Protein 3ZID (pdb70)

Sequence (702 aa):
MLNVLMLGVGQCGNRILDAVNRQAFGGSRLAKSRVETIAINTAINDLKELKFTAAKDRLHVPNGVGANRSKGKQGFWENQEMILEEIEKRGDFDLIFVMTSVSGGTGSSFSPLMIHELKKRYKNATIVPIAVLPFREEGTIYLQNAAFCLREMIEVEADGMILVDNQYLKRFSGDIASAYDRINTMVAQRLLFLIEALDSEMLSVTDLGDFKTVMNGGLRMGTLGYYQADKKSPSIRAAIKNSLREVGLLYPANVDAGEAGRAMIVIQGSREYLNVDEITKEIESLTETIGHVFKGIVIKKGEPRVLSVLSLERAPGLVELYEKAKWAIQEERERKDRARSELYEAFEQINDLEEIYHHHMLNVLMLGVGQCGNRILDAVNRQAFSRVETIAINTAINDLKELKFTAAKDRLHVPNGVGANRSKGKQGFWENQEMILEEIEKRGDFDLIFVMTSVSGGTGSSFSPLMIHELKKRYKNATIVPIAVLPFREEGTIYLQNAAFCLREMIEVEADGMILVDNQYLKRIASAYDRINTMVAQRLLFLIEALDSETDLGDFKTVMNGGLRMGTLGYYQADKKSPSIRAAIKNSLREVGLLYPANVDAGEAGRAMIVIQGSREYLNVDEITKEIESLTETIGHVFKGIVIKKGEPRVLSVLSLERAPGLVELYEKAKWAIQEERERKDRARSELYEAFEQINDLEEIY

Solvent-accessible surface area: 33622 Å² total; per-residue (Å²): 118,0,42,0,0,0,0,0,1,5,74,30,0,0,79,0,0,14,4,1,16,86,45,38,106,25,44,75,192,132,94,238,69,91,59,34,10,0,0,0,3,20,42,93,92,25,6,134,97,9,164,79,7,55,87,140,14,68,26,62,0,69,124,93,9,63,35,71,20,76,110,0,52,97,4,1,140,137,22,35,131,67,0,3,93,28,1,87,143,25,36,109,8,29,0,0,0,0,0,0,24,0,8,22,2,12,4,0,0,0,0,5,34,0,0,87,16,0,72,107,91,20,178,148,10,1,1,0,1,0,0,2,7,8,23,122,168,41,45,52,87,84,14,30,12,0,7,92,0,0,128,35,3,77,127,18,111,5,22,3,4,0,0,0,19,13,29,61,3,93,94,109,113,68,73,86,62,35,2,50,91,80,2,12,48,25,0,0,64,10,0,41,1,0,9,59,2,5,30,53,19,4,9,8,67,51,5,4,17,28,0,58,26,0,4,47,2,46,68,74,12,1,0,0,0,22,56,86,3,76,146,187,65,44,48,3,158,42,0,4,142,20,0,11,104,58,106,6,0,0,8,45,1,55,10,127,54,25,16,2,10,36,0,9,0,4,0,6,2,10,26,113,52,0,70,19,28,60,0,30,118,32,13,102,64,24,75,154,38,0,51,93,26,38,66,3,12,12,27,78,192,28,48,0,36,0,0,0,0,0,1,0,71,111,11,74,31,10,87,69,19,68,110,65,3,146,174,11,78,71,82,112,147,69,177,160,70,157,51,183,67,119,104,150,105,41,122,86,115,92,92,90,106,94,102,98,152,116,137,183,198,18,44,0,0,0,0,0,1,4,84,31,0,0,91,0,0,14,3,4,22,81,57,72,174,96,80,62,38,10,1,0,0,2,35,39,84,100,28,6,128,125,11,164,77,4,48,86,151,12,70,26,60,4,60,186,106,22,66,32,65,17,74,106,0,46,93,13,0,36,135,22,30,128,67,0,6,86,43,0,83,134,29,36,105,9,54,0,0,0,0,0,0,26,0,6,18,3,13,4,0,0,0,0,1,9,0,0,3,12,0,34,38,104,19,149,148,2,2,0,0,1,0,0,4,6,9,27,167,159,44,47,81,107,84,34,28,13,0,4,91,0,0,32,25,5,35,26,12,74,6,16,2,8,0,0,0,19,14,33,46,1,115,156,145,70,90,21,57,89,95,2,13,46,21,0,0,60,6,0,40,0,0,11,68,8,22,49,51,224,158,131,27,21,61,2,62,52,0,1,61,1,45,32,77,3,0,0,0,0,18,49,65,1,82,187,198,35,85,48,8,141,28,0,0,48,22,0,18,115,110,83,0,2,0,5,50,9,72,11,126,52,27,16,1,8,63,0,17,0,6,0,6,2,20,152,162,97,25,82,84,81,60,0,29,120,19,9,101,60,10,65,159,35,12,49,102,25,55,88,26,60,27,84,90,197,29,99,6,37,0,0,0,0,0,1,0,81,110,2,70,39,1,33,92,30,3,56,121,2,29,169,24,25,65,92,102,68,82,196,161,66,182,42,149,63,119,99,138,120,47,105,64,102,85,70,89,97,118,138,141,231

Foldseek 3Di:
DFAEEEEQKELLRQLLLLLLLVVVVVVVVVPCHHYHAAYEYQDVVSLVPRDRDDPLRYHHQHAPQWQPQVRQLVSCVVCVVVVVVSVPVVPAGQEYEQEDEQQGRHSLNNRLVNLLVVCVVHVNHQYEYEYEQDAPPDDLSSLLSNLVSVVSNVVSPHLFYAYAYLNLQADDVPPVVVSSVSSSNLVSVQVVVVVVQQPPVDPDSCSCVLVSVQCNPASSYWHKFKDFDDPVDLDVLVQQVRSPAQVRISHRDHQQVLFFAEKEKEKEEAPVSDDPVVNVVSQVVSCVRYVYYHYYYYYDHDRMMMMMITHGNDDVVVVVSNVSSVVSVVVVVVVVVVVVVVVVVVVVVVVVVVVVVVVD/DFCEEEEQKELLRQLLLLLLLVVVCVHYHYAYEYCDPVSLVPRDRDDPLRYHHQDDDQWQPQVVQLVSCVVCVVVVVVSVVVVDAGQEYEQEAEQQGRHSLNNPLVVQLVVCVVRVNHQYEYAYEYDAPPDDLSRLLSSLVSVVSNVVSDGLAYAYAYLNLQPVVVVSSSSSSNLVSVQVVVVVVQCPDDCSCVLVSVQCPDASSYWHKWKDFADDVGLDVLVQQVRSLDSNTIRAVDDQQQLFFQEKEKEKEEAPVSDDPVSVVVSQVVSCVRHVYYHYYYYYDHDRMMMMMITHGNDDVVSVVSNVVSVVVVVVVVVVVVVVVVVVVVVVVVVVVVVVVD

B-factor: mean 39.26, std 18.6, range [11.71, 130.08]

Secondary structure (DSSP, 8-state):
--EEEEEEEHHHHHHHHHHHHHHHHHHHHHT--EEEEEEEES-HHHHHT-SSS-GGGEEE-----TT-HHHHHHHHHHHHHHHHHHHHTT---SEEEEEEESSSSSHHHHHHHHHHHHHHH-TT-EEEEEEEEPPTTS-HHHHHHHHHHHHHHHHTT-S--EEEEHHHH--STT-HHHHHHHHHHHHHHHHHHHHHHHHHT-SSGGGGHHHHHHHTSTTS-EEEEEEE--SS---HHHHHHHTTSGGGBSS---GGGT-EEEEEEEEEE-GGG--HHHHHHHHHHHTTT-SEEEEEEEE-SSS-EEEEEEEES--HHHHHHHHHHHHHHHHHHHHHHHHHHHHHHHHHHHHHHHHHHHH-/---EEEEEEHHHHHHHHHHHHHHH---EEEEEEES-HHHHHT-SSS-GGGEEE-----TT-HHHHHHHHHHTHHHHHHHHHTT---SEEEEEEESSSSSHHHHHHHHHHHHHHHSTTSEEEEEEEEPPTTS-HHHHHHHHHHHHHHHHTT-S--EEEEHHHH---HHHHHHHHHHHHHHHHHHHHHHT---TTHHHHHHHTSTTS-EEEEEEE--SS---HHHHHHHHTSTTTBSS---GGGT-EEEEEEEEEE-GGG--HHHHHHHHHHHTTTSSEEEEEEEE-SSS-EEEEEEEES--HHHHHHHHHHHHHHHHHHHHHHHHHHHHHHHHHHHHHHHHH-

CATH classification: 3.40.50.1440

Organism: Methanothrix thermoacetophila (strain DSM 6194 / JCM 14653 / NBRC 101360 / PT) (NCBI:txid349307)

Radius of gyration: 31.59 Å; Cα contacts (8 Å, |Δi|>4): 1360; chains: 2; bounding box: 57×61×133 Å

InterPro domains:
  IPR003008 Tubulin/FtsZ, GTPase domain [PF00091] (3-182)
  IPR003008 Tubulin/FtsZ, GTPase domain [SM00864] (3-212)
  IPR032907 Tubulin-like protein CetZ [MF_01946] (2-366)
  IPR036525 Tubulin/FtsZ, GTPase domain superfamily [G3DSA:3.40.50.1440] (1-367)
  IPR036525 Tubulin/FtsZ, GTPase domain superfamily [SSF52490] (1-202)
  IPR045061 Tubulin-like protein FtsZ/CetZ [PTHR30314] (3-320)

Structure (mmCIF, N/CA/C/O backbone):
data_3ZID
#
_entry.id   3ZID
#
_cell.length_a   44.547
_cell.length_b   107.011
_cell.length_c   76.966
_cell.angle_alpha   90.00
_cell.angle_beta   91.42
_cell.angle_gamma   90.00
#
_symmetry.space_group_name_H-M   'P 1 21 1'
#
loop_
_entity.id
_entity.type
_entity.pdbx_description
1 polymer 'TUBULIN/FTSZ, GTPASE'
2 non-polymer "GUANOSINE-5'-DIPHOSPHATE"
3 water water
#
loop_
_atom_site.group_PDB
_atom_site.id
_atom_site.type_symbol
_atom_site.label_atom_id
_atom_site.label_alt_id
_atom_site.label_comp_id
_atom_site.label_asym_id
_atom_site.label_entity_id
_atom_site.label_seq_id
_atom_site.pdbx_PDB_ins_code
_atom_site.Cartn_x
_atom_site.Cartn_y
_atom_site.Cartn_z
_atom_site.occupancy
_atom_site.B_iso_or_equiv
_atom_site.auth_seq_id
_atom_site.auth_comp_id
_atom_site.auth_asym_id
_atom_site.auth_atom_id
_atom_site.pdbx_PDB_model_num
ATOM 1 N N . MET A 1 1 ? 6.627 -2.387 11.961 1.00 63.66 1 MET A N 1
ATOM 2 C CA . MET A 1 1 ? 5.699 -1.332 11.568 1.00 65.32 1 MET A CA 1
ATOM 3 C C . MET A 1 1 ? 5.620 -1.259 10.051 1.00 52.91 1 MET A C 1
ATOM 4 O O . MET A 1 1 ? 4.694 -0.693 9.470 1.00 55.08 1 MET A O 1
ATOM 9 N N . LEU A 1 2 ? 6.584 -1.899 9.415 1.00 47.02 2 LEU A N 1
ATOM 10 C CA . LEU A 1 2 ? 6.781 -1.760 7.987 1.00 42.71 2 LEU A CA 1
ATOM 11 C C . LEU A 1 2 ? 6.276 -3.021 7.306 1.00 31.02 2 LEU A C 1
ATOM 12 O O . LEU A 1 2 ? 6.697 -4.113 7.660 1.00 30.75 2 LEU A O 1
ATOM 17 N N . ASN A 1 3 ? 5.340 -2.887 6.374 1.00 29.41 3 ASN A N 1
ATOM 18 C CA . ASN A 1 3 ? 4.921 -4.028 5.566 1.00 26.64 3 ASN A CA 1
ATOM 19 C C . ASN A 1 3 ? 5.749 -4.106 4.295 1.00 28.87 3 ASN A C 1
ATOM 20 O O . ASN A 1 3 ? 5.637 -3.249 3.418 1.00 23.72 3 ASN A O 1
ATOM 25 N N . VAL A 1 4 ? 6.564 -5.148 4.192 1.00 25.32 4 VAL A N 1
ATOM 26 C CA . VAL A 1 4 ? 7.484 -5.272 3.080 1.00 22.40 4 VAL A CA 1
ATOM 27 C C . VAL A 1 4 ? 7.132 -6.484 2.246 1.00 20.52 4 VAL A C 1
ATOM 28 O O . VAL A 1 4 ? 6.915 -7.576 2.772 1.00 21.85 4 VAL A O 1
ATOM 32 N N . LEU A 1 5 ? 7.086 -6.294 0.939 1.00 20.84 5 LEU A N 1
ATOM 33 C CA . LEU A 1 5 ? 6.896 -7.411 0.031 1.00 16.94 5 LEU A CA 1
ATOM 34 C C . LEU A 1 5 ? 8.160 -7.568 -0.789 1.00 21.14 5 LEU A C 1
ATOM 35 O O . LEU A 1 5 ? 8.669 -6.592 -1.351 1.00 24.90 5 LEU A O 1
ATOM 40 N N . MET A 1 6 ? 8.692 -8.783 -0.852 1.00 23.12 6 MET A N 1
ATOM 41 C CA . MET A 1 6 ? 9.823 -9.053 -1.745 1.00 19.54 6 MET A CA 1
ATOM 42 C C . MET A 1 6 ? 9.448 -10.105 -2.773 1.00 23.59 6 MET A C 1
ATOM 43 O O . MET A 1 6 ? 8.971 -11.181 -2.407 1.00 19.97 6 MET A O 1
ATOM 48 N N . LEU A 1 7 ? 9.620 -9.757 -4.047 1.00 15.91 7 LEU A N 1
ATOM 49 C CA . LEU A 1 7 ? 9.241 -10.607 -5.183 1.00 17.94 7 LEU A CA 1
ATOM 50 C C . LEU A 1 7 ? 10.482 -10.972 -5.973 1.00 22.78 7 LEU A C 1
ATOM 51 O O . LEU A 1 7 ? 11.119 -10.093 -6.559 1.00 28.91 7 LEU A O 1
ATOM 56 N N . GLY A 1 8 ? 10.834 -12.253 -5.996 1.00 21.15 8 GLY A N 1
ATOM 57 C CA . GLY A 1 8 ? 11.999 -12.693 -6.739 1.00 15.54 8 GLY A CA 1
ATOM 58 C C . GLY A 1 8 ? 11.522 -13.334 -8.037 1.00 26.13 8 GLY A C 1
ATOM 59 O O . GLY A 1 8 ? 10.933 -14.400 -8.012 1.00 28.36 8 GLY A O 1
ATOM 60 N N . VAL A 1 9 ? 11.782 -12.681 -9.166 1.00 18.97 9 VAL A N 1
ATOM 61 C CA . VAL A 1 9 ? 11.172 -13.068 -10.448 1.00 19.62 9 VAL A CA 1
ATOM 62 C C . VAL A 1 9 ? 12.210 -13.638 -11.403 1.00 19.35 9 VAL A C 1
ATOM 63 O O . VAL A 1 9 ? 13.246 -13.019 -11.661 1.00 19.71 9 VAL A O 1
ATOM 67 N N . GLY A 1 10 ? 11.950 -14.835 -11.914 1.00 21.82 10 GLY A N 1
ATOM 68 C CA . GLY A 1 10 ? 12.924 -15.494 -12.773 1.00 21.21 10 GLY A CA 1
ATOM 69 C C . GLY A 1 10 ? 13.964 -16.204 -11.928 1.00 18.97 10 GLY A C 1
ATOM 70 O O . GLY A 1 10 ? 13.960 -16.082 -10.701 1.00 19.22 10 GLY A O 1
ATOM 71 N N . GLN A 1 11 ? 14.860 -16.946 -12.563 1.00 16.32 11 GLN A N 1
ATOM 72 C CA . GLN A 1 11 ? 15.846 -17.720 -11.805 1.00 24.48 11 GLN A CA 1
ATOM 73 C C . GLN A 1 11 ? 16.741 -16.876 -10.877 1.00 21.32 11 GLN A C 1
ATOM 74 O O . GLN A 1 11 ? 16.922 -17.197 -9.690 1.00 16.81 11 GLN A O 1
ATOM 80 N N . CYS A 1 12 ? 17.313 -15.810 -11.432 1.00 20.26 12 CYS A N 1
ATOM 81 C CA . CYS A 1 12 ? 18.188 -14.939 -10.662 1.00 21.00 12 CYS A CA 1
ATOM 82 C C . CYS A 1 12 ? 17.413 -14.320 -9.489 1.00 21.39 12 CYS A C 1
ATOM 83 O O . CYS A 1 12 ? 17.844 -14.411 -8.340 1.00 16.71 12 CYS A O 1
ATOM 86 N N . GLY A 1 13 ? 16.261 -13.725 -9.788 1.00 18.30 13 GLY A N 1
ATOM 87 C CA . GLY A 1 13 ? 15.390 -13.178 -8.768 1.00 14.55 13 GLY A CA 1
ATOM 88 C C . GLY A 1 13 ? 15.018 -14.224 -7.722 1.00 14.82 13 GLY A C 1
ATOM 89 O O . GLY A 1 13 ? 15.050 -13.928 -6.538 1.00 18.41 13 GLY A O 1
ATOM 90 N N . ASN A 1 14 ? 14.674 -15.438 -8.147 1.00 18.92 14 ASN A N 1
ATOM 91 C CA . ASN A 1 14 ? 14.381 -16.525 -7.201 1.00 19.06 14 ASN A CA 1
ATOM 92 C C . ASN A 1 14 ? 15.548 -16.804 -6.238 1.00 23.94 14 ASN A C 1
ATOM 93 O O . ASN A 1 14 ? 15.360 -16.956 -5.022 1.00 18.69 14 ASN A O 1
ATOM 98 N N . ARG A 1 15 ? 16.748 -16.916 -6.798 1.00 22.29 15 ARG A N 1
ATOM 99 C CA . ARG A 1 15 ? 17.911 -17.274 -6.010 1.00 15.17 15 ARG A CA 1
ATOM 100 C C . ARG A 1 15 ? 18.298 -16.159 -5.043 1.00 18.85 15 ARG A C 1
ATOM 101 O O . ARG A 1 15 ? 18.757 -16.422 -3.944 1.00 20.38 15 ARG A O 1
ATOM 109 N N . ILE A 1 16 ? 18.104 -14.912 -5.442 1.00 21.36 16 ILE A N 1
ATOM 110 C CA . ILE A 1 16 ? 18.366 -13.815 -4.523 1.00 18.25 16 ILE A CA 1
ATOM 111 C C . ILE A 1 16 ? 17.359 -13.831 -3.379 1.00 19.27 16 ILE A C 1
ATOM 112 O O . ILE A 1 16 ? 17.722 -13.661 -2.232 1.00 21.57 16 ILE A O 1
ATOM 117 N N . LEU A 1 17 ? 16.099 -14.075 -3.698 1.00 21.67 17 LEU A N 1
ATOM 118 C CA . LEU A 1 17 ? 15.081 -14.154 -2.677 1.00 18.41 17 LEU A CA 1
ATOM 119 C C . LEU A 1 17 ? 15.378 -15.270 -1.669 1.00 21.06 17 LEU A C 1
ATOM 120 O O . LEU A 1 17 ? 15.188 -15.099 -0.460 1.00 21.63 17 LEU A O 1
ATOM 125 N N . ASP A 1 18 ? 15.839 -16.405 -2.179 1.00 15.98 18 ASP A N 1
ATOM 126 C CA . ASP A 1 18 ? 16.229 -17.541 -1.349 1.00 15.76 18 ASP A CA 1
ATOM 127 C C . ASP A 1 18 ? 17.378 -17.167 -0.403 1.00 21.07 18 ASP A C 1
ATOM 128 O O . ASP A 1 18 ? 17.343 -17.521 0.780 1.00 28.04 18 ASP A O 1
ATOM 133 N N . ALA A 1 19 ? 18.367 -16.425 -0.902 1.00 18.84 19 ALA A N 1
ATOM 134 C CA . ALA A 1 19 ? 19.451 -15.935 -0.035 1.00 21.74 19 ALA A CA 1
ATOM 135 C C . ALA A 1 19 ? 18.928 -14.994 1.035 1.00 22.36 19 ALA A C 1
ATOM 136 O O . ALA A 1 19 ? 19.457 -14.969 2.143 1.00 21.36 19 ALA A O 1
ATOM 138 N N . VAL A 1 20 ? 17.912 -14.205 0.689 1.00 15.36 20 VAL A N 1
ATOM 139 C CA . VAL A 1 20 ? 17.269 -13.314 1.654 1.00 17.82 20 VAL A CA 1
ATOM 140 C C . VAL A 1 20 ? 16.614 -14.133 2.768 1.00 24.25 20 VAL A C 1
ATOM 141 O O . VAL A 1 20 ? 16.800 -13.848 3.947 1.00 23.04 20 VAL A O 1
ATOM 145 N N . ASN A 1 21 ? 15.865 -15.160 2.386 1.00 18.98 21 ASN A N 1
ATOM 146 C CA . ASN A 1 21 ? 15.219 -16.041 3.347 1.00 26.97 21 ASN A CA 1
ATOM 147 C C . ASN A 1 21 ? 16.234 -16.798 4.195 1.00 27.82 21 ASN A C 1
ATOM 148 O O . ASN A 1 21 ? 16.043 -16.973 5.410 1.00 26.28 21 ASN A O 1
ATOM 153 N N . ARG A 1 22 ? 17.315 -17.230 3.552 1.00 23.53 22 ARG A N 1
ATOM 154 C CA . ARG A 1 22 ? 18.396 -17.923 4.239 1.00 27.18 22 ARG A CA 1
ATOM 155 C C . ARG A 1 22 ? 18.913 -17.071 5.403 1.00 29.28 22 ARG A C 1
ATOM 156 O O . ARG A 1 22 ? 18.878 -17.483 6.568 1.00 24.91 22 ARG A O 1
ATOM 164 N N . GLN A 1 23 ? 19.334 -15.857 5.077 1.00 22.19 23 GLN A N 1
ATOM 165 C CA . GLN A 1 23 ? 19.956 -14.975 6.041 1.00 28.58 23 GLN A CA 1
ATOM 166 C C . GLN A 1 23 ? 18.961 -14.480 7.080 1.00 32.08 23 GLN A C 1
ATOM 167 O O . GLN A 1 23 ? 19.337 -14.197 8.226 1.00 28.94 23 GLN A O 1
ATOM 173 N N . ALA A 1 24 ? 17.696 -14.383 6.671 1.00 30.03 24 ALA A N 1
ATOM 174 C CA . ALA A 1 24 ? 16.615 -13.918 7.542 1.00 31.15 24 ALA A CA 1
ATOM 175 C C . ALA A 1 24 ? 16.379 -14.860 8.718 1.00 34.66 24 ALA A C 1
ATOM 176 O O . ALA A 1 24 ? 15.993 -14.420 9.809 1.00 34.13 24 ALA A O 1
ATOM 178 N N . PHE A 1 25 ? 16.594 -16.154 8.490 1.00 37.70 25 PHE A N 1
ATOM 179 C CA . PHE A 1 25 ? 16.510 -17.155 9.559 1.00 44.43 25 PHE A CA 1
ATOM 180 C C . PHE A 1 25 ? 17.501 -16.875 10.690 1.00 43.52 25 PHE A C 1
ATOM 181 O O . PHE A 1 25 ? 17.195 -17.092 11.861 1.00 50.85 25 PHE A O 1
ATOM 189 N N . GLY A 1 26 ? 18.688 -16.401 10.332 1.00 38.83 26 GLY A N 1
ATOM 190 C CA . GLY A 1 26 ? 19.703 -16.082 11.317 1.00 44.20 26 GLY A CA 1
ATOM 191 C C . GLY A 1 26 ? 19.353 -14.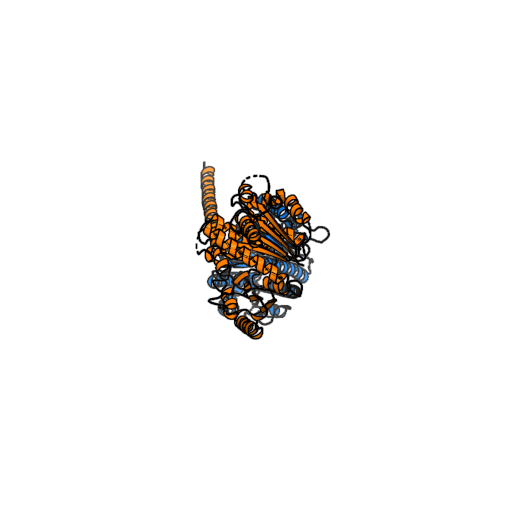818 12.078 1.00 44.27 26 GLY A C 1
ATOM 192 O O . GLY A 1 26 ? 19.573 -14.726 13.286 1.00 41.91 26 GLY A O 1
ATOM 193 N N . GLY A 1 27 ? 18.810 -13.839 11.362 1.00 45.17 27 GLY A N 1
ATOM 194 C CA . GLY A 1 27 ? 18.356 -12.605 11.979 1.00 48.15 27 GLY A CA 1
ATOM 195 C C . GLY A 1 27 ? 17.277 -12.871 13.013 1.00 53.40 27 GLY A C 1
ATOM 196 O O . GLY A 1 27 ? 17.254 -12.239 14.070 1.00 54.94 27 GLY A O 1
ATOM 197 N N . SER A 1 28 ? 16.397 -13.824 12.709 1.00 52.27 28 SER A N 1
ATOM 198 C CA . SER A 1 28 ? 15.262 -14.145 13.564 1.00 55.14 28 SER A CA 1
ATOM 199 C C . SER A 1 28 ? 15.745 -14.691 14.899 1.00 56.82 28 SER A C 1
ATOM 200 O O . SER A 1 28 ? 15.181 -14.378 15.946 1.00 57.71 28 SER A O 1
ATOM 203 N N . ARG A 1 29 ? 16.800 -15.498 14.851 1.00 54.69 29 ARG A N 1
ATOM 204 C CA . ARG A 1 29 ? 17.366 -16.102 16.050 1.00 53.59 29 ARG A CA 1
ATOM 205 C C . ARG A 1 29 ? 17.904 -15.056 17.022 1.00 52.85 29 ARG A C 1
ATOM 206 O O . ARG A 1 29 ? 17.683 -15.155 18.225 1.00 51.12 29 ARG A O 1
ATOM 214 N N . LEU A 1 30 ? 18.608 -14.060 16.490 1.00 52.35 30 LEU A N 1
ATOM 215 C CA . LEU A 1 30 ? 19.235 -13.028 17.310 1.00 50.69 30 LEU A CA 1
ATOM 216 C C . LEU A 1 30 ? 18.213 -12.169 18.037 1.00 53.10 30 LEU A C 1
ATOM 217 O O . LEU A 1 30 ? 18.521 -11.582 19.074 1.00 50.42 30 LEU A O 1
ATOM 222 N N . ALA A 1 31 ? 17.002 -12.102 17.484 1.00 53.87 31 ALA A N 1
ATOM 223 C CA . ALA A 1 31 ? 15.978 -11.165 17.940 1.00 56.41 31 ALA A CA 1
ATOM 224 C C . ALA A 1 31 ? 15.650 -11.280 19.429 1.00 64.33 31 ALA A C 1
ATOM 225 O O . ALA A 1 31 ? 15.138 -10.332 20.029 1.00 67.52 31 ALA A O 1
ATOM 227 N N . LYS A 1 32 ? 15.948 -12.430 20.026 1.00 68.01 32 LYS A N 1
ATOM 228 C CA . LYS A 1 32 ? 15.885 -12.553 21.480 1.00 73.11 32 LYS A CA 1
ATOM 229 C C . LYS A 1 32 ? 17.275 -12.740 22.089 1.00 71.89 32 LYS A C 1
ATOM 230 O O . LYS A 1 32 ? 17.807 -11.847 22.754 1.00 68.82 32 LYS A O 1
ATOM 236 N N . SER A 1 41 ? 8.214 -5.608 11.861 1.00 51.02 41 SER A N 1
ATOM 237 C CA . SER A 1 41 ? 7.812 -5.418 10.472 1.00 53.03 41 SER A CA 1
ATOM 238 C C . SER A 1 41 ? 7.526 -6.753 9.788 1.00 55.10 41 SER A C 1
ATOM 239 O O . SER A 1 41 ? 8.206 -7.748 10.019 1.00 60.55 41 SER A O 1
ATOM 242 N N . ARG A 1 42 ? 6.518 -6.763 8.932 1.00 49.52 42 ARG A N 1
ATOM 243 C CA . ARG A 1 42 ? 6.094 -7.981 8.271 1.00 43.04 42 ARG A CA 1
ATOM 244 C C . ARG A 1 42 ? 6.785 -8.049 6.908 1.00 39.63 42 ARG A C 1
ATOM 245 O O . ARG A 1 42 ? 6.600 -7.157 6.084 1.00 36.06 42 ARG A O 1
ATOM 253 N N . VAL A 1 43 ? 7.597 -9.085 6.683 1.00 33.86 43 VAL A N 1
ATOM 254 C CA . VAL A 1 43 ? 8.263 -9.281 5.388 1.00 29.91 43 VAL A CA 1
ATOM 255 C C . VAL A 1 43 ? 7.758 -10.512 4.644 1.00 36.34 43 VAL A C 1
ATOM 256 O O . VAL A 1 43 ? 8.041 -11.639 5.043 1.00 39.74 43 VAL A O 1
ATOM 260 N N . GLU A 1 44 ? 7.045 -10.295 3.543 1.00 35.73 44 GLU A N 1
ATOM 261 C CA . GLU A 1 44 ? 6.555 -11.393 2.718 1.00 35.14 44 GLU A CA 1
ATOM 262 C C . GLU A 1 44 ? 7.445 -11.597 1.501 1.00 32.35 44 GLU A C 1
ATOM 263 O O . GLU A 1 44 ? 7.953 -10.646 0.912 1.00 27.54 44 GLU A O 1
ATOM 269 N N . THR A 1 45 ? 7.649 -12.853 1.141 1.00 27.38 45 THR A N 1
ATOM 270 C CA . THR A 1 45 ? 8.496 -13.176 0.025 1.00 31.01 45 THR A CA 1
ATOM 271 C C . THR A 1 45 ? 7.757 -14.110 -0.902 1.00 28.03 45 THR A C 1
ATOM 272 O O . THR A 1 45 ? 7.161 -15.087 -0.454 1.00 26.57 45 THR A O 1
ATOM 276 N N . ILE A 1 46 ? 7.783 -13.800 -2.194 1.00 27.87 46 ILE A N 1
ATOM 277 C CA . ILE A 1 46 ? 7.251 -14.711 -3.197 1.00 24.86 46 ILE A CA 1
ATOM 278 C C . ILE A 1 46 ? 8.266 -14.878 -4.299 1.00 21.98 46 ILE A C 1
ATOM 279 O O . ILE A 1 46 ? 8.719 -13.899 -4.872 1.00 23.23 46 ILE A O 1
ATOM 284 N N . ALA A 1 47 ? 8.656 -16.123 -4.549 1.00 22.36 47 ALA A N 1
ATOM 285 C CA . ALA A 1 47 ? 9.501 -16.449 -5.676 1.00 19.92 47 ALA A CA 1
ATOM 286 C C . ALA A 1 47 ? 8.598 -16.796 -6.858 1.00 24.04 47 ALA A C 1
ATOM 287 O O . ALA A 1 47 ? 7.810 -17.731 -6.792 1.00 24.63 47 ALA A O 1
ATOM 289 N N . ILE A 1 48 ? 8.721 -16.048 -7.944 1.00 27.13 48 ILE A N 1
ATOM 290 C CA . ILE A 1 48 ? 7.870 -16.268 -9.107 1.00 22.78 48 ILE A CA 1
ATOM 291 C C . ILE A 1 48 ? 8.733 -16.756 -10.276 1.00 20.08 48 ILE A C 1
ATOM 292 O O . ILE A 1 48 ? 9.804 -16.200 -10.548 1.00 22.33 48 ILE A O 1
ATOM 297 N N . ASN A 1 49 ? 8.268 -17.807 -10.954 1.00 23.44 49 ASN A N 1
ATOM 298 C CA . ASN A 1 49 ? 8.982 -18.374 -12.096 1.00 23.46 49 ASN A CA 1
ATOM 299 C C . ASN A 1 49 ? 8.078 -19.178 -13.030 1.00 28.39 49 ASN A C 1
ATOM 300 O O . ASN A 1 49 ? 7.071 -19.739 -12.609 1.00 33.63 49 ASN A O 1
ATOM 305 N N . THR A 1 50 ? 8.455 -19.225 -14.301 1.00 31.28 50 THR A N 1
ATOM 306 C CA . THR A 1 50 ? 7.756 -20.038 -15.283 1.00 32.63 50 THR A CA 1
ATOM 307 C C . THR A 1 50 ? 8.425 -21.396 -15.399 1.00 32.67 50 THR A C 1
ATOM 308 O O . THR A 1 50 ? 7.899 -22.290 -16.044 1.00 40.38 50 THR A O 1
ATOM 312 N N . ALA A 1 51 ? 9.589 -21.548 -14.782 1.00 30.81 51 ALA A N 1
ATOM 313 C CA . ALA A 1 51 ? 10.300 -22.822 -14.820 1.00 29.74 51 ALA A CA 1
ATOM 314 C C . ALA A 1 51 ? 10.232 -23.494 -13.459 1.00 36.31 51 ALA A C 1
ATOM 315 O O . ALA A 1 51 ? 10.836 -23.024 -12.496 1.00 37.71 51 ALA A O 1
ATOM 317 N N . ILE A 1 52 ? 9.468 -24.579 -13.366 1.00 35.86 52 ILE A N 1
ATOM 318 C CA . ILE A 1 52 ? 9.243 -25.215 -12.069 1.00 38.88 52 ILE A CA 1
ATOM 319 C C . ILE A 1 52 ? 10.514 -25.838 -11.480 1.00 32.97 52 ILE A C 1
ATOM 320 O O . ILE A 1 52 ? 10.652 -25.915 -10.258 1.00 42.16 52 ILE A O 1
ATOM 325 N N . ASN A 1 53 ? 11.445 -26.268 -12.331 1.00 30.69 53 ASN A N 1
ATOM 326 C CA . ASN A 1 53 ? 12.747 -26.753 -11.839 1.00 41.48 53 ASN A CA 1
ATOM 327 C C . ASN A 1 53 ? 13.469 -25.726 -10.973 1.00 40.69 53 ASN A C 1
ATOM 328 O O . ASN A 1 53 ? 14.072 -26.081 -9.969 1.00 45.60 53 ASN A O 1
ATOM 333 N N . ASP A 1 54 ? 13.429 -24.462 -11.390 1.00 38.10 54 ASP A N 1
ATOM 334 C CA . ASP A 1 54 ? 14.042 -23.382 -10.626 1.00 35.21 54 ASP A CA 1
ATOM 335 C C . ASP A 1 54 ? 13.426 -23.258 -9.239 1.00 31.28 54 ASP A C 1
ATOM 336 O O . ASP A 1 54 ? 14.144 -23.101 -8.260 1.00 32.11 54 ASP A O 1
ATOM 341 N N . LEU A 1 55 ? 12.097 -23.307 -9.164 1.00 35.57 55 LEU A N 1
ATOM 342 C CA . LEU A 1 55 ? 11.407 -23.183 -7.883 1.00 33.32 55 LEU A CA 1
ATOM 343 C C . LEU A 1 55 ? 11.697 -24.385 -6.999 1.00 33.90 55 LEU A C 1
ATOM 344 O O . LEU A 1 55 ? 11.804 -24.259 -5.781 1.00 29.50 55 LEU A O 1
ATOM 349 N N . LYS A 1 56 ? 11.868 -25.543 -7.630 1.00 37.40 56 LYS A N 1
ATOM 350 C CA . LYS A 1 56 ? 12.177 -26.771 -6.903 1.00 39.37 56 LYS A CA 1
ATOM 351 C C . LYS A 1 56 ? 13.536 -26.696 -6.222 1.00 40.61 56 LYS A C 1
ATOM 352 O O . LYS A 1 56 ? 13.706 -27.193 -5.113 1.00 44.29 56 LYS A O 1
ATOM 358 N N . GLU A 1 57 ? 14.502 -26.084 -6.899 1.00 36.48 57 GLU A N 1
ATOM 359 C CA . GLU A 1 57 ? 15.858 -25.969 -6.376 1.00 30.93 57 GLU A CA 1
ATOM 360 C C . GLU A 1 57 ? 15.998 -24.968 -5.228 1.00 34.71 57 GLU A C 1
ATOM 361 O O . GLU A 1 57 ? 17.056 -24.880 -4.624 1.00 42.80 57 GLU A O 1
ATOM 367 N N . LEU A 1 58 ? 14.953 -24.203 -4.935 1.00 37.61 58 LEU A N 1
ATOM 368 C CA . LEU A 1 58 ? 15.023 -23.266 -3.821 1.00 33.49 58 LEU A CA 1
ATOM 369 C C . LEU A 1 58 ? 15.048 -24.066 -2.528 1.00 38.56 58 LEU A C 1
ATOM 370 O O . LEU A 1 58 ? 14.438 -25.128 -2.444 1.00 41.52 58 LEU A O 1
ATOM 375 N N . LYS A 1 59 ? 15.742 -23.553 -1.518 1.00 36.07 59 LYS A N 1
ATOM 376 C CA . LYS A 1 59 ? 16.025 -24.356 -0.327 1.00 35.83 59 LYS A CA 1
ATOM 377 C C . LYS A 1 59 ? 15.609 -23.727 0.988 1.00 31.57 59 LYS A C 1
ATOM 378 O O . LYS A 1 59 ? 15.480 -24.425 1.972 1.00 32.16 59 LYS A O 1
ATOM 384 N N . PHE A 1 60 ? 15.370 -22.423 1.001 1.00 30.80 60 PHE A N 1
ATOM 385 C CA . PHE A 1 60 ? 15.043 -21.732 2.245 1.00 35.52 60 PHE A CA 1
ATOM 386 C C . PHE A 1 60 ? 13.719 -20.978 2.104 1.00 34.10 60 PHE A C 1
ATOM 387 O O . PHE A 1 60 ? 13.340 -20.167 2.951 1.00 28.12 60 PHE A O 1
ATOM 395 N N . THR A 1 61 ? 12.999 -21.274 1.031 1.00 34.23 61 THR A N 1
ATOM 396 C CA . THR A 1 61 ? 11.747 -20.585 0.749 1.00 31.45 61 THR A CA 1
ATOM 397 C C . THR A 1 61 ? 10.604 -21.564 0.897 1.00 27.86 61 THR A C 1
ATOM 398 O O . THR A 1 61 ? 10.599 -22.603 0.253 1.00 26.03 61 THR A O 1
ATOM 402 N N . ALA A 1 62 ? 9.634 -21.213 1.731 1.00 30.68 62 ALA A N 1
ATOM 403 C CA . ALA A 1 62 ? 8.470 -22.068 1.958 1.00 36.91 62 ALA A CA 1
ATOM 404 C C . ALA A 1 62 ? 7.681 -22.349 0.674 1.00 35.80 62 ALA A C 1
ATOM 405 O O . ALA A 1 62 ? 7.605 -21.502 -0.213 1.00 28.64 62 ALA A O 1
ATOM 407 N N . ALA A 1 63 ? 7.063 -23.527 0.607 1.00 36.57 63 ALA A N 1
ATOM 408 C CA . ALA A 1 63 ? 6.326 -23.969 -0.578 1.00 38.12 63 ALA A CA 1
ATOM 409 C C . ALA A 1 63 ? 5.218 -22.995 -0.956 1.00 36.29 63 ALA A C 1
ATOM 410 O O . ALA A 1 63 ? 4.953 -22.772 -2.136 1.00 38.00 63 ALA A O 1
ATOM 412 N N . LYS A 1 64 ? 4.596 -22.389 0.048 1.00 36.98 64 LYS A N 1
ATOM 413 C CA . LYS A 1 64 ? 3.554 -21.401 -0.191 1.00 38.99 64 LYS A CA 1
ATOM 414 C C . LYS A 1 64 ? 4.080 -20.131 -0.845 1.00 37.64 64 LYS A C 1
ATOM 415 O O . LYS A 1 64 ? 3.310 -19.335 -1.379 1.00 37.20 64 LYS A O 1
ATOM 421 N N . ASP A 1 65 ? 5.393 -19.940 -0.793 1.00 31.43 65 ASP A N 1
ATOM 422 C CA . ASP A 1 65 ? 5.993 -18.734 -1.327 1.00 33.82 65 ASP A CA 1
ATOM 423 C C . ASP A 1 65 ? 6.642 -19.002 -2.681 1.00 34.08 65 ASP A C 1
ATOM 424 O O . ASP A 1 65 ? 7.378 -18.164 -3.206 1.00 32.71 65 ASP A O 1
ATOM 429 N N . ARG A 1 66 ? 6.374 -20.181 -3.234 1.00 35.37 66 ARG A N 1
ATOM 430 C CA . ARG A 1 66 ? 6.886 -20.547 -4.550 1.00 33.11 66 ARG A CA 1
ATOM 431 C C . ARG A 1 66 ? 5.758 -20.587 -5.556 1.00 35.96 66 ARG A C 1
ATOM 432 O O . ARG A 1 66 ? 4.924 -21.486 -5.534 1.00 35.19 66 ARG A O 1
ATOM 440 N N . LEU A 1 67 ? 5.727 -19.572 -6.410 1.00 38.23 67 LEU A N 1
ATOM 441 C CA . LEU A 1 67 ? 4.657 -19.398 -7.370 1.00 31.09 67 LEU A CA 1
ATOM 442 C C . LEU A 1 67 ? 5.085 -19.815 -8.774 1.00 35.81 67 LEU A C 1
ATOM 443 O O . LEU A 1 67 ? 5.934 -19.165 -9.403 1.00 27.72 67 LEU A O 1
ATOM 448 N N . HIS A 1 68 ? 4.531 -20.935 -9.234 1.00 38.51 68 HIS A N 1
ATOM 449 C CA . HIS A 1 68 ? 4.760 -21.401 -10.591 1.00 41.83 68 HIS A CA 1
ATOM 450 C C . HIS A 1 68 ? 3.759 -20.766 -11.545 1.00 37.30 68 HIS A C 1
ATOM 451 O O . HIS A 1 68 ? 2.557 -20.777 -11.308 1.00 35.74 68 HIS A O 1
ATOM 458 N N . VAL A 1 69 ? 4.274 -20.180 -12.610 1.00 31.65 69 VAL A N 1
ATOM 459 C CA . VAL A 1 69 ? 3.434 -19.624 -13.651 1.00 32.23 69 VAL A CA 1
ATOM 460 C C . VAL A 1 69 ? 3.570 -20.513 -14.874 1.00 34.77 69 VAL A C 1
ATOM 461 O O . VAL A 1 69 ? 4.587 -20.454 -15.559 1.00 41.25 69 VAL A O 1
ATOM 465 N N . PRO A 1 70 ? 2.566 -21.356 -15.154 1.00 41.51 70 PRO A N 1
ATOM 466 C CA . PRO A 1 70 ? 2.770 -22.327 -16.237 1.00 41.16 70 PRO A CA 1
ATOM 467 C C . PRO A 1 70 ? 3.023 -21.614 -17.568 1.00 41.93 70 PRO A C 1
ATOM 468 O O . PRO A 1 70 ? 2.370 -20.610 -17.827 1.00 48.21 70 PRO A O 1
ATOM 472 N N . ASN A 1 71 ? 3.980 -22.089 -18.363 1.00 51.36 71 ASN A N 1
ATOM 473 C CA . ASN A 1 71 ? 4.159 -21.623 -19.750 1.00 62.09 71 ASN A CA 1
ATOM 474 C C . ASN A 1 71 ? 4.454 -20.123 -19.893 1.00 61.26 71 ASN A C 1
ATOM 475 O O . ASN A 1 71 ? 5.216 -19.703 -20.765 1.00 58.81 71 ASN A O 1
ATOM 480 N N . GLY A 1 74 ? 7.622 -22.700 -22.688 1.00 47.53 74 GLY A N 1
ATOM 481 C CA . GLY A 1 74 ? 9.027 -22.354 -22.541 1.00 43.36 74 GLY A CA 1
ATOM 482 C C . GLY A 1 74 ? 9.360 -20.926 -22.940 1.00 41.72 74 GLY A C 1
ATOM 483 O O . GLY A 1 74 ? 9.290 -20.559 -24.114 1.00 37.73 74 GLY A O 1
ATOM 484 N N . VAL A 1 75 ? 9.711 -20.103 -21.956 1.00 44.36 75 VAL A N 1
ATOM 485 C CA . VAL A 1 75 ? 10.020 -18.708 -22.237 1.00 39.33 75 VAL A CA 1
ATOM 486 C C . VAL A 1 75 ? 11.461 -18.546 -22.730 1.00 36.22 75 VAL A C 1
ATOM 487 O O . VAL A 1 75 ? 11.717 -17.834 -23.699 1.00 30.17 75 VAL A O 1
ATOM 491 N N . GLY A 1 76 ? 12.388 -19.249 -22.088 1.00 29.99 76 GLY A N 1
ATOM 492 C CA . GLY A 1 76 ? 13.793 -19.122 -22.402 1.00 27.30 76 GLY A CA 1
ATOM 493 C C . GLY A 1 76 ? 14.285 -17.700 -22.215 1.00 26.68 76 GLY A C 1
ATOM 494 O O . GLY A 1 76 ? 13.999 -17.070 -21.210 1.00 24.67 76 GLY A O 1
ATOM 495 N N . ALA A 1 77 ? 15.008 -17.175 -23.196 1.00 34.62 77 ALA A N 1
ATOM 496 C CA . ALA A 1 77 ? 15.473 -15.792 -23.097 1.00 42.01 77 ALA A CA 1
ATOM 497 C C . ALA A 1 77 ? 14.651 -14.879 -24.003 1.00 36.92 77 ALA A C 1
ATOM 498 O O . ALA A 1 77 ? 15.055 -13.754 -24.307 1.00 37.78 77 ALA A O 1
ATOM 500 N N . ASN A 1 78 ? 13.485 -15.368 -24.414 1.00 33.69 78 ASN A N 1
ATOM 501 C CA . ASN A 1 78 ? 12.600 -14.626 -25.305 1.00 35.55 78 ASN A CA 1
ATOM 502 C C . ASN A 1 78 ? 11.656 -13.703 -24.552 1.00 30.66 78 ASN A C 1
ATOM 503 O O . ASN A 1 78 ? 10.666 -14.153 -23.986 1.00 27.36 78 ASN A O 1
ATOM 508 N N . ARG A 1 79 ? 11.963 -12.410 -24.552 1.00 35.83 79 ARG A N 1
ATOM 509 C CA . ARG A 1 79 ? 11.160 -11.441 -23.808 1.00 29.77 79 ARG A CA 1
ATOM 510 C C . ARG A 1 79 ? 9.744 -11.297 -24.359 1.00 32.65 79 ARG A C 1
ATOM 511 O O . ARG A 1 79 ? 8.813 -11.016 -23.603 1.00 31.35 79 ARG A O 1
ATOM 519 N N . SER A 1 80 ? 9.571 -11.511 -25.664 1.00 35.10 80 SER A N 1
ATOM 520 C CA . SER A 1 80 ? 8.232 -11.438 -26.243 1.00 37.13 80 SER A CA 1
ATOM 521 C C . SER A 1 80 ? 7.344 -12.513 -25.642 1.00 29.49 80 SER A C 1
ATOM 522 O O . SER A 1 80 ? 6.209 -12.247 -25.235 1.00 29.76 80 SER A O 1
ATOM 525 N N . LYS A 1 81 ? 7.875 -13.728 -25.559 1.00 28.01 81 LYS A N 1
ATOM 526 C CA . LYS A 1 81 ? 7.126 -14.825 -24.969 1.00 27.36 81 LYS A CA 1
ATOM 527 C C . LYS A 1 81 ? 6.913 -14.574 -23.485 1.00 32.99 81 LYS A C 1
ATOM 528 O O . LYS A 1 81 ? 5.860 -14.885 -22.923 1.00 29.07 81 LYS A O 1
ATOM 534 N N . GLY A 1 82 ? 7.912 -13.969 -22.861 1.00 32.19 82 GLY A N 1
ATOM 535 C CA . GLY A 1 82 ? 7.799 -13.615 -21.466 1.00 31.02 82 GLY A CA 1
ATOM 536 C C . GLY A 1 82 ? 6.629 -12.688 -21.237 1.00 33.77 82 GLY A C 1
ATOM 537 O O . GLY A 1 82 ? 5.819 -12.906 -20.338 1.00 36.40 82 GLY A O 1
ATOM 538 N N . LYS A 1 83 ? 6.551 -11.641 -22.047 1.00 36.37 83 LYS A N 1
ATOM 539 C CA . LYS A 1 83 ? 5.473 -10.670 -21.929 1.00 39.37 83 LYS A CA 1
ATOM 540 C C . LYS A 1 83 ? 4.116 -11.322 -22.142 1.00 39.08 83 LYS A C 1
ATOM 541 O O . LYS A 1 83 ? 3.174 -11.037 -21.400 1.00 32.58 83 LYS A O 1
ATOM 547 N N . GLN A 1 84 ? 4.017 -12.192 -23.151 1.00 41.74 84 GLN A N 1
ATOM 548 C CA . GLN A 1 84 ? 2.769 -12.915 -23.404 1.00 50.35 84 GLN A CA 1
ATOM 549 C C . GLN A 1 84 ? 2.407 -13.778 -22.209 1.00 43.22 84 GLN A C 1
ATOM 550 O O . GLN A 1 84 ? 1.264 -13.767 -21.740 1.00 41.55 84 GLN A O 1
ATOM 556 N N . GLY A 1 85 ? 3.402 -14.513 -21.717 1.00 37.20 85 GLY A N 1
ATOM 557 C CA . GLY A 1 85 ? 3.250 -15.342 -20.539 1.00 41.20 85 GLY A CA 1
ATOM 558 C C . GLY A 1 85 ? 2.708 -14.570 -19.347 1.00 48.04 85 GLY A C 1
ATOM 559 O O . GLY A 1 85 ? 1.850 -15.071 -18.612 1.00 52.38 85 GLY A O 1
ATOM 560 N N . PHE A 1 86 ? 3.209 -13.355 -19.145 1.00 41.08 86 PHE A N 1
ATOM 561 C CA . PHE A 1 86 ? 2.710 -12.526 -18.057 1.00 43.34 86 PHE A CA 1
ATOM 562 C C . PHE A 1 86 ? 1.227 -12.150 -18.224 1.00 47.34 86 PHE A C 1
ATOM 563 O O . PHE A 1 86 ? 0.429 -12.310 -17.299 1.00 45.17 86 PHE A O 1
ATOM 571 N N . TRP A 1 87 ? 0.861 -11.651 -19.402 1.00 49.70 87 TRP A N 1
ATOM 572 C CA . TRP A 1 87 ? -0.525 -11.255 -19.660 1.00 52.65 87 TRP A CA 1
ATOM 573 C C . TRP A 1 87 ? -1.513 -12.399 -19.452 1.00 46.01 87 TRP A C 1
ATOM 574 O O . TRP A 1 87 ? -2.555 -12.231 -18.829 1.00 38.48 87 TRP A O 1
ATOM 585 N N . GLU A 1 88 ? -1.142 -13.577 -19.934 1.00 46.69 88 GLU A N 1
ATOM 586 C CA . GLU A 1 88 ? -1.964 -14.766 -19.780 1.00 49.24 88 GLU A CA 1
ATOM 587 C C . GLU A 1 88 ? -2.150 -15.166 -18.322 1.00 49.22 88 GLU A C 1
ATOM 588 O O . GLU A 1 88 ? -3.167 -15.759 -17.968 1.00 42.26 88 GLU A O 1
ATOM 594 N N . ASN A 1 89 ? -1.184 -14.817 -17.469 1.00 51.87 89 ASN A N 1
ATOM 595 C CA . ASN A 1 89 ? -1.247 -15.224 -16.066 1.00 49.37 89 ASN A CA 1
ATOM 596 C C . ASN A 1 89 ? -1.254 -14.069 -15.075 1.00 41.79 89 ASN A C 1
ATOM 597 O O . ASN A 1 89 ? -1.127 -14.283 -13.868 1.00 43.86 89 ASN A O 1
ATOM 602 N N . GLN A 1 90 ? -1.452 -12.861 -15.594 1.00 42.26 90 GLN A N 1
ATOM 603 C CA . GLN A 1 90 ? -1.397 -11.624 -14.816 1.00 48.02 90 GLN A CA 1
ATOM 604 C C . GLN A 1 90 ? -2.291 -11.639 -13.574 1.00 47.10 90 GLN A C 1
ATOM 605 O O . GLN A 1 90 ? -1.853 -11.297 -12.472 1.00 43.31 90 GLN A O 1
ATOM 611 N N . GLU A 1 91 ? -3.543 -12.039 -13.753 1.00 47.16 91 GLU A N 1
ATOM 612 C CA . GLU A 1 91 ? -4.489 -12.031 -12.648 1.00 51.88 91 GLU A CA 1
ATOM 613 C C . GLU A 1 91 ? -4.082 -13.015 -11.562 1.00 49.76 91 GLU A C 1
ATOM 614 O O . GLU A 1 91 ? -4.199 -12.728 -10.370 1.00 54.63 91 GLU A O 1
ATOM 620 N N . MET A 1 92 ? -3.583 -14.167 -11.984 1.00 46.61 92 MET A N 1
ATOM 621 C CA . MET A 1 92 ? -3.170 -15.210 -11.057 1.00 52.51 92 MET A CA 1
ATOM 622 C C . MET A 1 92 ? -1.996 -14.726 -10.206 1.00 49.28 92 MET A C 1
ATOM 623 O O . MET A 1 92 ? -1.942 -14.946 -8.995 1.00 45.51 92 MET A O 1
ATOM 628 N N . ILE A 1 93 ? -1.049 -14.067 -10.857 1.00 47.05 93 ILE A N 1
ATOM 629 C CA . ILE A 1 93 ? 0.106 -13.517 -10.170 1.00 36.80 93 ILE A CA 1
ATOM 630 C C . ILE A 1 93 ? -0.300 -12.420 -9.179 1.00 37.38 93 ILE A C 1
ATOM 631 O O . ILE A 1 93 ? 0.013 -12.493 -7.984 1.00 37.05 93 ILE A O 1
ATOM 636 N N . LEU A 1 94 ? -1.031 -11.423 -9.663 1.00 41.67 94 LEU A N 1
ATOM 637 C CA . LEU A 1 94 ? -1.511 -10.346 -8.798 1.00 47.25 94 LEU A CA 1
ATOM 638 C C . LEU A 1 94 ? -2.398 -10.815 -7.639 1.00 50.94 94 LEU A C 1
ATOM 639 O O . LEU A 1 94 ? -2.355 -10.245 -6.539 1.00 51.61 94 LEU A O 1
ATOM 644 N N . GLU A 1 95 ? -3.190 -11.850 -7.886 1.00 51.24 95 GLU A N 1
ATOM 645 C CA . GLU A 1 95 ? -4.035 -12.432 -6.851 1.00 53.75 95 GLU A CA 1
ATOM 646 C C . GLU A 1 95 ? -3.188 -12.943 -5.690 1.00 45.18 95 GLU A C 1
ATOM 647 O O . GLU A 1 95 ? -3.490 -12.695 -4.521 1.00 40.77 95 GLU A O 1
ATOM 653 N N . GLU A 1 96 ? -2.110 -13.641 -6.026 1.00 44.79 96 GLU A N 1
ATOM 654 C CA . GLU A 1 96 ? -1.217 -14.194 -5.022 1.00 48.86 96 GLU A CA 1
ATOM 655 C C . GLU A 1 96 ? -0.624 -13.106 -4.139 1.00 46.40 96 GLU A C 1
ATOM 656 O O . GLU A 1 96 ? -0.454 -13.292 -2.930 1.00 46.45 96 GLU A O 1
ATOM 662 N N . ILE A 1 97 ? -0.318 -11.967 -4.746 1.00 45.92 97 ILE A N 1
ATOM 663 C CA . ILE A 1 97 ? 0.208 -10.828 -4.004 1.00 42.45 97 ILE A CA 1
ATOM 664 C C . ILE A 1 97 ? -0.852 -10.211 -3.099 1.00 41.12 97 ILE A C 1
ATOM 665 O O . ILE A 1 97 ? -0.613 -9.990 -1.911 1.00 36.91 97 ILE A O 1
ATOM 670 N N . GLU A 1 98 ? -2.034 -9.961 -3.658 1.00 48.40 98 GLU A N 1
ATOM 671 C CA . GLU A 1 98 ? -3.117 -9.331 -2.901 1.00 52.88 98 GLU A CA 1
ATOM 672 C C . GLU A 1 98 ? -3.593 -10.159 -1.706 1.00 49.62 98 GLU A C 1
ATOM 673 O O . GLU A 1 98 ? -4.067 -9.605 -0.718 1.00 51.11 98 GLU A O 1
ATOM 679 N N . LYS A 1 99 ? -3.433 -11.476 -1.782 1.00 53.16 99 LYS A N 1
ATOM 680 C CA . LYS A 1 99 ? -3.783 -12.355 -0.667 1.00 54.23 99 LYS A CA 1
ATOM 681 C C . LYS A 1 99 ? -2.994 -12.041 0.600 1.00 52.35 99 LYS A C 1
ATOM 682 O O . LYS A 1 99 ? -3.416 -12.402 1.696 1.00 47.45 99 LYS A O 1
ATOM 688 N N . ARG A 1 100 ? -1.856 -11.364 0.448 1.00 50.11 100 ARG A N 1
ATOM 689 C CA . ARG A 1 100 ? -0.966 -11.128 1.572 1.00 44.63 100 ARG A CA 1
ATOM 690 C C . ARG A 1 100 ? -1.104 -9.741 2.177 1.00 48.59 100 ARG A C 1
ATOM 691 O O . ARG A 1 100 ? -0.307 -9.354 3.028 1.00 50.06 100 ARG A O 1
ATOM 699 N N . GLY A 1 101 ? -2.115 -8.992 1.747 1.00 50.99 101 GLY A N 1
ATOM 700 C CA . GLY A 1 101 ? -2.433 -7.743 2.417 1.00 52.83 101 GLY A CA 1
ATOM 701 C C . GLY A 1 101 ? -1.827 -6.497 1.807 1.00 51.06 101 GLY A C 1
ATOM 702 O O . GLY A 1 101 ? -1.519 -6.453 0.613 1.00 49.22 101 GLY A O 1
ATOM 703 N N . ASP A 1 102 ? -1.686 -5.466 2.633 1.00 47.57 102 ASP A N 1
ATOM 704 C CA . ASP A 1 102 ? -1.127 -4.202 2.179 1.00 46.06 102 ASP A CA 1
ATOM 705 C C . ASP A 1 102 ? 0.360 -4.171 2.422 1.00 32.90 102 ASP A C 1
ATOM 706 O O . ASP A 1 102 ? 0.863 -4.848 3.309 1.00 36.39 102 ASP A O 1
ATOM 711 N N . PHE A 1 103 ? 1.060 -3.393 1.605 1.00 33.73 103 PHE A N 1
ATOM 712 C CA . PHE A 1 103 ? 2.499 -3.226 1.729 1.00 30.29 103 PHE A CA 1
ATOM 713 C C . PHE A 1 103 ? 2.876 -1.780 1.579 1.00 23.91 103 PHE A C 1
ATOM 714 O O . PHE A 1 103 ? 2.295 -1.064 0.769 1.00 30.62 103 PHE A O 1
ATOM 722 N N . ASP A 1 104 ? 3.874 -1.365 2.348 1.00 24.01 104 ASP A N 1
ATOM 723 C CA . ASP A 1 104 ? 4.405 -0.023 2.246 1.00 24.47 104 ASP A CA 1
ATOM 724 C C . ASP A 1 104 ? 5.627 0.007 1.319 1.00 21.23 104 ASP A C 1
ATOM 725 O O . ASP A 1 104 ? 5.963 1.033 0.745 1.00 19.34 104 ASP A O 1
ATOM 730 N N . LEU A 1 105 ? 6.296 -1.124 1.193 1.00 18.14 105 LEU A N 1
ATOM 731 C CA . LEU A 1 105 ? 7.573 -1.174 0.503 1.00 22.34 105 LEU A CA 1
ATOM 732 C C . LEU A 1 105 ? 7.665 -2.480 -0.273 1.00 21.34 105 LEU A C 1
ATOM 733 O O . LEU A 1 105 ? 7.486 -3.560 0.285 1.00 20.27 105 LEU A O 1
ATOM 738 N N . ILE A 1 106 ? 7.965 -2.386 -1.557 1.00 21.29 106 ILE A N 1
ATOM 739 C CA . ILE A 1 106 ? 8.009 -3.575 -2.399 1.00 20.54 106 ILE A CA 1
ATOM 740 C C . ILE A 1 106 ? 9.322 -3.640 -3.148 1.00 22.07 106 ILE A C 1
ATOM 741 O O . ILE A 1 106 ? 9.708 -2.689 -3.832 1.00 24.49 106 ILE A O 1
ATOM 746 N N . PHE A 1 107 ? 10.020 -4.754 -2.994 1.00 15.23 107 PHE A N 1
ATOM 747 C CA . PHE A 1 107 ? 11.210 -5.021 -3.789 1.00 14.73 107 PHE A CA 1
ATOM 748 C C . PHE A 1 107 ? 10.894 -6.011 -4.876 1.00 21.49 107 PHE A C 1
ATOM 749 O O . PHE A 1 107 ? 10.337 -7.070 -4.604 1.00 22.61 107 PHE A O 1
ATOM 757 N N . VAL A 1 108 ? 11.229 -5.643 -6.112 1.00 21.60 108 VAL A N 1
ATOM 758 C CA . VAL A 1 108 ? 11.090 -6.542 -7.263 1.00 18.77 108 VAL A CA 1
ATOM 759 C C . VAL A 1 108 ? 12.473 -6.899 -7.783 1.00 19.85 108 VAL A C 1
ATOM 760 O O . VAL A 1 108 ? 13.180 -6.069 -8.349 1.00 21.76 108 VAL A O 1
ATOM 764 N N . MET A 1 109 ? 12.851 -8.144 -7.553 1.00 17.01 109 MET A N 1
ATOM 765 C CA . MET A 1 109 ? 14.195 -8.600 -7.814 1.00 16.72 109 MET A CA 1
ATOM 766 C C . MET A 1 109 ? 14.238 -9.509 -9.015 1.00 18.53 109 MET A C 1
ATOM 767 O O . MET A 1 109 ? 13.519 -10.501 -9.080 1.00 16.77 109 MET A O 1
ATOM 772 N N . THR A 1 110 ? 15.102 -9.154 -9.958 1.00 19.24 110 THR A N 1
ATOM 773 C CA . THR A 1 110 ? 15.220 -9.870 -11.207 1.00 21.92 110 THR A CA 1
ATOM 774 C C . THR A 1 110 ? 16.554 -9.548 -11.888 1.00 17.59 110 THR A C 1
ATOM 775 O O . THR A 1 110 ? 17.158 -8.494 -11.643 1.00 15.97 110 THR A O 1
ATOM 779 N N . SER A 1 111 ? 17.001 -10.443 -12.771 1.00 18.98 111 SER A N 1
ATOM 780 C CA . SER A 1 111 ? 18.010 -10.059 -13.757 1.00 18.44 111 SER A CA 1
ATOM 781 C C . SER A 1 111 ? 17.313 -9.340 -14.911 1.00 18.49 111 SER A C 1
ATOM 782 O O . SER A 1 111 ? 16.112 -9.518 -15.142 1.00 21.32 111 SER A O 1
ATOM 785 N N . VAL A 1 112 ? 18.061 -8.533 -15.640 1.00 17.63 112 VAL A N 1
ATOM 786 C CA . VAL A 1 112 ? 17.493 -7.826 -16.756 1.00 22.89 112 VAL A CA 1
ATOM 787 C C . VAL A 1 112 ? 17.710 -8.589 -18.058 1.00 21.83 112 VAL A C 1
ATOM 788 O O . VAL A 1 112 ? 17.178 -8.188 -19.075 1.00 25.26 112 VAL A O 1
ATOM 792 N N . SER A 1 113 ? 18.465 -9.687 -18.009 1.00 23.05 113 SER A N 1
ATOM 793 C CA . SER A 1 113 ? 18.938 -10.401 -19.208 1.00 23.56 113 SER A CA 1
ATOM 794 C C . SER A 1 113 ? 18.183 -11.670 -19.599 1.00 24.94 113 SER A C 1
ATOM 795 O O . SER A 1 113 ? 18.270 -12.119 -20.739 1.00 33.23 113 SER A O 1
ATOM 798 N N . GLY A 1 114 ? 17.455 -12.262 -18.669 1.00 17.53 114 GLY A N 1
ATOM 799 C CA . GLY A 1 114 ? 16.722 -13.465 -18.996 1.00 16.35 114 GLY A CA 1
ATOM 800 C C . GLY A 1 114 ? 15.414 -13.129 -19.707 1.00 23.38 114 GLY A C 1
ATOM 801 O O . GLY A 1 114 ? 15.176 -11.993 -20.135 1.00 22.33 114 GLY A O 1
ATOM 802 N N . GLY A 1 115 ? 14.556 -14.128 -19.826 1.00 25.74 115 GLY A N 1
ATOM 803 C CA . GLY A 1 115 ? 13.290 -13.964 -20.515 1.00 23.60 115 GLY A CA 1
ATOM 804 C C . GLY A 1 115 ? 12.138 -13.746 -19.557 1.00 20.49 115 GLY A C 1
ATOM 805 O O . GLY A 1 115 ? 11.215 -12.987 -19.842 1.00 26.00 115 GLY A O 1
ATOM 806 N N . THR A 1 116 ? 12.185 -14.416 -18.413 1.00 24.61 116 THR A N 1
ATOM 807 C CA . THR A 1 116 ? 11.073 -14.340 -17.476 1.00 26.48 116 THR A CA 1
ATOM 808 C C . THR A 1 116 ? 11.154 -13.113 -16.583 1.00 25.16 116 THR A C 1
ATOM 809 O O . THR A 1 116 ? 10.257 -12.251 -16.596 1.00 24.74 116 THR A O 1
ATOM 813 N N . GLY A 1 117 ? 12.216 -13.040 -15.789 1.00 28.05 117 GLY A N 1
ATOM 814 C CA . GLY A 1 117 ? 12.365 -11.929 -14.875 1.00 21.52 117 GLY A CA 1
ATOM 815 C C . GLY A 1 117 ? 12.290 -10.583 -15.567 1.00 16.92 117 GLY A C 1
ATOM 816 O O . GLY A 1 117 ? 11.519 -9.704 -15.182 1.00 21.99 117 GLY A O 1
ATOM 817 N N . SER A 1 118 ? 13.074 -10.442 -16.628 1.00 21.58 118 SER A N 1
ATOM 818 C CA . SER A 1 118 ? 13.239 -9.157 -17.282 1.00 20.82 118 SER A CA 1
ATOM 819 C C . SER A 1 118 ? 11.980 -8.642 -17.946 1.00 21.69 118 SER A C 1
ATOM 820 O O . SER A 1 118 ? 11.854 -7.440 -18.128 1.00 23.47 118 SER A O 1
ATOM 823 N N . SER A 1 119 ? 11.055 -9.538 -18.299 1.00 22.59 119 SER A N 1
ATOM 824 C CA . SER A 1 119 ? 9.808 -9.131 -18.958 1.00 26.33 119 SER A CA 1
ATOM 825 C C . SER A 1 119 ? 8.649 -8.980 -17.985 1.00 29.10 119 SER A C 1
ATOM 826 O O . SER A 1 119 ? 7.889 -8.016 -18.058 1.00 29.97 119 SER A O 1
ATOM 829 N N . PHE A 1 120 ? 8.515 -9.938 -17.076 1.00 28.71 120 PHE A N 1
ATOM 830 C CA . PHE A 1 120 ? 7.487 -9.883 -16.039 1.00 24.73 120 PHE A CA 1
ATOM 831 C C . PHE A 1 120 ? 7.637 -8.634 -15.181 1.00 24.02 120 PHE A C 1
ATOM 832 O O . PHE A 1 120 ? 6.659 -8.001 -14.809 1.00 30.10 120 PHE A O 1
ATOM 840 N N . SER A 1 121 ? 8.870 -8.320 -14.814 1.00 25.85 121 SER A N 1
ATOM 841 C CA . SER A 1 121 ? 9.099 -7.359 -13.740 1.00 24.05 121 SER A CA 1
ATOM 842 C C . SER A 1 121 ? 8.603 -5.946 -14.040 1.00 23.34 121 SER A C 1
ATOM 843 O O . SER A 1 121 ? 7.898 -5.360 -13.225 1.00 23.56 121 SER A O 1
ATOM 846 N N . PRO A 1 122 ? 8.954 -5.394 -15.212 1.00 30.37 122 PRO A N 1
ATOM 847 C CA . PRO A 1 122 ? 8.393 -4.074 -15.515 1.00 26.34 122 PRO A CA 1
ATOM 848 C C . PRO A 1 122 ? 6.882 -4.114 -15.624 1.00 27.53 122 PRO A C 1
ATOM 849 O O . PRO A 1 122 ? 6.240 -3.139 -15.225 1.00 33.34 122 PRO A O 1
ATOM 853 N N . LEU A 1 123 ? 6.330 -5.211 -16.148 1.00 27.47 123 LEU A N 1
ATOM 854 C CA . LEU A 1 123 ? 4.877 -5.346 -16.274 1.00 29.43 123 LEU A CA 1
ATOM 855 C C . LEU A 1 123 ? 4.220 -5.408 -14.919 1.00 31.49 123 LEU A C 1
ATOM 856 O O . LEU A 1 123 ? 3.185 -4.770 -14.681 1.00 34.40 123 LEU A O 1
ATOM 861 N N . MET A 1 124 ? 4.839 -6.178 -14.028 1.00 28.34 124 MET A N 1
ATOM 862 C CA . MET A 1 124 ? 4.328 -6.377 -12.678 1.00 26.72 124 MET A CA 1
ATOM 863 C C . MET A 1 124 ? 4.405 -5.082 -11.874 1.00 27.95 124 MET A C 1
ATOM 864 O O . MET A 1 124 ? 3.528 -4.779 -11.072 1.00 30.02 124 MET A O 1
ATOM 869 N N . ILE A 1 125 ? 5.460 -4.314 -12.081 1.00 24.52 125 ILE A N 1
ATOM 870 C CA . ILE A 1 125 ? 5.601 -3.061 -11.345 1.00 30.83 125 ILE A CA 1
ATOM 871 C C . ILE A 1 125 ? 4.495 -2.094 -11.780 1.00 31.95 125 ILE A C 1
ATOM 872 O O . ILE A 1 125 ? 3.880 -1.411 -10.948 1.00 28.44 125 ILE A O 1
ATOM 877 N N . HIS A 1 126 ? 4.222 -2.061 -13.079 1.00 26.80 126 HIS A N 1
ATOM 878 C CA . HIS A 1 126 ? 3.166 -1.203 -13.585 1.00 28.68 126 HIS A CA 1
ATOM 879 C C . HIS A 1 126 ? 1.860 -1.478 -12.858 1.00 34.60 126 HIS A C 1
ATOM 880 O O . HIS A 1 126 ? 1.172 -0.564 -12.403 1.00 34.90 126 HIS A O 1
ATOM 887 N N . GLU A 1 127 ? 1.515 -2.752 -12.765 1.00 30.42 127 GLU A N 1
ATOM 888 C CA . GLU A 1 127 ? 0.276 -3.142 -12.123 1.00 29.63 127 GLU A CA 1
ATOM 889 C C . GLU A 1 127 ? 0.291 -2.859 -10.625 1.00 26.87 127 GLU A C 1
ATOM 890 O O . GLU A 1 127 ? -0.700 -2.403 -10.060 1.00 29.38 127 GLU A O 1
ATOM 896 N N . LEU A 1 128 ? 1.437 -3.090 -9.995 1.00 28.54 128 LEU A N 1
ATOM 897 C CA . LEU A 1 128 ? 1.583 -2.871 -8.553 1.00 33.42 128 LEU A CA 1
ATOM 898 C C . LEU A 1 128 ? 1.409 -1.403 -8.159 1.00 37.15 128 LEU A C 1
ATOM 899 O O . LEU A 1 128 ? 0.806 -1.093 -7.114 1.00 33.35 128 LEU A O 1
ATOM 904 N N . LYS A 1 129 ? 1.941 -0.504 -8.988 1.00 32.00 129 LYS A N 1
ATOM 905 C CA . LYS A 1 129 ? 1.847 0.931 -8.723 1.00 34.26 129 LYS A CA 1
ATOM 906 C C . LYS A 1 129 ? 0.401 1.391 -8.714 1.00 35.79 129 LYS A C 1
ATOM 907 O O . LYS A 1 129 ? 0.051 2.289 -7.961 1.00 34.67 129 LYS A O 1
ATOM 913 N N . LYS A 1 130 ? -0.420 0.791 -9.576 1.00 41.55 130 LYS A N 1
ATOM 914 C CA . LYS A 1 130 ? -1.857 1.057 -9.587 1.00 45.08 130 LYS A CA 1
ATOM 915 C C . LYS A 1 130 ? -2.534 0.605 -8.299 1.00 46.72 130 LYS A C 1
ATOM 916 O O . LYS A 1 130 ? -3.371 1.309 -7.761 1.00 50.30 130 LYS A O 1
ATOM 922 N N . ARG A 1 131 ? -2.160 -0.574 -7.810 1.00 48.12 131 ARG A N 1
ATOM 923 C CA . ARG A 1 131 ? -2.849 -1.193 -6.683 1.00 49.48 131 ARG A CA 1
ATOM 924 C C . ARG A 1 131 ? -2.364 -0.690 -5.328 1.00 53.30 131 ARG A C 1
ATOM 925 O O . ARG A 1 131 ? -3.143 -0.602 -4.378 1.00 60.38 131 ARG A O 1
ATOM 933 N N . TYR A 1 132 ? -1.089 -0.319 -5.261 1.00 46.25 132 TYR A N 1
ATOM 934 C CA . TYR A 1 132 ? -0.479 0.158 -4.024 1.00 37.87 132 TYR A CA 1
ATOM 935 C C . TYR A 1 132 ? 0.103 1.539 -4.273 1.00 32.82 132 TYR A C 1
ATOM 936 O O . TYR A 1 132 ? 1.319 1.696 -4.330 1.00 35.23 132 TYR A O 1
ATOM 945 N N . LYS A 1 133 ? -0.776 2.532 -4.429 1.00 35.80 133 LYS A N 1
ATOM 946 C CA . LYS A 1 133 ? -0.393 3.868 -4.894 1.00 39.15 133 LYS A CA 1
ATOM 947 C C . LYS A 1 133 ? 0.539 4.559 -3.927 1.00 39.48 133 LYS A C 1
ATOM 948 O O . LYS A 1 133 ? 1.345 5.390 -4.321 1.00 49.86 133 LYS A O 1
ATOM 954 N N . ASN A 1 134 ? 0.404 4.231 -2.652 1.00 42.71 134 ASN A N 1
ATOM 955 C CA . ASN A 1 134 ? 1.208 4.852 -1.621 1.00 44.57 134 ASN A CA 1
ATOM 956 C C . ASN A 1 134 ? 2.525 4.106 -1.381 1.00 42.10 134 ASN A C 1
ATOM 957 O O . ASN A 1 134 ? 3.359 4.547 -0.594 1.00 38.70 134 ASN A O 1
ATOM 962 N N . ALA A 1 135 ? 2.710 2.978 -2.060 1.00 42.48 135 ALA A N 1
ATOM 963 C CA . ALA A 1 135 ? 3.892 2.145 -1.827 1.00 38.43 135 ALA A CA 1
ATOM 964 C C . ALA A 1 135 ? 5.178 2.649 -2.478 1.00 34.53 135 ALA A C 1
ATOM 965 O O . ALA A 1 135 ? 5.161 3.277 -3.533 1.00 37.65 135 ALA A O 1
ATOM 967 N N . THR A 1 136 ? 6.296 2.347 -1.833 1.00 25.83 136 THR A N 1
ATOM 968 C CA . THR A 1 136 ? 7.602 2.568 -2.411 1.00 24.67 136 THR A CA 1
ATOM 969 C C . THR A 1 136 ? 7.976 1.260 -3.095 1.00 24.76 136 THR A C 1
ATOM 970 O O . THR A 1 136 ? 8.050 0.209 -2.444 1.00 23.68 136 THR A O 1
ATOM 974 N N . ILE A 1 137 ? 8.155 1.307 -4.411 1.00 26.95 137 ILE A N 1
ATOM 975 C CA . ILE A 1 137 ? 8.410 0.098 -5.199 1.00 22.70 137 ILE A CA 1
ATOM 976 C C . ILE A 1 137 ? 9.786 0.191 -5.827 1.00 25.65 137 ILE A C 1
ATOM 977 O O . ILE A 1 137 ? 10.046 1.091 -6.618 1.00 26.01 137 ILE A O 1
ATOM 982 N N . VAL A 1 138 ? 10.667 -0.733 -5.458 1.00 20.73 138 VAL A N 1
ATOM 983 C CA . VAL A 1 138 ? 12.070 -0.641 -5.837 1.00 22.98 138 VAL A CA 1
ATOM 984 C C . VAL A 1 138 ? 12.543 -1.876 -6.589 1.00 22.53 138 VAL A C 1
ATOM 985 O O . VAL A 1 138 ? 12.646 -2.971 -6.023 1.00 20.36 138 VAL A O 1
ATOM 989 N N . PRO A 1 139 ? 12.819 -1.717 -7.888 1.00 19.71 139 PRO A N 1
ATOM 990 C CA . PRO A 1 139 ? 13.438 -2.862 -8.550 1.00 22.96 139 PRO A CA 1
ATOM 991 C C . PRO A 1 139 ? 14.915 -3.035 -8.176 1.00 16.35 139 PRO A C 1
ATOM 992 O O . PRO A 1 139 ? 15.675 -2.070 -7.990 1.00 19.66 139 PRO A O 1
ATOM 996 N N . ILE A 1 140 ? 15.295 -4.300 -8.036 1.00 16.95 140 ILE A N 1
ATOM 997 C CA . ILE A 1 140 ? 16.681 -4.705 -7.892 1.00 16.23 140 ILE A CA 1
ATOM 998 C C . ILE A 1 140 ? 17.047 -5.366 -9.213 1.00 22.13 140 ILE A C 1
ATOM 999 O O . ILE A 1 140 ? 16.604 -6.485 -9.494 1.00 19.73 140 ILE A O 1
ATOM 1004 N N . ALA A 1 141 ? 17.830 -4.660 -10.029 1.00 20.63 141 ALA A N 1
ATOM 1005 C CA . ALA A 1 141 ? 18.116 -5.100 -11.403 1.00 22.00 141 ALA A CA 1
ATOM 1006 C C . ALA A 1 141 ? 19.525 -5.677 -11.562 1.00 16.38 141 ALA A C 1
ATOM 1007 O O . ALA A 1 141 ? 20.516 -4.943 -11.449 1.00 14.90 141 ALA A O 1
ATOM 1009 N N . VAL A 1 142 ? 19.617 -6.980 -11.835 1.00 15.47 142 VAL A N 1
ATOM 1010 C CA . VAL A 1 142 ? 20.921 -7.629 -11.965 1.00 15.20 142 VAL A CA 1
ATOM 1011 C C . VAL A 1 142 ? 21.427 -7.641 -13.419 1.00 21.59 142 VAL A C 1
ATOM 1012 O O . VAL A 1 142 ? 20.767 -8.189 -14.301 1.00 15.62 142 VAL A O 1
ATOM 1016 N N . LEU A 1 143 ? 22.583 -7.019 -13.654 1.00 18.81 143 LEU A N 1
ATOM 1017 C CA . LEU A 1 143 ? 23.156 -6.875 -15.005 1.00 21.62 143 LEU A CA 1
ATOM 1018 C C . LEU A 1 143 ? 23.983 -8.076 -15.402 1.00 16.53 143 LEU A C 1
ATOM 1019 O O . LEU A 1 143 ? 24.567 -8.723 -14.531 1.00 19.30 143 LEU A O 1
ATOM 1024 N N . PRO A 1 144 ? 24.079 -8.360 -16.718 1.00 17.50 144 PRO A N 1
ATOM 1025 C CA . PRO A 1 144 ? 24.767 -9.563 -17.197 1.00 21.13 144 PRO A CA 1
ATOM 1026 C C . PRO A 1 144 ? 26.280 -9.512 -17.027 1.00 22.72 144 PRO A C 1
ATOM 1027 O O . PRO A 1 144 ? 26.840 -8.445 -16.808 1.00 24.93 144 PRO A O 1
ATOM 1031 N N . PHE A 1 145 ? 26.924 -10.676 -17.070 1.00 30.73 145 PHE A N 1
ATOM 1032 C CA . PHE A 1 145 ? 28.377 -10.743 -17.255 1.00 27.92 145 PHE A CA 1
ATOM 1033 C C . PHE A 1 145 ? 28.720 -10.129 -18.609 1.00 24.73 145 PHE A C 1
ATOM 1034 O O . PHE A 1 145 ? 27.956 -10.267 -19.544 1.00 29.86 145 PHE A O 1
ATOM 1042 N N . ARG A 1 146 ? 29.842 -9.422 -18.690 1.00 42.61 146 ARG A N 1
ATOM 1043 C CA . ARG A 1 146 ? 30.285 -8.743 -19.917 1.00 56.73 146 ARG A CA 1
ATOM 1044 C C . ARG A 1 146 ? 30.279 -9.630 -21.163 1.00 53.94 146 ARG A C 1
ATOM 1045 O O . ARG A 1 146 ? 29.782 -9.236 -22.225 1.00 54.24 146 ARG A O 1
ATOM 1053 N N . GLU A 1 147 ? 30.816 -10.835 -21.031 1.00 47.98 147 GLU A N 1
ATOM 1054 C CA . GLU A 1 147 ? 30.924 -11.706 -22.184 1.00 53.94 147 GLU A CA 1
ATOM 1055 C C . GLU A 1 147 ? 29.845 -12.773 -22.167 1.00 51.36 147 GLU A C 1
ATOM 1056 O O . GLU A 1 147 ? 30.022 -13.863 -22.702 1.00 47.67 147 GLU A O 1
ATOM 1062 N N . GLU A 1 148 ? 28.713 -12.455 -21.552 1.00 52.29 148 GLU A N 1
ATOM 1063 C CA . GLU A 1 148 ? 27.518 -13.232 -21.819 1.00 48.87 148 GLU A CA 1
ATOM 1064 C C . GLU A 1 148 ? 27.056 -12.884 -23.220 1.00 52.01 148 GLU A C 1
ATOM 1065 O O . GLU A 1 148 ? 27.420 -11.836 -23.767 1.00 54.33 148 GLU A O 1
ATOM 1071 N N . GLY A 1 149 ? 26.254 -13.769 -23.792 1.00 47.76 149 GLY A N 1
ATOM 1072 C CA . GLY A 1 149 ? 25.877 -13.676 -25.186 1.00 51.47 149 GLY A CA 1
ATOM 1073 C C . GLY A 1 149 ? 25.103 -12.458 -25.648 1.00 47.28 149 GLY A C 1
ATOM 1074 O O . GLY A 1 149 ? 24.688 -11.599 -24.871 1.00 40.28 149 GLY A O 1
ATOM 1075 N N . THR A 1 150 ? 24.889 -12.428 -26.956 1.00 48.76 150 THR A N 1
ATOM 1076 C CA . THR A 1 150 ? 24.194 -11.356 -27.638 1.00 49.92 150 THR A CA 1
ATOM 1077 C C . THR A 1 150 ? 22.784 -11.113 -27.127 1.00 39.40 150 THR A C 1
ATOM 1078 O O . THR A 1 150 ? 22.380 -9.969 -26.950 1.00 36.77 150 THR A O 1
ATOM 1082 N N . ILE A 1 151 ? 22.034 -12.194 -26.929 1.00 35.08 151 ILE A N 1
ATOM 1083 C CA . ILE A 1 151 ? 20.662 -12.112 -26.453 1.00 39.40 151 ILE A CA 1
ATOM 1084 C C . ILE A 1 151 ? 20.588 -11.518 -25.053 1.00 32.22 151 ILE A C 1
ATOM 1085 O O . ILE A 1 151 ? 19.722 -10.699 -24.756 1.00 33.87 151 ILE A O 1
ATOM 1090 N N . TYR A 1 152 ? 21.503 -11.943 -24.199 1.00 31.47 152 TYR A N 1
ATOM 1091 C CA . TYR A 1 152 ? 21.566 -11.425 -22.845 1.00 30.67 152 TYR A CA 1
ATOM 1092 C C . TYR A 1 152 ? 21.772 -9.904 -22.854 1.00 36.13 152 TYR A C 1
ATOM 1093 O O . TYR A 1 152 ? 21.081 -9.164 -22.133 1.00 35.52 152 TYR A O 1
ATOM 1102 N N . LEU A 1 153 ? 22.698 -9.437 -23.686 1.00 34.45 153 LEU A N 1
ATOM 1103 C CA . LEU A 1 153 ? 22.969 -8.005 -23.765 1.00 31.49 153 LEU A CA 1
ATOM 1104 C C . LEU A 1 153 ? 21.798 -7.220 -24.338 1.00 26.07 153 LEU A C 1
ATOM 1105 O O . LEU A 1 153 ? 21.488 -6.125 -23.873 1.00 26.40 153 LEU A O 1
ATOM 1110 N N . GLN A 1 154 ? 21.153 -7.780 -25.351 1.00 31.30 154 GLN A N 1
ATOM 1111 C CA . GLN A 1 154 ? 20.010 -7.127 -25.969 1.00 34.06 154 GLN A CA 1
ATOM 1112 C C . GLN A 1 154 ? 18.832 -7.019 -25.036 1.00 27.83 154 GLN A C 1
ATOM 1113 O O . GLN A 1 154 ? 18.189 -5.981 -24.963 1.00 26.05 154 GLN A O 1
ATOM 1119 N N . ASN A 1 155 ? 18.547 -8.117 -24.347 1.00 24.26 155 ASN A N 1
ATOM 1120 C CA . ASN A 1 155 ? 17.473 -8.173 -23.383 1.00 23.20 155 ASN A CA 1
ATOM 1121 C C . ASN A 1 155 ? 17.713 -7.136 -22.302 1.00 19.98 155 ASN A C 1
ATOM 1122 O O . ASN A 1 155 ? 16.785 -6.448 -21.863 1.00 22.32 155 ASN A O 1
ATOM 1127 N N . ALA A 1 156 ? 18.972 -7.052 -21.859 1.00 20.49 156 ALA A N 1
ATOM 1128 C CA . ALA A 1 156 ? 19.354 -6.116 -20.800 1.00 25.64 156 ALA A CA 1
ATOM 1129 C C . ALA A 1 156 ? 19.014 -4.685 -21.179 1.00 29.45 156 ALA A C 1
ATOM 1130 O O . ALA A 1 156 ? 18.363 -3.968 -20.426 1.00 27.89 156 ALA A O 1
ATOM 1132 N N . ALA A 1 157 ? 19.407 -4.297 -22.386 1.00 26.09 157 ALA A N 1
ATOM 1133 C CA . ALA A 1 157 ? 19.193 -2.934 -22.858 1.00 26.20 157 ALA A CA 1
ATOM 1134 C C . ALA A 1 157 ? 17.727 -2.553 -22.880 1.00 28.37 157 ALA A C 1
ATOM 1135 O O . ALA A 1 157 ? 17.358 -1.471 -22.415 1.00 33.61 157 ALA A O 1
ATOM 1137 N N . PHE A 1 158 ? 16.891 -3.427 -23.431 1.00 22.50 158 PHE A N 1
ATOM 1138 C CA . PHE A 1 158 ? 15.456 -3.142 -23.489 1.00 30.53 158 PHE A CA 1
ATOM 1139 C C . PHE A 1 158 ? 14.743 -3.242 -22.145 1.00 29.47 158 PHE A C 1
ATOM 1140 O O . PHE A 1 158 ? 13.748 -2.543 -21.902 1.00 30.29 158 PHE A O 1
ATOM 1148 N N . CYS A 1 159 ? 15.217 -4.142 -21.295 1.00 24.08 159 CYS A N 1
ATOM 1149 C CA . CYS A 1 159 ? 14.624 -4.271 -19.967 1.00 18.87 159 CYS A CA 1
ATOM 1150 C C . CYS A 1 159 ? 14.861 -3.011 -19.151 1.00 18.95 159 CYS A C 1
ATOM 1151 O O . CYS A 1 159 ? 13.939 -2.479 -18.518 1.00 26.31 159 CYS A O 1
ATOM 1154 N N . LEU A 1 160 ? 16.102 -2.535 -19.149 1.00 20.78 160 LEU A N 1
ATOM 1155 C CA . LEU A 1 160 ? 16.437 -1.319 -18.403 1.00 25.01 160 LEU A CA 1
ATOM 1156 C C . LEU A 1 160 ? 15.602 -0.122 -18.870 1.00 31.23 160 LEU A C 1
ATOM 1157 O O . LEU A 1 160 ? 15.175 0.716 -18.059 1.00 25.55 160 LEU A O 1
ATOM 1162 N N . ARG A 1 161 ? 15.370 -0.043 -20.181 1.00 29.23 161 ARG A N 1
ATOM 1163 C CA . ARG A 1 161 ? 14.502 0.999 -20.720 1.00 34.72 161 ARG A CA 1
ATOM 1164 C C . ARG A 1 161 ? 13.094 0.919 -20.160 1.00 34.28 161 ARG A C 1
ATOM 1165 O O . ARG A 1 161 ? 12.553 1.929 -19.707 1.00 39.81 161 ARG A O 1
ATOM 1173 N N . GLU A 1 162 ? 12.504 -0.271 -20.165 1.00 34.77 162 GLU A N 1
ATOM 1174 C CA . GLU A 1 162 ? 11.157 -0.422 -19.619 1.00 39.51 162 GLU A CA 1
ATOM 1175 C C . GLU A 1 162 ? 11.052 -0.103 -18.131 1.00 36.98 162 GLU A C 1
ATOM 1176 O O . GLU A 1 162 ? 10.037 0.440 -17.694 1.00 37.89 162 GLU A O 1
ATOM 1182 N N . MET A 1 163 ? 12.096 -0.438 -17.369 1.00 34.37 163 MET A N 1
ATOM 1183 C CA . MET A 1 163 ? 12.143 -0.172 -15.926 1.00 36.33 163 MET A CA 1
ATOM 1184 C C . MET A 1 163 ? 12.033 1.319 -15.639 1.00 37.50 163 MET A C 1
ATOM 1185 O O . MET A 1 163 ? 11.253 1.746 -14.797 1.00 40.25 163 MET A O 1
ATOM 1190 N N . ILE A 1 164 ? 12.826 2.103 -16.353 1.00 37.92 164 ILE A N 1
ATOM 1191 C CA . ILE A 1 164 ? 12.782 3.548 -16.248 1.00 37.48 164 ILE A CA 1
ATOM 1192 C C . ILE A 1 164 ? 11.411 4.068 -16.658 1.00 37.40 164 ILE A C 1
ATOM 1193 O O . ILE A 1 164 ? 10.814 4.907 -15.973 1.00 37.77 164 ILE A O 1
ATOM 1198 N N . GLU A 1 165 ? 10.914 3.540 -17.771 1.00 37.55 165 GLU A N 1
ATOM 1199 C CA . GLU A 1 165 ? 9.620 3.926 -18.321 1.00 42.66 165 GLU A CA 1
ATOM 1200 C C . GLU A 1 165 ? 8.461 3.700 -17.350 1.00 38.09 165 GLU A C 1
ATOM 1201 O O . GLU A 1 165 ? 7.510 4.464 -17.310 1.00 35.85 165 GLU A O 1
ATOM 1207 N N . VAL A 1 166 ? 8.537 2.644 -16.561 1.00 38.71 166 VAL A N 1
ATOM 1208 C CA . VAL A 1 166 ? 7.414 2.294 -15.703 1.00 43.08 166 VAL A CA 1
ATOM 1209 C C . VAL A 1 166 ? 7.381 3.157 -14.426 1.00 41.75 166 VAL A C 1
ATOM 1210 O O . VAL A 1 166 ? 6.427 3.103 -13.646 1.00 45.67 166 VAL A O 1
ATOM 1214 N N . GLU A 1 167 ? 8.411 3.985 -14.255 1.00 31.68 167 GLU A N 1
ATOM 1215 C CA . GLU A 1 167 ? 8.475 4.988 -13.190 1.00 35.17 167 GLU A CA 1
ATOM 1216 C C . GLU A 1 167 ? 8.338 4.404 -11.782 1.00 37.62 167 GLU A C 1
ATOM 1217 O O . GLU A 1 167 ? 7.527 4.855 -10.974 1.00 38.08 167 GLU A O 1
ATOM 1223 N N . ALA A 1 168 ? 9.176 3.426 -11.485 1.00 34.87 168 ALA A N 1
ATOM 1224 C CA . ALA A 1 168 ? 9.294 2.901 -10.138 1.00 37.63 168 ALA A CA 1
ATOM 1225 C C . ALA A 1 168 ? 10.036 3.916 -9.275 1.00 40.64 168 ALA A C 1
ATOM 1226 O O . ALA A 1 168 ? 10.429 4.963 -9.764 1.00 40.85 168 ALA A O 1
ATOM 1228 N N . ASP A 1 169 ? 10.240 3.610 -7.997 1.00 37.90 169 ASP A N 1
ATOM 1229 C CA . ASP A 1 169 ? 11.024 4.489 -7.144 1.00 34.88 169 ASP A CA 1
ATOM 1230 C C . ASP A 1 169 ? 12.501 4.137 -7.212 1.00 38.77 169 ASP A C 1
ATOM 1231 O O . ASP A 1 169 ? 13.060 3.523 -6.305 1.00 48.69 169 ASP A O 1
ATOM 1236 N N . GLY A 1 170 ? 13.138 4.487 -8.316 1.00 27.92 170 GLY A N 1
ATOM 1237 C CA . GLY A 1 170 ? 14.559 4.246 -8.400 1.00 26.87 170 GLY A CA 1
ATOM 1238 C C . GLY A 1 170 ? 14.786 2.810 -8.792 1.00 29.74 170 GLY A C 1
ATOM 1239 O O . GLY A 1 170 ? 13.856 2.070 -9.106 1.00 41.37 170 GLY A O 1
ATOM 1240 N N . MET A 1 171 ? 16.039 2.418 -8.789 1.00 24.93 171 MET A N 1
ATOM 1241 C CA . MET A 1 171 ? 16.387 1.082 -9.179 1.00 25.99 171 MET A CA 1
ATOM 1242 C C . MET A 1 171 ? 17.734 0.783 -8.574 1.00 25.45 171 MET A C 1
ATOM 1243 O O . MET A 1 171 ? 18.649 1.611 -8.632 1.00 27.35 171 MET A O 1
ATOM 1248 N N . ILE A 1 172 ? 17.853 -0.367 -7.927 1.00 17.97 172 ILE A N 1
ATOM 1249 C CA . ILE A 1 172 ? 19.174 -0.744 -7.445 1.00 17.99 172 ILE A CA 1
ATOM 1250 C C . ILE A 1 172 ? 19.901 -1.634 -8.439 1.00 19.10 172 ILE A C 1
ATOM 1251 O O . ILE A 1 172 ? 19.465 -2.742 -8.733 1.00 19.68 172 ILE A O 1
ATOM 1256 N N . LEU A 1 173 ? 21.034 -1.151 -8.921 1.00 19.80 173 LEU A N 1
ATOM 1257 C CA . LEU A 1 173 ? 21.806 -1.874 -9.926 1.00 19.73 173 LEU A CA 1
ATOM 1258 C C . LEU A 1 173 ? 22.757 -2.867 -9.282 1.00 18.54 173 LEU A C 1
ATOM 1259 O O . LEU A 1 173 ? 23.499 -2.518 -8.391 1.00 16.37 173 LEU A O 1
ATOM 1264 N N . VAL A 1 174 ? 22.739 -4.102 -9.767 1.00 16.62 174 VAL A N 1
ATOM 1265 C CA . VAL A 1 174 ? 23.670 -5.133 -9.330 1.00 17.98 174 VAL A CA 1
ATOM 1266 C C . VAL A 1 174 ? 24.452 -5.581 -10.575 1.00 18.39 174 VAL A C 1
ATOM 1267 O O . VAL A 1 174 ? 23.881 -6.130 -11.524 1.00 18.68 174 VAL A O 1
ATOM 1271 N N . ASP A 1 175 ? 25.754 -5.333 -10.579 1.00 18.83 175 ASP A N 1
ATOM 1272 C CA . ASP A 1 175 ? 26.571 -5.632 -11.755 1.00 24.02 175 ASP A CA 1
ATOM 1273 C C . ASP A 1 175 ? 27.297 -6.967 -11.610 1.00 21.86 175 ASP A C 1
ATOM 1274 O O . ASP A 1 175 ? 28.315 -7.048 -10.942 1.00 21.61 175 ASP A O 1
ATOM 1279 N N . ASN A 1 176 ? 26.775 -8.012 -12.251 1.00 19.64 176 ASN A N 1
ATOM 1280 C CA . ASN A 1 176 ? 27.398 -9.333 -12.157 1.00 18.96 176 ASN A CA 1
ATOM 1281 C C . ASN A 1 176 ? 28.870 -9.297 -12.569 1.00 18.47 176 ASN A C 1
ATOM 1282 O O . ASN A 1 176 ? 29.699 -9.994 -11.994 1.00 20.49 176 ASN A O 1
ATOM 1287 N N . GLN A 1 177 ? 29.191 -8.475 -13.561 1.00 18.64 177 GLN A N 1
ATOM 1288 C CA . GLN A 1 177 ? 30.548 -8.441 -14.089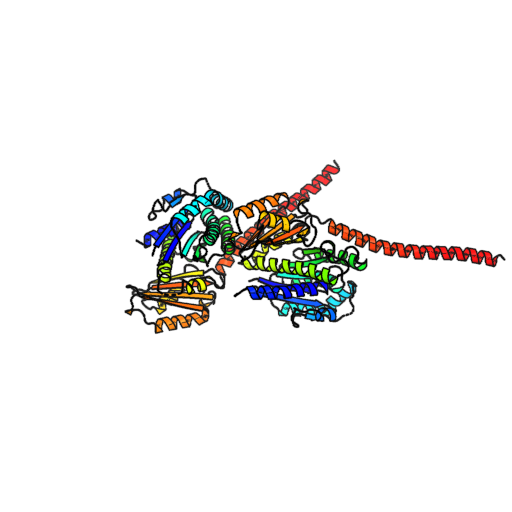 1.00 28.27 177 GLN A CA 1
ATOM 1289 C C . GLN A 1 177 ? 31.530 -7.927 -13.066 1.00 32.63 177 GLN A C 1
ATOM 1290 O O . GLN A 1 177 ? 32.540 -8.566 -12.784 1.00 37.79 177 GLN A O 1
ATOM 1296 N N . TYR A 1 178 ? 31.214 -6.780 -12.486 1.00 33.82 178 TYR A N 1
ATOM 1297 C CA . TYR A 1 178 ? 32.092 -6.187 -11.500 1.00 33.96 178 TYR A CA 1
ATOM 1298 C C . TYR A 1 178 ? 32.216 -7.104 -10.283 1.00 38.78 178 TYR A C 1
ATOM 1299 O O . TYR A 1 178 ? 33.284 -7.200 -9.675 1.00 40.17 178 TYR A O 1
ATOM 1308 N N . LEU A 1 179 ? 31.140 -7.820 -9.962 1.00 35.19 179 LEU A N 1
ATOM 1309 C CA . LEU A 1 179 ? 31.114 -8.629 -8.746 1.00 28.35 179 LEU A CA 1
ATOM 1310 C C . LEU A 1 179 ? 31.616 -10.047 -9.004 1.00 37.60 179 LEU A C 1
ATOM 1311 O O . LEU A 1 179 ? 31.886 -10.796 -8.064 1.00 38.89 179 LEU A O 1
ATOM 1316 N N . LYS A 1 180 ? 31.786 -10.376 -10.285 1.00 40.09 180 LYS A N 1
ATOM 1317 C CA . LYS A 1 180 ? 32.239 -11.687 -10.753 1.00 35.73 180 LYS A CA 1
ATOM 1318 C C . LYS A 1 180 ? 33.484 -12.182 -10.031 1.00 45.52 180 LYS A C 1
ATOM 1319 O O . LYS A 1 180 ? 34.488 -11.470 -9.942 1.00 47.68 180 LYS A O 1
ATOM 1325 N N . ARG A 1 181 ? 33.391 -13.405 -9.509 1.00 46.00 181 ARG A N 1
ATOM 1326 C CA . ARG A 1 181 ? 34.478 -14.061 -8.781 1.00 50.28 181 ARG A CA 1
ATOM 1327 C C . ARG A 1 181 ? 34.385 -15.545 -9.075 1.00 51.25 181 ARG A C 1
ATOM 1328 O O . ARG A 1 181 ? 33.384 -16.007 -9.610 1.00 43.06 181 ARG A O 1
ATOM 1336 N N . PHE A 1 182 ? 35.445 -16.274 -8.744 1.00 55.65 182 PHE A N 1
ATOM 1337 C CA . PHE A 1 182 ? 35.510 -17.726 -8.913 1.00 51.77 182 PHE A CA 1
ATOM 1338 C C . PHE A 1 182 ? 35.574 -18.183 -10.359 1.00 49.48 182 PHE A C 1
ATOM 1339 O O . PHE A 1 182 ? 35.144 -19.291 -10.669 1.00 46.59 182 PHE A O 1
ATOM 1347 N N . SER A 1 183 ? 36.110 -17.337 -11.234 1.00 50.55 183 SER A N 1
ATOM 1348 C CA . SER A 1 183 ? 36.527 -17.786 -12.563 1.00 55.91 183 SER A CA 1
ATOM 1349 C C . SER A 1 183 ? 35.393 -18.485 -13.337 1.00 61.02 183 SER A C 1
ATOM 1350 O O . SER A 1 183 ? 34.398 -17.850 -13.693 1.00 57.39 183 SER A O 1
ATOM 1353 N N . GLY A 1 184 ? 35.543 -19.789 -13.571 1.00 61.09 184 GLY A N 1
ATOM 1354 C CA . GLY A 1 184 ? 34.541 -20.569 -14.277 1.00 59.72 184 GLY A CA 1
ATOM 1355 C C . GLY A 1 184 ? 33.471 -21.203 -13.401 1.00 61.06 184 GLY A C 1
ATOM 1356 O O . GLY A 1 184 ? 32.508 -21.781 -13.915 1.00 63.61 184 GLY A O 1
ATOM 1357 N N . ASP A 1 185 ? 33.638 -21.102 -12.083 1.00 55.18 185 ASP A N 1
ATOM 1358 C CA . ASP A 1 185 ? 32.660 -21.618 -11.127 1.00 45.16 185 ASP A CA 1
ATOM 1359 C C . ASP A 1 185 ? 31.518 -20.618 -10.962 1.00 39.88 185 ASP A C 1
ATOM 1360 O O . ASP A 1 185 ? 31.487 -19.842 -10.005 1.00 35.79 185 ASP A O 1
ATOM 1365 N N . ILE A 1 186 ? 30.576 -20.663 -11.896 1.00 32.35 186 ILE A N 1
ATOM 1366 C CA . ILE A 1 186 ? 29.469 -19.718 -11.949 1.00 38.11 186 ILE A CA 1
ATOM 1367 C C . ILE A 1 186 ? 28.518 -19.856 -10.755 1.00 28.88 186 ILE A C 1
ATOM 1368 O O . ILE A 1 186 ? 27.943 -18.875 -10.290 1.00 28.63 186 ILE A O 1
ATOM 1373 N N . ALA A 1 187 ? 28.374 -21.077 -10.248 1.00 24.55 187 ALA A N 1
ATOM 1374 C CA . ALA A 1 187 ? 27.533 -21.317 -9.101 1.00 30.41 187 ALA A CA 1
ATOM 1375 C C . ALA A 1 187 ? 28.090 -20.591 -7.880 1.00 30.99 187 ALA A C 1
ATOM 1376 O O . ALA A 1 187 ? 27.331 -19.977 -7.132 1.00 35.03 187 ALA A O 1
ATOM 1378 N N . SER A 1 188 ? 29.407 -20.620 -7.696 1.00 36.65 188 SER A N 1
ATOM 1379 C CA . SER A 1 188 ? 30.012 -19.888 -6.582 1.00 40.57 188 SER A CA 1
ATOM 1380 C C . SER A 1 188 ? 29.929 -18.381 -6.780 1.00 32.22 188 SER A C 1
ATOM 1381 O O . SER A 1 188 ? 29.732 -17.636 -5.829 1.00 30.43 188 SER A O 1
ATOM 1384 N N . ALA A 1 189 ? 30.067 -17.943 -8.025 1.00 31.54 189 ALA A N 1
ATOM 1385 C CA . ALA A 1 189 ? 29.944 -16.526 -8.352 1.00 30.16 189 ALA A CA 1
ATOM 1386 C C . ALA A 1 189 ? 28.548 -16.018 -7.986 1.00 24.30 189 ALA A C 1
ATOM 1387 O O . ALA A 1 189 ? 28.402 -14.980 -7.336 1.00 18.54 189 ALA A O 1
ATOM 1389 N N . TYR A 1 190 ? 27.530 -16.744 -8.441 1.00 22.13 190 TYR A N 1
ATOM 1390 C CA . TYR A 1 190 ? 26.155 -16.412 -8.118 1.00 18.14 190 TYR A CA 1
ATOM 1391 C C . TYR A 1 190 ? 25.947 -16.370 -6.614 1.00 16.06 190 TYR A C 1
ATOM 1392 O O . TYR A 1 190 ? 25.331 -15.444 -6.115 1.00 18.64 190 TYR A O 1
ATOM 1401 N N . ASP A 1 191 ? 26.432 -17.384 -5.913 1.00 17.09 191 ASP A N 1
ATOM 1402 C CA . ASP A 1 191 ? 26.280 -17.420 -4.455 1.00 22.83 191 ASP A CA 1
ATOM 1403 C C . ASP A 1 191 ? 26.919 -16.211 -3.784 1.00 24.02 191 ASP A C 1
ATOM 1404 O O . ASP A 1 191 ? 26.313 -15.601 -2.899 1.00 23.60 191 ASP A O 1
ATOM 1409 N N . ARG A 1 192 ? 28.125 -15.838 -4.211 1.00 24.02 192 ARG A N 1
ATOM 1410 C CA . ARG A 1 192 ? 28.745 -14.660 -3.608 1.00 24.13 192 ARG A CA 1
ATOM 1411 C C . ARG A 1 192 ? 27.894 -13.423 -3.857 1.00 26.29 192 ARG A C 1
ATOM 1412 O O . ARG A 1 192 ? 27.604 -12.662 -2.943 1.00 22.94 192 ARG A O 1
ATOM 1420 N N . ILE A 1 193 ? 27.509 -13.216 -5.110 1.00 23.93 193 ILE A N 1
ATOM 1421 C CA . ILE A 1 193 ? 26.731 -12.043 -5.459 1.00 19.33 193 ILE A CA 1
ATOM 1422 C C . ILE A 1 193 ? 25.404 -12.020 -4.714 1.00 17.09 193 ILE A C 1
ATOM 1423 O O . ILE A 1 193 ? 25.058 -11.012 -4.104 1.00 19.68 193 ILE A O 1
ATOM 1428 N N . ASN A 1 194 ? 24.674 -13.136 -4.768 1.00 15.29 194 ASN A N 1
ATOM 1429 C CA . ASN A 1 194 ? 23.356 -13.232 -4.160 1.00 16.52 194 ASN A CA 1
ATOM 1430 C C . ASN A 1 194 ? 23.452 -12.972 -2.649 1.00 18.30 194 ASN A C 1
ATOM 1431 O O . ASN A 1 194 ? 22.604 -12.299 -2.067 1.00 18.72 194 ASN A O 1
ATOM 1436 N N . THR A 1 195 ? 24.502 -13.495 -2.028 1.00 16.97 195 THR A N 1
ATOM 1437 C CA . THR A 1 195 ? 24.704 -13.280 -0.596 1.00 19.15 195 THR A CA 1
ATOM 1438 C C . THR A 1 195 ? 24.923 -11.803 -0.285 1.00 19.75 195 THR A C 1
ATOM 1439 O O . THR A 1 195 ? 24.385 -11.295 0.692 1.00 18.62 195 THR A O 1
ATOM 1443 N N . MET A 1 196 ? 25.681 -11.114 -1.135 1.00 16.14 196 MET A N 1
ATOM 1444 C CA . MET A 1 196 ? 25.949 -9.687 -0.948 1.00 15.94 196 MET A CA 1
ATOM 1445 C C . MET A 1 196 ? 24.687 -8.862 -1.132 1.00 18.49 196 MET A C 1
ATOM 1446 O O . MET A 1 196 ? 24.463 -7.900 -0.400 1.00 21.30 196 MET A O 1
ATOM 1451 N N . VAL A 1 197 ? 23.861 -9.234 -2.112 1.00 14.93 197 VAL A N 1
ATOM 1452 C CA . VAL A 1 197 ? 22.637 -8.482 -2.364 1.00 13.35 197 VAL A CA 1
ATOM 1453 C C . VAL A 1 197 ? 21.708 -8.643 -1.175 1.00 12.81 197 VAL A C 1
ATOM 1454 O O . VAL A 1 197 ? 21.217 -7.676 -0.627 1.00 17.84 197 VAL A O 1
ATOM 1458 N N . ALA A 1 198 ? 21.484 -9.891 -0.785 1.00 12.43 198 ALA A N 1
ATOM 1459 C CA . ALA A 1 198 ? 20.601 -10.211 0.323 1.00 21.17 198 ALA A CA 1
ATOM 1460 C C . ALA A 1 198 ? 21.053 -9.522 1.614 1.00 15.23 198 ALA A C 1
ATOM 1461 O O . ALA A 1 198 ? 20.243 -9.007 2.377 1.00 18.70 198 ALA A O 1
ATOM 1463 N N . GLN A 1 199 ? 22.355 -9.521 1.853 1.00 21.45 199 GLN A N 1
ATOM 1464 C CA . GLN A 1 199 ? 22.891 -8.920 3.071 1.00 22.57 199 GLN A CA 1
ATOM 1465 C C . GLN A 1 199 ? 22.560 -7.443 3.106 1.00 21.83 199 GLN A C 1
ATOM 1466 O O . GLN A 1 199 ? 22.061 -6.921 4.113 1.00 18.95 199 GLN A O 1
ATOM 1472 N N . ARG A 1 200 ? 22.782 -6.783 1.976 1.00 18.45 200 ARG A N 1
ATOM 1473 C CA . ARG A 1 200 ? 22.499 -5.365 1.876 1.00 18.02 200 ARG A CA 1
ATOM 1474 C C . ARG A 1 200 ? 21.013 -5.041 1.973 1.00 13.93 200 ARG A C 1
ATOM 1475 O O . ARG A 1 200 ? 20.656 -4.098 2.653 1.00 19.61 200 ARG A O 1
ATOM 1483 N N . LEU A 1 201 ? 20.145 -5.851 1.361 1.00 11.78 201 LEU A N 1
ATOM 1484 C CA . LEU A 1 201 ? 18.707 -5.579 1.397 1.00 12.79 201 LEU A CA 1
ATOM 1485 C C . LEU A 1 201 ? 18.152 -5.739 2.811 1.00 13.58 201 LEU A C 1
ATOM 1486 O O . LEU A 1 201 ? 17.297 -4.971 3.251 1.00 14.23 201 LEU A O 1
ATOM 1491 N N . LEU A 1 202 ? 18.621 -6.783 3.490 1.00 11.71 202 LEU A N 1
ATOM 1492 C CA . LEU A 1 202 ? 18.211 -7.040 4.866 1.00 17.64 202 LEU A CA 1
ATOM 1493 C C . LEU A 1 202 ? 18.670 -5.931 5.805 1.00 12.90 202 LEU A C 1
ATOM 1494 O O . LEU A 1 202 ? 17.922 -5.507 6.684 1.00 18.08 202 LEU A O 1
ATOM 1499 N N . PHE A 1 203 ? 19.882 -5.440 5.594 1.00 14.31 203 PHE A N 1
ATOM 1500 C CA . PHE A 1 203 ? 20.397 -4.305 6.355 1.00 16.79 203 PHE A CA 1
ATOM 1501 C C . PHE A 1 203 ? 19.485 -3.093 6.054 1.00 19.51 203 PHE A C 1
ATOM 1502 O O . PHE A 1 203 ? 19.049 -2.391 6.968 1.00 17.41 203 PHE A O 1
ATOM 1510 N N . LEU A 1 204 ? 19.193 -2.851 4.780 1.00 20.00 204 LEU A N 1
ATOM 1511 C CA . LEU A 1 204 ? 18.321 -1.731 4.391 1.00 19.15 204 LEU A CA 1
ATOM 1512 C C . LEU A 1 204 ? 16.939 -1.772 5.075 1.00 21.24 204 LEU A C 1
ATOM 1513 O O . LEU A 1 204 ? 16.459 -0.769 5.596 1.00 19.60 204 LEU A O 1
ATOM 1518 N N . ILE A 1 205 ? 16.312 -2.940 5.062 1.00 17.03 205 ILE A N 1
ATOM 1519 C CA . ILE A 1 205 ? 15.025 -3.128 5.693 1.00 16.72 205 ILE A CA 1
ATOM 1520 C C . ILE A 1 205 ? 15.108 -2.893 7.202 1.00 17.88 205 ILE A C 1
ATOM 1521 O O . ILE A 1 205 ? 14.295 -2.173 7.759 1.00 17.40 205 ILE A O 1
ATOM 1526 N N . GLU A 1 206 ? 16.122 -3.469 7.843 1.00 15.68 206 GLU A N 1
ATOM 1527 C CA . GLU A 1 206 ? 16.367 -3.254 9.277 1.00 20.19 206 GLU A CA 1
ATOM 1528 C C . GLU A 1 206 ? 16.516 -1.770 9.626 1.00 17.42 206 GLU A C 1
ATOM 1529 O O . GLU A 1 206 ? 15.870 -1.271 10.539 1.00 27.95 206 GLU A O 1
ATOM 1535 N N . ALA A 1 207 ? 17.351 -1.073 8.870 1.00 20.52 207 ALA A N 1
ATOM 1536 C CA . ALA A 1 207 ? 17.567 0.350 9.050 1.00 24.76 207 ALA A CA 1
ATOM 1537 C C . ALA A 1 207 ? 16.257 1.113 8.926 1.00 34.04 207 ALA A C 1
ATOM 1538 O O . ALA A 1 207 ? 15.919 1.912 9.799 1.00 42.28 207 ALA A O 1
ATOM 1540 N N . LEU A 1 208 ? 15.517 0.869 7.848 1.00 25.89 208 LEU A N 1
ATOM 1541 C CA . LEU A 1 208 ? 14.238 1.559 7.645 1.00 24.63 208 LEU A CA 1
ATOM 1542 C C . LEU A 1 208 ? 13.239 1.247 8.754 1.00 28.71 208 LEU A C 1
ATOM 1543 O O . LEU A 1 208 ? 12.452 2.105 9.153 1.00 35.60 208 LEU A O 1
ATOM 1548 N N . ASP A 1 209 ? 13.291 0.029 9.279 1.00 28.61 209 ASP A N 1
ATOM 1549 C CA . ASP A 1 209 ? 12.316 -0.370 10.274 1.00 32.11 209 ASP A CA 1
ATOM 1550 C C . ASP A 1 209 ? 12.600 0.085 11.691 1.00 33.72 209 ASP A C 1
ATOM 1551 O O . ASP A 1 209 ? 11.679 0.318 12.457 1.00 35.48 209 ASP A O 1
ATOM 1556 N N . SER A 1 210 ? 13.864 0.284 12.019 1.00 33.85 210 SER A N 1
ATOM 1557 C CA . SER A 1 210 ? 14.223 0.554 13.404 1.00 43.14 210 SER A CA 1
ATOM 1558 C C . SER A 1 210 ? 14.046 2.022 13.768 1.00 42.25 210 SER A C 1
ATOM 1559 O O . SER A 1 210 ? 13.726 2.346 14.899 1.00 48.88 210 SER A O 1
ATOM 1562 N N . GLU A 1 211 ? 14.246 2.910 12.808 1.00 49.81 211 GLU A N 1
ATOM 1563 C CA . GLU A 1 211 ? 14.105 4.331 13.079 1.00 58.60 211 GLU A CA 1
ATOM 1564 C C . GLU A 1 211 ? 12.690 4.816 12.766 1.00 56.79 211 GLU A C 1
ATOM 1565 O O . GLU A 1 211 ? 12.419 6.017 12.771 1.00 69.47 211 GLU A O 1
ATOM 1571 N N . MET A 1 212 ? 11.782 3.877 12.521 1.00 41.03 212 MET A N 1
ATOM 1572 C CA . MET A 1 212 ? 10.485 4.226 11.959 1.00 35.19 212 MET A CA 1
ATOM 1573 C C . MET A 1 212 ? 9.404 4.534 12.996 1.00 36.91 212 MET A C 1
ATOM 1574 O O . MET A 1 212 ? 9.192 3.781 13.930 1.00 40.23 212 MET A O 1
ATOM 1579 N N . LEU A 1 213 ? 8.725 5.659 12.813 1.00 33.97 213 LEU A N 1
ATOM 1580 C CA . LEU A 1 213 ? 7.605 6.034 13.658 1.00 34.18 213 LEU A CA 1
ATOM 1581 C C . LEU A 1 213 ? 6.356 6.096 12.800 1.00 35.38 213 LEU A C 1
ATOM 1582 O O . LEU A 1 213 ? 5.232 5.961 13.289 1.00 38.20 213 LEU A O 1
ATOM 1587 N N . SER A 1 214 ? 6.570 6.319 11.507 1.00 33.83 214 SER A N 1
ATOM 1588 C CA . SER A 1 214 ? 5.491 6.389 10.535 1.00 34.53 214 SER A CA 1
ATOM 1589 C C . SER A 1 214 ? 6.012 5.910 9.192 1.00 31.74 214 SER A C 1
ATOM 1590 O O . SER A 1 214 ? 7.209 5.966 8.930 1.00 34.72 214 SER A O 1
ATOM 1593 N N . VAL A 1 215 ? 5.112 5.440 8.341 1.00 28.25 215 VAL A N 1
ATOM 1594 C CA . VAL A 1 215 ? 5.483 5.028 6.988 1.00 38.44 215 VAL A CA 1
ATOM 1595 C C . VAL A 1 215 ? 6.091 6.181 6.166 1.00 40.03 215 VAL A C 1
ATOM 1596 O O . VAL A 1 215 ? 6.940 5.942 5.293 1.00 39.60 215 VAL A O 1
ATOM 1600 N N . THR A 1 216 ? 5.697 7.424 6.462 1.00 32.97 216 THR A N 1
ATOM 1601 C CA . THR A 1 216 ? 6.306 8.597 5.814 1.00 40.10 216 THR A CA 1
ATOM 1602 C C . THR A 1 216 ? 7.818 8.695 6.072 1.00 39.77 216 THR A C 1
ATOM 1603 O O . THR A 1 216 ? 8.515 9.516 5.463 1.00 40.73 216 THR A O 1
ATOM 1607 N N . ASP A 1 217 ? 8.321 7.856 6.972 1.00 30.83 217 ASP A N 1
ATOM 1608 C CA . ASP A 1 217 ? 9.744 7.807 7.243 1.00 34.16 217 ASP A CA 1
ATOM 1609 C C . ASP A 1 217 ? 10.501 7.167 6.078 1.00 37.47 217 ASP A C 1
ATOM 1610 O O . ASP A 1 217 ? 11.732 7.172 6.066 1.00 40.35 217 ASP A O 1
ATOM 1615 N N . LEU A 1 218 ? 9.772 6.603 5.113 1.00 35.11 218 LEU A N 1
ATOM 1616 C CA . LEU A 1 218 ? 10.399 6.097 3.885 1.00 35.38 218 LEU A CA 1
ATOM 1617 C C . LEU A 1 218 ? 10.745 7.231 2.929 1.00 35.17 218 LEU A C 1
ATOM 1618 O O . LEU A 1 218 ? 11.329 7.003 1.865 1.00 30.80 218 LEU A O 1
ATOM 1623 N N . GLY A 1 219 ? 10.406 8.445 3.354 1.00 35.11 219 GLY A N 1
ATOM 1624 C CA . GLY A 1 219 ? 10.541 9.665 2.576 1.00 35.45 219 GLY A CA 1
ATOM 1625 C C . GLY A 1 219 ? 11.942 9.966 2.102 1.00 36.52 219 GLY A C 1
ATOM 1626 O O . GLY A 1 219 ? 12.158 10.265 0.921 1.00 38.36 219 GLY A O 1
ATOM 1627 N N . ASP A 1 220 ? 12.892 9.901 3.034 1.00 31.13 220 ASP A N 1
ATOM 1628 C CA . ASP A 1 220 ? 14.293 10.171 2.726 1.00 37.37 220 ASP A CA 1
ATOM 1629 C C . ASP A 1 220 ? 14.856 9.143 1.743 1.00 31.36 220 ASP A C 1
ATOM 1630 O O . ASP A 1 220 ? 15.531 9.486 0.768 1.00 25.79 220 ASP A O 1
ATOM 1635 N N . PHE A 1 221 ? 14.531 7.886 1.981 1.00 27.39 221 PHE A N 1
ATOM 1636 C CA . PHE A 1 221 ? 14.923 6.820 1.075 1.00 25.82 221 PHE A CA 1
ATOM 1637 C C . PHE A 1 221 ? 14.358 7.076 -0.331 1.00 24.68 221 PHE A C 1
ATOM 1638 O O . PHE A 1 221 ? 15.086 7.019 -1.329 1.00 23.33 221 PHE A O 1
ATOM 1646 N N . LYS A 1 222 ? 13.072 7.393 -0.413 1.00 27.69 222 LYS A N 1
ATOM 1647 C CA . LYS A 1 222 ? 12.478 7.684 -1.713 1.00 30.93 222 LYS A CA 1
ATOM 1648 C C . LYS A 1 222 ? 13.168 8.860 -2.376 1.00 29.94 222 LYS A C 1
ATOM 1649 O O . LYS A 1 222 ? 13.408 8.837 -3.580 1.00 35.27 222 LYS A O 1
ATOM 1655 N N . THR A 1 223 ? 13.478 9.887 -1.591 1.00 29.57 223 THR A N 1
ATOM 1656 C CA . THR A 1 223 ? 14.149 11.090 -2.107 1.00 30.39 223 THR A CA 1
ATOM 1657 C C . THR A 1 223 ? 15.480 10.758 -2.792 1.00 28.97 223 THR A C 1
ATOM 1658 O O . THR A 1 223 ? 15.793 11.294 -3.857 1.00 39.41 223 THR A O 1
ATOM 1662 N N . VAL A 1 224 ? 16.273 9.902 -2.159 1.00 24.61 224 VAL A N 1
ATOM 1663 C CA . VAL A 1 224 ? 17.510 9.410 -2.753 1.00 24.09 224 VAL A CA 1
ATOM 1664 C C . VAL A 1 224 ? 17.222 8.605 -4.029 1.00 21.82 224 VAL A C 1
ATOM 1665 O O . VAL A 1 224 ? 17.757 8.906 -5.080 1.00 29.95 224 VAL A O 1
ATOM 1669 N N . MET A 1 225 ? 16.332 7.619 -3.943 1.00 22.87 225 MET A N 1
ATOM 1670 C CA . MET A 1 225 ? 16.109 6.684 -5.046 1.00 24.76 225 MET A CA 1
ATOM 1671 C C . MET A 1 225 ? 15.561 7.367 -6.288 1.00 30.91 225 MET A C 1
ATOM 1672 O O . MET A 1 225 ? 15.814 6.936 -7.413 1.00 35.51 225 MET A O 1
ATOM 1677 N N . ASN A 1 226 ? 14.822 8.446 -6.082 1.00 27.50 226 ASN A N 1
ATOM 1678 C CA . ASN A 1 226 ? 14.217 9.168 -7.192 1.00 28.75 226 ASN A CA 1
ATOM 1679 C C . ASN A 1 226 ? 15.050 10.335 -7.683 1.00 31.10 226 ASN A C 1
ATOM 1680 O O . ASN A 1 226 ? 14.590 11.132 -8.479 1.00 38.07 226 ASN A O 1
ATOM 1685 N N . GLY A 1 227 ? 16.286 10.435 -7.219 1.00 37.30 227 GLY A N 1
ATOM 1686 C CA . GLY A 1 227 ? 17.139 11.518 -7.671 1.00 37.99 227 GLY A CA 1
ATOM 1687 C C . GLY A 1 227 ? 17.817 11.180 -8.989 1.00 33.89 227 GLY A C 1
ATOM 1688 O O . GLY A 1 227 ? 17.825 10.026 -9.417 1.00 28.25 227 GLY A O 1
ATOM 1689 N N . GLY A 1 228 ? 18.362 12.195 -9.647 1.00 37.43 228 GLY A N 1
ATOM 1690 C CA . GLY A 1 228 ? 19.222 11.992 -10.798 1.00 32.46 228 GLY A CA 1
ATOM 1691 C C . GLY A 1 228 ? 18.646 11.087 -11.876 1.00 31.93 228 GLY A C 1
ATOM 1692 O O . GLY A 1 228 ? 17.546 11.330 -12.362 1.00 36.49 228 GLY A O 1
ATOM 1693 N N . LEU A 1 229 ? 19.384 10.031 -12.218 1.00 27.43 229 LEU A N 1
ATOM 1694 C CA . LEU A 1 229 ? 18.972 9.045 -13.234 1.00 30.60 229 LEU A CA 1
ATOM 1695 C C . LEU A 1 229 ? 17.867 8.102 -12.794 1.00 30.15 229 LEU A C 1
ATOM 1696 O O . LEU A 1 229 ? 17.387 7.313 -13.606 1.00 28.24 229 LEU A O 1
ATOM 1701 N N . ARG A 1 230 ? 17.528 8.142 -11.504 1.00 31.78 230 ARG A N 1
ATOM 1702 C CA . ARG A 1 230 ? 16.576 7.214 -10.881 1.00 31.82 230 ARG A CA 1
ATOM 1703 C C . ARG A 1 230 ? 17.104 5.790 -10.917 1.00 25.20 230 ARG A C 1
ATOM 1704 O O . ARG A 1 230 ? 16.349 4.808 -10.975 1.00 21.20 230 ARG A O 1
ATOM 1712 N N . MET A 1 231 ? 18.426 5.693 -10.895 1.00 23.70 231 MET A N 1
ATOM 1713 C CA . MET A 1 231 ? 19.096 4.423 -10.754 1.00 22.25 231 MET A CA 1
ATOM 1714 C C . MET A 1 231 ? 20.179 4.627 -9.729 1.00 21.32 231 MET A C 1
ATOM 1715 O O . MET A 1 231 ? 20.746 5.713 -9.618 1.00 19.11 231 MET A O 1
ATOM 1720 N N . GLY A 1 232 ? 20.511 3.561 -9.016 1.00 23.01 232 GLY A N 1
ATOM 1721 C CA . GLY A 1 232 ? 21.524 3.661 -7.991 1.00 21.06 232 GLY A CA 1
ATOM 1722 C C . GLY A 1 232 ? 22.008 2.298 -7.610 1.00 21.19 232 GLY A C 1
ATOM 1723 O O . GLY A 1 232 ? 21.830 1.328 -8.346 1.00 20.43 232 GLY A O 1
ATOM 1724 N N . THR A 1 233 ? 22.589 2.212 -6.427 1.00 18.65 233 THR A N 1
ATOM 1725 C CA . THR A 1 233 ? 23.120 0.955 -5.962 1.00 22.09 233 THR A CA 1
ATOM 1726 C C . THR A 1 233 ? 23.247 0.996 -4.451 1.00 20.29 233 THR A C 1
ATOM 1727 O O . THR A 1 233 ? 22.905 2.007 -3.831 1.00 15.59 233 THR A O 1
ATOM 1731 N N . LEU A 1 234 ? 23.690 -0.115 -3.870 1.00 15.44 234 LEU A N 1
ATOM 1732 C CA . LEU A 1 234 ? 23.930 -0.195 -2.435 1.00 19.56 234 LEU A CA 1
ATOM 1733 C C . LEU A 1 234 ? 25.419 -0.446 -2.190 1.00 22.55 234 LEU A C 1
ATOM 1734 O O . LEU A 1 234 ? 26.034 -1.305 -2.826 1.00 20.89 234 LEU A O 1
ATOM 1739 N N . GLY A 1 235 ? 25.984 0.276 -1.235 1.00 21.55 235 GLY A N 1
ATOM 1740 C CA . GLY A 1 235 ? 27.339 0.009 -0.776 1.00 22.31 235 GLY A CA 1
ATOM 1741 C C . GLY A 1 235 ? 27.331 -0.545 0.652 1.00 22.34 235 GLY A C 1
ATOM 1742 O O . GLY A 1 235 ? 26.359 -0.416 1.385 1.00 21.41 235 GLY A O 1
ATOM 1743 N N . TYR A 1 236 ? 28.418 -1.186 1.043 1.00 19.77 236 TYR A N 1
ATOM 1744 C CA . TYR A 1 236 ? 28.409 -1.897 2.300 1.00 23.70 236 TYR A CA 1
ATOM 1745 C C . TYR A 1 236 ? 29.822 -2.092 2.775 1.00 25.32 236 TYR A C 1
ATOM 1746 O O . TYR A 1 236 ? 30.725 -2.294 1.970 1.00 24.87 236 TYR A O 1
ATOM 1755 N N . TYR A 1 237 ? 30.012 -2.002 4.084 1.00 16.37 237 TYR A N 1
ATOM 1756 C CA . TYR A 1 237 ? 31.279 -2.354 4.686 1.00 17.90 237 TYR A CA 1
ATOM 1757 C C . TYR A 1 237 ? 31.095 -2.749 6.122 1.00 16.79 237 TYR A C 1
ATOM 1758 O O . TYR A 1 237 ? 30.490 -2.017 6.885 1.00 17.65 237 TYR A O 1
ATOM 1767 N N . GLN A 1 238 ? 31.598 -3.921 6.464 1.00 19.18 238 GLN A N 1
ATOM 1768 C CA . GLN A 1 238 ? 31.618 -4.403 7.837 1.00 22.15 238 GLN A CA 1
ATOM 1769 C C . GLN A 1 238 ? 33.016 -4.198 8.414 1.00 24.09 238 GLN A C 1
ATOM 1770 O O . GLN A 1 238 ? 33.955 -4.793 7.927 1.00 23.72 238 GLN A O 1
ATOM 1776 N N . ALA A 1 239 ? 33.156 -3.346 9.422 1.00 27.33 239 ALA A N 1
ATOM 1777 C CA . ALA A 1 239 ? 34.442 -3.125 10.081 1.00 29.78 239 ALA A CA 1
ATOM 1778 C C . ALA A 1 239 ? 34.837 -4.268 11.011 1.00 35.44 239 ALA A C 1
ATOM 1779 O O . ALA A 1 239 ? 33.979 -5.024 11.468 1.00 28.05 239 ALA A O 1
ATOM 1781 N N . ASP A 1 240 ? 36.136 -4.411 11.278 1.00 37.03 240 ASP A N 1
ATOM 1782 C CA . ASP A 1 240 ? 36.556 -5.424 12.229 1.00 39.77 240 ASP A CA 1
ATOM 1783 C C . ASP A 1 240 ? 36.878 -4.735 13.554 1.00 41.87 240 ASP A C 1
ATOM 1784 O O . ASP A 1 240 ? 36.990 -3.511 13.608 1.00 39.70 240 ASP A O 1
ATOM 1789 N N . LYS A 1 241 ? 37.026 -5.541 14.604 1.00 43.98 241 LYS A N 1
ATOM 1790 C CA . LYS A 1 241 ? 37.298 -5.090 15.971 1.00 46.22 241 LYS A CA 1
ATOM 1791 C C . LYS A 1 241 ? 38.592 -4.283 16.075 1.00 41.32 241 LYS A C 1
ATOM 1792 O O . LYS A 1 241 ? 38.686 -3.347 16.869 1.00 48.95 241 LYS A O 1
ATOM 1798 N N . LYS A 1 242 ? 39.606 -4.705 15.326 1.00 35.02 242 LYS A N 1
ATOM 1799 C CA . LYS A 1 242 ? 40.891 -4.019 15.285 1.00 47.51 242 LYS A CA 1
ATOM 1800 C C . LYS A 1 242 ? 40.688 -2.562 14.918 1.00 51.98 242 LYS A C 1
ATOM 1801 O O . LYS A 1 242 ? 41.079 -1.677 15.660 1.00 61.47 242 LYS A O 1
ATOM 1807 N N . SER A 1 243 ? 40.113 -2.328 13.739 1.00 48.62 243 SER A N 1
ATOM 1808 C CA . SER A 1 243 ? 39.901 -0.979 13.222 1.00 42.07 243 SER A CA 1
ATOM 1809 C C . SER A 1 243 ? 38.429 -0.670 13.013 1.00 39.41 243 SER A C 1
ATOM 1810 O O . SER A 1 243 ? 37.886 -0.910 11.931 1.00 39.71 243 SER A O 1
ATOM 1813 N N . PRO A 1 244 ? 37.784 -0.120 14.044 1.00 36.54 244 PRO A N 1
ATOM 1814 C CA . PRO A 1 244 ? 36.361 0.234 14.079 1.00 32.81 244 PRO A CA 1
ATOM 1815 C C . PRO A 1 244 ? 36.091 1.660 13.578 1.00 32.13 244 PRO A C 1
ATOM 1816 O O . PRO A 1 244 ? 34.976 2.160 13.729 1.00 32.37 244 PRO A O 1
ATOM 1820 N N . SER A 1 245 ? 37.097 2.287 12.973 1.00 25.44 245 SER A N 1
ATOM 1821 C CA . SER A 1 245 ? 36.995 3.667 12.504 1.00 31.41 245 SER A CA 1
ATOM 1822 C C . SER A 1 245 ? 35.772 3.889 11.608 1.00 30.26 245 SER A C 1
ATOM 1823 O O . SER A 1 245 ? 35.657 3.292 10.524 1.00 29.24 245 SER A O 1
ATOM 1826 N N . ILE A 1 246 ? 34.890 4.788 12.044 1.00 26.29 246 ILE A N 1
ATOM 1827 C CA . ILE A 1 246 ? 33.664 5.084 11.303 1.00 31.69 246 ILE A CA 1
ATOM 1828 C C . ILE A 1 246 ? 34.000 5.796 9.996 1.00 33.29 246 ILE A C 1
ATOM 1829 O O . ILE A 1 246 ? 33.383 5.550 8.971 1.00 31.37 246 ILE A O 1
ATOM 1834 N N . ARG A 1 247 ? 34.984 6.679 10.049 1.00 35.05 247 ARG A N 1
ATOM 1835 C CA . ARG A 1 247 ? 35.455 7.368 8.866 1.00 37.46 247 ARG A CA 1
ATOM 1836 C C . ARG A 1 247 ? 35.857 6.377 7.790 1.00 40.91 247 ARG A C 1
ATOM 1837 O O . ARG A 1 247 ? 35.452 6.500 6.635 1.00 40.41 247 ARG A O 1
ATOM 1845 N N . ALA A 1 248 ? 36.653 5.387 8.176 1.00 35.29 248 ALA A N 1
ATOM 1846 C CA . ALA A 1 248 ? 37.107 4.394 7.225 1.00 33.29 248 ALA A CA 1
ATOM 1847 C C . ALA A 1 248 ? 35.939 3.528 6.794 1.00 28.89 248 ALA A C 1
ATOM 1848 O O . ALA A 1 248 ? 35.810 3.181 5.623 1.00 28.67 248 ALA A O 1
ATOM 1850 N N . ALA A 1 249 ? 35.091 3.179 7.752 1.00 32.92 249 ALA A N 1
ATOM 1851 C CA . ALA A 1 249 ? 33.915 2.395 7.442 1.00 29.44 249 ALA A CA 1
ATOM 1852 C C . ALA A 1 249 ? 33.034 3.155 6.441 1.00 30.94 249 ALA A C 1
ATOM 1853 O O . ALA A 1 249 ? 32.588 2.560 5.484 1.00 24.04 249 ALA A O 1
ATOM 1855 N N . ILE A 1 250 ? 32.791 4.456 6.644 1.00 30.24 250 ILE A N 1
ATOM 1856 C CA . ILE A 1 250 ? 31.980 5.251 5.713 1.00 22.56 250 ILE A CA 1
ATOM 1857 C C . ILE A 1 250 ? 32.595 5.317 4.331 1.00 33.74 250 ILE A C 1
ATOM 1858 O O . ILE A 1 250 ? 31.915 5.019 3.352 1.00 28.85 250 ILE A O 1
ATOM 1863 N N . LYS A 1 251 ? 33.887 5.618 4.233 1.00 33.98 251 LYS A N 1
ATOM 1864 C CA . LYS A 1 251 ? 34.597 5.644 2.936 1.00 31.83 251 LYS A CA 1
ATOM 1865 C C . LYS A 1 251 ? 34.594 4.325 2.168 1.00 29.42 251 LYS A C 1
ATOM 1866 O O . LYS A 1 251 ? 34.398 4.317 0.963 1.00 34.39 251 LYS A O 1
ATOM 1872 N N . ASN A 1 252 ? 34.853 3.223 2.868 1.00 25.26 252 ASN A N 1
ATOM 1873 C CA . ASN A 1 252 ? 34.932 1.889 2.259 1.00 30.34 252 ASN A CA 1
ATOM 1874 C C . ASN A 1 252 ? 33.617 1.350 1.648 1.00 30.57 252 ASN A C 1
ATOM 1875 O O . ASN A 1 252 ? 33.634 0.494 0.776 1.00 33.37 252 ASN A O 1
ATOM 1880 N N . SER A 1 253 ? 32.484 1.809 2.175 1.00 30.30 253 SER A N 1
ATOM 1881 C CA . SER A 1 253 ? 31.144 1.511 1.644 1.00 32.24 253 SER A CA 1
ATOM 1882 C C . SER A 1 253 ? 30.830 2.372 0.440 1.00 31.02 253 SER A C 1
ATOM 1883 O O . SER A 1 253 ? 29.836 2.136 -0.244 1.00 32.16 253 SER A O 1
ATOM 1886 N N . LEU A 1 254 ? 31.626 3.422 0.230 1.00 23.09 254 LEU A N 1
ATOM 1887 C CA . LEU A 1 254 ? 31.403 4.274 -0.932 1.00 26.98 254 LEU A CA 1
ATOM 1888 C C . LEU A 1 254 ? 32.436 4.081 -2.020 1.00 32.71 254 LEU A C 1
ATOM 1889 O O . LEU A 1 254 ? 32.322 4.672 -3.090 1.00 31.41 254 LEU A O 1
ATOM 1894 N N . ARG A 1 255 ? 33.365 3.163 -1.832 1.00 38.73 255 ARG A N 1
ATOM 1895 C CA . ARG A 1 255 ? 34.356 3.013 -2.867 1.00 35.38 255 ARG A CA 1
ATOM 1896 C C . ARG A 1 255 ? 33.835 1.867 -3.705 1.00 32.27 255 ARG A C 1
ATOM 1897 O O . ARG A 1 255 ? 33.066 1.033 -3.197 1.00 30.82 255 ARG A O 1
ATOM 1905 N N . GLU A 1 256 ? 34.310 1.789 -4.950 1.00 33.01 256 GLU A N 1
ATOM 1906 C CA . GLU A 1 256 ? 33.786 0.840 -5.935 1.00 31.15 256 GLU A CA 1
ATOM 1907 C C . GLU A 1 256 ? 33.710 -0.571 -5.399 1.00 32.75 256 GLU A C 1
ATOM 1908 O O . GLU A 1 256 ? 32.693 -1.253 -5.546 1.00 30.93 256 GLU A O 1
ATOM 1914 N N . VAL A 1 257 ? 34.790 -0.996 -4.751 1.00 34.02 257 VAL A N 1
ATOM 1915 C CA . VAL A 1 257 ? 34.900 -2.345 -4.202 1.00 30.75 257 VAL A CA 1
ATOM 1916 C C . VAL A 1 257 ? 33.775 -2.628 -3.199 1.00 28.82 257 VAL A C 1
ATOM 1917 O O . VAL A 1 257 ? 33.443 -3.779 -2.943 1.00 35.51 257 VAL A O 1
ATOM 1921 N N . GLY A 1 258 ? 33.162 -1.576 -2.664 1.00 33.00 258 GLY A N 1
ATOM 1922 C CA . GLY A 1 258 ? 32.127 -1.712 -1.644 1.00 29.20 258 GLY A CA 1
ATOM 1923 C C . GLY A 1 258 ? 30.712 -1.730 -2.235 1.00 30.21 258 GLY A C 1
ATOM 1924 O O . GLY A 1 258 ? 29.748 -2.104 -1.559 1.00 25.71 258 GLY A O 1
ATOM 1925 N N . LEU A 1 259 ? 30.596 -1.292 -3.491 1.00 26.64 259 LEU A N 1
ATOM 1926 C CA . LEU A 1 259 ? 29.317 -1.122 -4.183 1.00 22.76 259 LEU A CA 1
ATOM 1927 C C . LEU A 1 259 ? 28.872 -2.373 -4.969 1.00 22.26 259 LEU A C 1
ATOM 1928 O O . LEU A 1 259 ? 29.698 -3.196 -5.334 1.00 25.88 259 LEU A O 1
ATOM 1933 N N . LEU A 1 260 ? 27.572 -2.512 -5.235 1.00 20.30 260 LEU A N 1
ATOM 1934 C CA . LEU A 1 260 ? 27.073 -3.633 -6.038 1.00 15.39 260 LEU A CA 1
ATOM 1935 C C . LEU A 1 260 ? 27.223 -3.334 -7.546 1.00 16.40 260 LEU A C 1
ATOM 1936 O O . LEU A 1 260 ? 27.178 -4.234 -8.402 1.00 20.17 260 LEU A O 1
ATOM 1941 N N . TYR A 1 261 ? 27.444 -2.060 -7.841 1.00 16.79 261 TYR A N 1
ATOM 1942 C CA . TYR A 1 261 ? 27.634 -1.557 -9.177 1.00 23.56 261 TYR A CA 1
ATOM 1943 C C . TYR A 1 261 ? 28.769 -0.542 -9.043 1.00 28.15 261 TYR A C 1
ATOM 1944 O O . TYR A 1 261 ? 28.711 0.309 -8.175 1.00 26.49 261 TYR A O 1
ATOM 1953 N N . PRO A 1 262 ? 29.788 -0.616 -9.919 1.00 26.43 262 PRO A N 1
ATOM 1954 C CA . PRO A 1 262 ? 31.011 0.190 -9.770 1.00 29.90 262 PRO A CA 1
ATOM 1955 C C . PRO A 1 262 ? 30.865 1.674 -10.112 1.00 31.90 262 PRO A C 1
ATOM 1956 O O . PRO A 1 262 ? 31.569 2.161 -11.000 1.00 29.94 262 PRO A O 1
ATOM 1960 N N . ALA A 1 263 ? 29.991 2.388 -9.411 1.00 31.68 263 ALA A N 1
ATOM 1961 C CA . ALA A 1 263 ? 29.916 3.843 -9.556 1.00 32.88 263 ALA A CA 1
ATOM 1962 C C . ALA A 1 263 ? 31.169 4.494 -8.959 1.00 29.29 263 ALA A C 1
ATOM 1963 O O . ALA A 1 263 ? 31.751 3.999 -7.993 1.00 33.53 263 ALA A O 1
ATOM 1965 N N . ASN A 1 264 ? 31.619 5.575 -9.575 1.00 29.43 264 ASN A N 1
ATOM 1966 C CA . ASN A 1 264 ? 32.788 6.296 -9.083 1.00 36.13 264 ASN A CA 1
ATOM 1967 C C . ASN A 1 264 ? 32.348 7.550 -8.352 1.00 39.52 264 ASN A C 1
ATOM 1968 O O . ASN A 1 264 ? 32.098 8.582 -8.979 1.00 42.40 264 ASN A O 1
ATOM 1973 N N . VAL A 1 265 ? 32.227 7.445 -7.030 1.00 32.18 265 VAL A N 1
ATOM 1974 C CA . VAL A 1 265 ? 31.786 8.553 -6.196 1.00 34.78 265 VAL A CA 1
ATOM 1975 C C . VAL A 1 265 ? 32.774 9.735 -6.218 1.00 42.81 265 VAL A C 1
ATOM 1976 O O . VAL A 1 265 ? 32.367 10.902 -6.231 1.00 44.86 265 VAL A O 1
ATOM 1980 N N . ASP A 1 266 ? 34.069 9.445 -6.229 1.00 40.45 266 ASP A N 1
ATOM 1981 C CA . ASP A 1 266 ? 35.052 10.524 -6.255 1.00 49.75 266 ASP A CA 1
ATOM 1982 C C . ASP A 1 266 ? 34.918 11.363 -7.525 1.00 52.41 266 ASP A C 1
ATOM 1983 O O . ASP A 1 266 ? 35.262 12.540 -7.531 1.00 59.43 266 ASP A O 1
ATOM 1988 N N . ALA A 1 267 ? 34.405 10.755 -8.593 1.00 40.06 267 ALA A N 1
ATOM 1989 C CA . ALA A 1 267 ? 34.220 11.461 -9.859 1.00 42.33 267 ALA A CA 1
ATOM 1990 C C . ALA A 1 267 ? 32.922 12.267 -9.896 1.00 43.96 267 ALA A C 1
ATOM 1991 O O . ALA A 1 267 ? 32.634 12.941 -10.879 1.00 55.53 267 ALA A O 1
ATOM 1993 N N . GLY A 1 268 ? 32.141 12.189 -8.828 1.00 35.50 268 GLY A N 1
ATOM 1994 C CA . GLY A 1 268 ? 30.873 12.895 -8.749 1.00 41.00 268 GLY A CA 1
ATOM 1995 C C . GLY A 1 268 ? 29.697 12.245 -9.478 1.00 42.59 268 GLY A C 1
ATOM 1996 O O . GLY A 1 268 ? 28.730 12.926 -9.823 1.00 39.69 268 GLY A O 1
ATOM 1997 N N . GLU A 1 269 ? 29.754 10.927 -9.667 1.00 44.73 269 GLU A N 1
ATOM 1998 C CA . GLU A 1 269 ? 28.675 10.186 -10.332 1.00 38.90 269 GLU A CA 1
ATOM 1999 C C . GLU A 1 269 ? 27.429 9.984 -9.460 1.00 36.50 269 GLU A C 1
ATOM 2000 O O . GLU A 1 269 ? 26.365 9.626 -9.966 1.00 41.48 269 GLU A O 1
ATOM 2006 N N . ALA A 1 270 ? 27.569 10.187 -8.155 1.00 27.07 270 ALA A N 1
ATOM 2007 C CA . ALA A 1 270 ? 26.446 10.056 -7.230 1.00 28.53 270 ALA A CA 1
ATOM 2008 C C . ALA A 1 270 ? 25.915 11.428 -6.853 1.00 29.76 270 ALA A C 1
ATOM 2009 O O . ALA A 1 270 ? 26.670 12.272 -6.381 1.00 32.37 270 ALA A O 1
ATOM 2011 N N . GLY A 1 271 ? 24.623 11.655 -7.089 1.00 27.07 271 GLY A N 1
ATOM 2012 C CA . GLY A 1 271 ? 23.981 12.913 -6.727 1.00 27.69 271 GLY A CA 1
ATOM 2013 C C . GLY A 1 271 ? 23.407 12.961 -5.319 1.00 27.44 271 GLY A C 1
ATOM 2014 O O . GLY A 1 271 ? 23.447 14.002 -4.668 1.00 29.49 271 GLY A O 1
ATOM 2015 N N . ARG A 1 272 ? 22.850 11.839 -4.868 1.00 29.40 272 ARG A N 1
ATOM 2016 C CA . ARG A 1 272 ? 22.256 11.721 -3.536 1.00 29.29 272 ARG A CA 1
ATOM 2017 C C . ARG A 1 272 ? 22.687 10.431 -2.867 1.00 25.37 272 ARG A C 1
ATOM 2018 O O . ARG A 1 272 ? 22.979 9.437 -3.539 1.00 22.66 272 ARG A O 1
ATOM 2026 N N . ALA A 1 273 ? 22.729 10.452 -1.536 1.00 22.88 273 ALA A N 1
ATOM 2027 C CA . ALA A 1 273 ? 23.041 9.249 -0.773 1.00 21.76 273 ALA A CA 1
ATOM 2028 C C . ALA A 1 273 ? 22.343 9.215 0.598 1.00 26.23 273 ALA A C 1
ATOM 2029 O O . ALA A 1 273 ? 21.998 10.250 1.170 1.00 24.78 273 ALA A O 1
ATOM 2031 N N . MET A 1 274 ? 22.086 8.002 1.073 1.00 25.19 274 MET A N 1
ATOM 2032 C CA . MET A 1 274 ? 21.661 7.760 2.441 1.00 15.96 274 MET A CA 1
ATOM 2033 C C . MET A 1 274 ? 22.741 6.864 3.057 1.00 21.08 274 MET A C 1
ATOM 2034 O O . MET A 1 274 ? 23.049 5.797 2.526 1.00 20.31 274 MET A O 1
ATOM 2039 N N . ILE A 1 275 ? 23.377 7.334 4.124 1.00 21.42 275 ILE A N 1
ATOM 2040 C CA . ILE A 1 275 ? 24.401 6.551 4.813 1.00 19.89 275 ILE A CA 1
ATOM 2041 C C . ILE A 1 275 ? 23.864 6.085 6.169 1.00 24.10 275 ILE A C 1
ATOM 2042 O O . ILE A 1 275 ? 23.453 6.906 6.975 1.00 20.32 275 ILE A O 1
ATOM 2047 N N . VAL A 1 276 ? 23.845 4.780 6.407 1.00 18.54 276 VAL A N 1
ATOM 2048 C CA . VAL A 1 276 ? 23.370 4.233 7.668 1.00 19.70 276 VAL A CA 1
ATOM 2049 C C . VAL A 1 276 ? 24.540 3.595 8.390 1.00 22.69 276 VAL A C 1
ATOM 2050 O O . VAL A 1 276 ? 25.230 2.754 7.824 1.00 16.82 276 VAL A O 1
ATOM 2054 N N . ILE A 1 277 ? 24.780 4.038 9.623 1.00 19.26 277 ILE A N 1
ATOM 2055 C CA . ILE A 1 277 ? 25.820 3.473 10.478 1.00 17.93 277 ILE A CA 1
ATOM 2056 C C . ILE A 1 277 ? 25.166 2.644 11.569 1.00 18.61 277 ILE A C 1
ATOM 2057 O O . ILE A 1 277 ? 24.285 3.124 12.289 1.00 20.79 277 ILE A O 1
ATOM 2062 N N . GLN A 1 278 ? 25.587 1.397 11.682 1.00 12.74 278 GLN A N 1
ATOM 2063 C CA . GLN A 1 278 ? 25.010 0.501 12.665 1.00 19.91 278 GLN A CA 1
ATOM 2064 C C . GLN A 1 278 ? 26.101 -0.136 13.496 1.00 16.99 278 GLN A C 1
ATOM 2065 O O . GLN A 1 278 ? 27.094 -0.603 12.949 1.00 15.15 278 GLN A O 1
ATOM 2071 N N . GLY A 1 279 ? 25.903 -0.203 14.809 1.00 14.53 279 GLY A N 1
ATOM 2072 C CA . GLY A 1 279 ? 26.868 -0.888 15.649 1.00 18.38 279 GLY A CA 1
ATOM 2073 C C . GLY A 1 279 ? 26.655 -0.602 17.124 1.00 18.20 279 GLY A C 1
ATOM 2074 O O . GLY A 1 279 ? 25.731 0.131 17.474 1.00 17.71 279 GLY A O 1
ATOM 2075 N N . SER A 1 280 ? 27.483 -1.208 17.977 1.00 16.98 280 SER A N 1
ATOM 2076 C CA . SER A 1 280 ? 27.396 -0.967 19.422 1.00 16.43 280 SER A CA 1
ATOM 2077 C C . SER A 1 280 ? 27.526 0.510 19.711 1.00 13.65 280 SER A C 1
ATOM 2078 O O . SER A 1 280 ? 28.274 1.221 19.050 1.00 18.43 280 SER A O 1
ATOM 2081 N N . ARG A 1 281 ? 26.796 0.967 20.717 1.00 17.92 281 ARG A N 1
ATOM 2082 C CA . ARG A 1 281 ? 26.729 2.382 21.046 1.00 19.01 281 ARG A CA 1
ATOM 2083 C C . ARG A 1 281 ? 28.142 2.960 21.284 1.00 22.17 281 ARG A C 1
ATOM 2084 O O . ARG A 1 281 ? 28.434 4.107 20.937 1.00 20.81 281 ARG A O 1
ATOM 2092 N N . GLU A 1 282 ? 29.026 2.174 21.889 1.00 14.76 282 GLU A N 1
ATOM 2093 C CA . GLU A 1 282 ? 30.335 2.729 22.239 1.00 23.43 282 GLU A CA 1
ATOM 2094 C C . GLU A 1 282 ? 31.149 3.107 20.992 1.00 24.28 282 GLU A C 1
ATOM 2095 O O . GLU A 1 282 ? 32.045 3.923 21.056 1.00 23.06 282 GLU A O 1
ATOM 2101 N N . TYR A 1 283 ? 30.819 2.525 19.852 1.00 19.03 283 TYR A N 1
ATOM 2102 C CA . TYR A 1 283 ? 31.507 2.879 18.621 1.00 17.66 283 TYR A CA 1
ATOM 2103 C C . TYR A 1 283 ? 30.959 4.120 17.939 1.00 22.07 283 TYR A C 1
ATOM 2104 O O . TYR A 1 283 ? 31.558 4.595 16.977 1.00 24.23 283 TYR A O 1
ATOM 2113 N N . LEU A 1 284 ? 29.816 4.620 18.402 1.00 15.52 284 LEU A N 1
ATOM 2114 C CA . LEU A 1 284 ? 29.075 5.660 17.668 1.00 16.29 284 LEU A CA 1
ATOM 2115 C C . LEU A 1 284 ? 29.244 7.052 18.243 1.00 19.28 284 LEU A C 1
ATOM 2116 O O . LEU A 1 284 ? 28.637 7.417 19.250 1.00 24.99 284 LEU A O 1
ATOM 2121 N N . ASN A 1 285 ? 30.094 7.832 17.599 1.00 19.96 285 ASN A N 1
ATOM 2122 C CA . ASN A 1 285 ? 30.334 9.209 17.974 1.00 20.89 285 ASN A CA 1
ATOM 2123 C C . ASN A 1 285 ? 29.584 10.083 16.980 1.00 27.97 285 ASN A C 1
ATOM 2124 O O . ASN A 1 285 ? 30.008 10.222 15.829 1.00 25.13 285 ASN A O 1
ATOM 2129 N N . VAL A 1 286 ? 28.449 10.625 17.409 1.00 21.25 286 VAL A N 1
ATOM 2130 C CA . VAL A 1 286 ? 27.595 11.406 16.524 1.00 26.99 286 VAL A CA 1
ATOM 2131 C C . VAL A 1 286 ? 28.302 12.587 15.875 1.00 20.81 286 VAL A C 1
ATOM 2132 O O . VAL A 1 286 ? 28.108 12.872 14.698 1.00 26.40 286 VAL A O 1
ATOM 2136 N N . ASP A 1 287 ? 29.123 13.267 16.652 1.00 25.98 287 ASP A N 1
ATOM 2137 C CA . ASP A 1 287 ? 29.886 14.400 16.164 1.00 27.72 287 ASP A CA 1
ATOM 2138 C C . ASP A 1 287 ? 30.848 13.994 15.071 1.00 29.82 287 ASP A C 1
ATOM 2139 O O . ASP A 1 287 ? 30.929 14.646 14.027 1.00 28.83 287 ASP A O 1
ATOM 2144 N N . GLU A 1 288 ? 31.567 12.904 15.301 1.00 21.16 288 GLU A N 1
ATOM 2145 C CA . GLU A 1 288 ? 32.4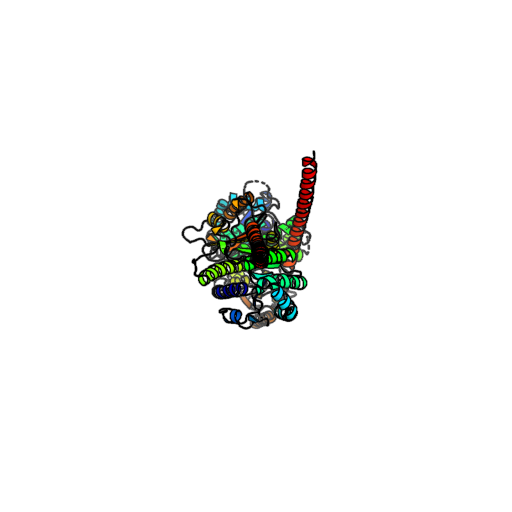88 12.373 14.292 1.00 21.97 288 GLU A CA 1
ATOM 2146 C C . GLU A 1 288 ? 31.733 11.940 13.032 1.00 25.36 288 GLU A C 1
ATOM 2147 O O . GLU A 1 288 ? 32.166 12.214 11.922 1.00 33.40 288 GLU A O 1
ATOM 2153 N N . ILE A 1 289 ? 30.608 11.253 13.204 1.00 24.79 289 ILE A N 1
ATOM 2154 C CA . ILE A 1 289 ? 29.843 10.767 12.052 1.00 23.27 289 ILE A CA 1
ATOM 2155 C C . ILE A 1 289 ? 29.356 11.955 11.228 1.00 24.19 289 ILE A C 1
ATOM 2156 O O . ILE A 1 289 ? 29.439 11.954 10.002 1.00 29.16 289 ILE A O 1
ATOM 2161 N N . THR A 1 290 ? 28.857 12.969 11.925 1.00 24.72 290 THR A N 1
ATOM 2162 C CA . THR A 1 290 ? 28.360 14.178 11.299 1.00 22.79 290 THR A CA 1
ATOM 2163 C C . THR A 1 290 ? 29.437 14.867 10.467 1.00 34.13 290 THR A C 1
ATOM 2164 O O . THR A 1 290 ? 29.192 15.243 9.311 1.00 30.49 290 THR A O 1
ATOM 2168 N N . LYS A 1 291 ? 30.634 14.973 11.039 1.00 24.23 291 LYS A N 1
ATOM 2169 C CA . LYS A 1 291 ? 31.776 15.573 10.361 1.00 28.45 291 LYS A CA 1
ATOM 2170 C C . LYS A 1 291 ? 32.139 14.794 9.104 1.00 32.65 291 LYS A C 1
ATOM 2171 O O . LYS A 1 291 ? 32.382 15.385 8.046 1.00 27.68 291 LYS A O 1
ATOM 2177 N N . GLU A 1 292 ? 32.119 13.465 9.198 1.00 32.44 292 GLU A N 1
ATOM 2178 C CA . GLU A 1 292 ? 32.367 12.642 8.016 1.00 36.68 292 GLU A CA 1
ATOM 2179 C C . GLU A 1 292 ? 31.311 12.811 6.944 1.00 34.73 292 GLU A C 1
ATOM 2180 O O . GLU A 1 292 ? 31.639 12.877 5.763 1.00 41.85 292 GLU A O 1
ATOM 2186 N N . ILE A 1 293 ? 30.052 12.922 7.347 1.00 38.27 293 ILE A N 1
ATOM 2187 C CA . ILE A 1 293 ? 28.975 13.095 6.380 1.00 43.56 293 ILE A CA 1
ATOM 2188 C C . ILE A 1 293 ? 29.151 14.443 5.678 1.00 47.30 293 ILE A C 1
ATOM 2189 O O . ILE A 1 293 ? 29.060 14.536 4.442 1.00 46.24 293 ILE A O 1
ATOM 2194 N N . GLU A 1 294 ? 29.444 15.478 6.460 1.00 42.31 294 GLU A N 1
ATOM 2195 C CA . GLU A 1 294 ? 29.702 16.800 5.891 1.00 44.92 294 GLU A CA 1
ATOM 2196 C C . GLU A 1 294 ? 30.759 16.754 4.784 1.00 45.91 294 GLU A C 1
ATOM 2197 O O . GLU A 1 294 ? 30.632 17.445 3.773 1.00 51.65 294 GLU A O 1
ATOM 2203 N N . SER A 1 295 ? 31.784 15.922 4.967 1.00 45.59 295 SER A N 1
ATOM 2204 C CA . SER A 1 295 ? 32.825 15.742 3.955 1.00 45.74 295 SER A CA 1
ATOM 2205 C C . SER A 1 295 ? 32.263 15.278 2.626 1.00 37.94 295 SER A C 1
ATOM 2206 O O . SER A 1 295 ? 32.672 15.765 1.583 1.00 43.13 295 SER A O 1
ATOM 2209 N N . LEU A 1 296 ? 31.312 14.351 2.674 1.00 43.80 296 LEU A N 1
ATOM 2210 C CA . LEU A 1 296 ? 30.720 13.752 1.475 1.00 39.08 296 LEU A CA 1
ATOM 2211 C C . LEU A 1 296 ? 29.998 14.730 0.571 1.00 47.16 296 LEU A C 1
ATOM 2212 O O . LEU A 1 296 ? 29.842 14.477 -0.627 1.00 43.24 296 LEU A O 1
ATOM 2217 N N . THR A 1 297 ? 29.517 15.823 1.151 1.00 54.73 297 THR A N 1
ATOM 2218 C CA . THR A 1 297 ? 28.779 16.819 0.385 1.00 57.17 297 THR A CA 1
ATOM 2219 C C . THR A 1 297 ? 29.697 17.510 -0.623 1.00 56.14 297 THR A C 1
ATOM 2220 O O . THR A 1 297 ? 29.239 18.266 -1.481 1.00 54.61 297 THR A O 1
ATOM 2224 N N . GLU A 1 298 ? 30.994 17.234 -0.511 1.00 58.38 298 GLU A N 1
ATOM 2225 C CA . GLU A 1 298 ? 31.968 17.695 -1.485 1.00 62.30 298 GLU A CA 1
ATOM 2226 C C . GLU A 1 298 ? 31.763 16.944 -2.789 1.00 57.66 298 GLU A C 1
ATOM 2227 O O . GLU A 1 298 ? 31.813 17.533 -3.869 1.00 58.81 298 GLU A O 1
ATOM 2233 N N . THR A 1 299 ? 31.497 15.644 -2.694 1.00 49.16 299 THR A N 1
ATOM 2234 C CA . THR A 1 299 ? 31.394 14.838 -3.895 1.00 50.54 299 THR A CA 1
ATOM 2235 C C . THR A 1 299 ? 29.959 14.406 -4.164 1.00 48.80 299 THR A C 1
ATOM 2236 O O . THR A 1 299 ? 29.615 14.036 -5.288 1.00 44.77 299 THR A O 1
ATOM 2240 N N . ILE A 1 300 ? 29.134 14.442 -3.119 1.00 42.65 300 ILE A N 1
ATOM 2241 C CA . ILE A 1 300 ? 27.734 14.023 -3.200 1.00 39.98 300 ILE A CA 1
ATOM 2242 C C . ILE A 1 300 ? 26.792 15.156 -2.785 1.00 42.16 300 ILE A C 1
ATOM 2243 O O . ILE A 1 300 ? 26.806 15.565 -1.626 1.00 43.74 300 ILE A O 1
ATOM 2248 N N . GLY A 1 301 ? 25.953 15.625 -3.703 1.00 40.26 301 GLY A N 1
ATOM 2249 C CA . GLY A 1 301 ? 25.030 16.716 -3.421 1.00 44.34 301 GLY A CA 1
ATOM 2250 C C . GLY A 1 301 ? 24.192 16.736 -2.141 1.00 47.13 301 GLY A C 1
ATOM 2251 O O . GLY A 1 301 ? 24.243 17.696 -1.375 1.00 48.06 301 GLY A O 1
ATOM 2252 N N . HIS A 1 302 ? 23.425 15.679 -1.906 1.00 41.07 302 HIS A N 1
ATOM 2253 C CA . HIS A 1 302 ? 22.568 15.576 -0.731 1.00 38.04 302 HIS A CA 1
ATOM 2254 C C . HIS A 1 302 ? 22.806 14.258 -0.007 1.00 31.11 302 HIS A C 1
ATOM 2255 O O . HIS A 1 302 ? 22.653 13.194 -0.594 1.00 28.51 302 HIS A O 1
ATOM 2262 N N . VAL A 1 303 ? 23.207 14.314 1.255 1.00 32.18 303 VAL A N 1
ATOM 2263 C CA . VAL A 1 303 ? 23.440 13.092 2.013 1.00 33.10 303 VAL A CA 1
ATOM 2264 C C . VAL A 1 303 ? 22.566 13.041 3.252 1.00 30.31 303 VAL A C 1
ATOM 2265 O O . VAL A 1 303 ? 22.561 13.968 4.045 1.00 30.05 303 VAL A O 1
ATOM 2269 N N . PHE A 1 304 ? 21.810 11.964 3.398 1.00 28.77 304 PHE A N 1
ATOM 2270 C CA . PHE A 1 304 ? 21.026 11.722 4.611 1.00 26.17 304 PHE A CA 1
ATOM 2271 C C . PHE A 1 304 ? 21.747 10.668 5.416 1.00 23.60 304 PHE A C 1
ATOM 2272 O O . PHE A 1 304 ? 22.447 9.820 4.863 1.00 25.84 304 PHE A O 1
ATOM 2280 N N . LYS A 1 305 ? 21.602 10.726 6.728 1.00 22.96 305 LYS A N 1
ATOM 2281 C CA . LYS A 1 305 ? 22.292 9.778 7.570 1.00 25.14 305 LYS A CA 1
ATOM 2282 C C . LYS A 1 305 ? 21.365 9.205 8.593 1.00 23.41 305 LYS A C 1
ATOM 2283 O O . LYS A 1 305 ? 20.388 9.843 8.987 1.00 29.81 305 LYS A O 1
ATOM 2289 N N . GLY A 1 306 ? 21.648 7.970 8.976 1.00 21.82 306 GLY A N 1
ATOM 2290 C CA . GLY A 1 306 ? 20.902 7.293 10.008 1.00 28.33 306 GLY A CA 1
ATOM 2291 C C . GLY A 1 306 ? 21.878 6.539 10.894 1.00 25.32 306 GLY A C 1
ATOM 2292 O O . GLY A 1 306 ? 22.845 5.970 10.416 1.00 20.19 306 GLY A O 1
ATOM 2293 N N . ILE A 1 307 ? 21.632 6.549 12.194 1.00 23.42 307 ILE A N 1
ATOM 2294 C CA . ILE A 1 307 ? 22.420 5.741 13.102 1.00 23.26 307 ILE A CA 1
ATOM 2295 C C . ILE A 1 307 ? 21.508 4.692 13.731 1.00 27.34 307 ILE A C 1
ATOM 2296 O O . ILE A 1 307 ? 20.396 5.005 14.150 1.00 28.66 307 ILE A O 1
ATOM 2301 N N . VAL A 1 308 ? 21.942 3.430 13.716 1.00 20.60 308 VAL A N 1
ATOM 2302 C CA . VAL A 1 308 ? 21.166 2.366 14.330 1.00 12.77 308 VAL A CA 1
ATOM 2303 C C . VAL A 1 308 ? 22.024 1.665 15.365 1.00 22.16 308 VAL A C 1
ATOM 2304 O O . VAL A 1 308 ? 23.044 1.082 15.037 1.00 19.78 308 VAL A O 1
ATOM 2308 N N . ILE A 1 309 ? 21.594 1.714 16.617 1.00 17.23 309 ILE A N 1
ATOM 2309 C CA . ILE A 1 309 ? 22.303 1.028 17.664 1.00 20.81 309 ILE A CA 1
ATOM 2310 C C . ILE A 1 309 ? 21.937 -0.438 17.668 1.00 23.43 309 ILE A C 1
ATOM 2311 O O . ILE A 1 309 ? 20.771 -0.805 17.747 1.00 26.03 309 ILE A O 1
ATOM 2316 N N . LYS A 1 310 ? 22.950 -1.277 17.571 1.00 21.80 310 LYS A N 1
ATOM 2317 C CA . LYS A 1 310 ? 22.744 -2.703 17.599 1.00 22.48 310 LYS A CA 1
ATOM 2318 C C . LYS A 1 310 ? 24.103 -3.302 17.892 1.00 24.41 310 LYS A C 1
ATOM 2319 O O . LYS A 1 310 ? 25.093 -2.956 17.238 1.00 21.80 310 LYS A O 1
ATOM 2325 N N . LYS A 1 311 ? 24.150 -4.197 18.870 1.00 22.79 311 LYS A N 1
ATOM 2326 C CA . LYS A 1 311 ? 25.405 -4.800 19.308 1.00 27.01 311 LYS A CA 1
ATOM 2327 C C . LYS A 1 311 ? 26.240 -5.396 18.177 1.00 28.22 311 LYS A C 1
ATOM 2328 O O . LYS A 1 311 ? 25.789 -6.270 17.439 1.00 33.98 311 LYS A O 1
ATOM 2334 N N . GLY A 1 312 ? 27.470 -4.908 18.050 1.00 27.59 312 GLY A N 1
ATOM 2335 C CA . GLY A 1 312 ? 28.393 -5.451 17.076 1.00 22.45 312 GLY A CA 1
ATOM 2336 C C . GLY A 1 312 ? 29.415 -4.443 16.618 1.00 21.76 312 GLY A C 1
ATOM 2337 O O . GLY A 1 312 ? 29.286 -3.245 16.863 1.00 20.99 312 GLY A O 1
ATOM 2338 N N . GLU A 1 313 ? 30.426 -4.937 15.917 1.00 24.76 313 GLU A N 1
ATOM 2339 C CA . GLU A 1 313 ? 31.407 -4.079 15.275 1.00 25.19 313 GLU A CA 1
ATOM 2340 C C . GLU A 1 313 ? 30.660 -3.310 14.184 1.00 22.54 313 GLU A C 1
ATOM 2341 O O . GLU A 1 313 ? 29.773 -3.854 13.542 1.00 21.78 313 GLU A O 1
ATOM 2347 N N . PRO A 1 314 ? 30.979 -2.025 14.020 1.00 19.12 314 PRO A N 1
ATOM 2348 C CA . PRO A 1 314 ? 30.206 -1.177 13.114 1.00 17.52 314 PRO A CA 1
ATOM 2349 C C . PRO A 1 314 ? 30.195 -1.637 11.653 1.00 25.21 314 PRO A C 1
ATOM 2350 O O . PRO A 1 314 ? 31.168 -2.199 11.161 1.00 19.14 314 PRO A O 1
ATOM 2354 N N . ARG A 1 315 ? 29.058 -1.420 10.999 1.00 16.58 315 ARG A N 1
ATOM 2355 C CA . ARG A 1 315 ? 28.939 -1.636 9.572 1.00 14.07 315 ARG A CA 1
ATOM 2356 C C . ARG A 1 315 ? 28.181 -0.448 8.983 1.00 15.52 315 ARG A C 1
ATOM 2357 O O . ARG A 1 315 ? 27.416 0.254 9.669 1.00 17.86 315 ARG A O 1
ATOM 2365 N N . VAL A 1 316 ? 28.420 -0.208 7.707 1.00 14.67 316 VAL A N 1
ATOM 2366 C CA . VAL A 1 316 ? 27.837 0.928 7.039 1.00 14.77 316 VAL A CA 1
ATOM 2367 C C . VAL A 1 316 ? 27.140 0.455 5.782 1.00 16.05 316 VAL A C 1
ATOM 2368 O O . VAL A 1 316 ? 27.676 -0.348 5.012 1.00 15.73 316 VAL A O 1
ATOM 2372 N N . LEU A 1 317 ? 25.940 0.968 5.594 1.00 14.49 317 LEU A N 1
ATOM 2373 C CA . LEU A 1 317 ? 25.227 0.810 4.347 1.00 19.95 317 LEU A CA 1
ATOM 2374 C C . LEU A 1 317 ? 25.103 2.161 3.674 1.00 17.77 317 LEU A C 1
ATOM 2375 O O . LEU A 1 317 ? 24.701 3.141 4.280 1.00 20.51 317 LEU A O 1
ATOM 2380 N N . SER A 1 318 ? 25.427 2.199 2.398 1.00 15.84 318 SER A N 1
ATOM 2381 C CA . SER A 1 318 ? 25.219 3.405 1.623 1.00 27.22 318 SER A CA 1
ATOM 2382 C C . SER A 1 318 ? 24.199 3.147 0.511 1.00 26.99 318 SER A C 1
ATOM 2383 O O . SER A 1 318 ? 24.249 2.129 -0.182 1.00 26.03 318 SER A O 1
ATOM 2386 N N . VAL A 1 319 ? 23.252 4.058 0.373 1.00 25.27 319 VAL A N 1
ATOM 2387 C CA . VAL A 1 319 ? 22.290 3.977 -0.712 1.00 24.85 319 VAL A CA 1
ATOM 2388 C C . VAL A 1 319 ? 22.654 5.141 -1.584 1.00 21.79 319 VAL A C 1
ATOM 2389 O O . VAL A 1 319 ? 22.614 6.276 -1.143 1.00 19.52 319 VAL A O 1
ATOM 2393 N N . LEU A 1 320 ? 23.054 4.848 -2.813 1.00 18.97 320 LEU A N 1
ATOM 2394 C CA . LEU A 1 320 ? 23.512 5.872 -3.748 1.00 23.40 320 LEU A CA 1
ATOM 2395 C C . LEU A 1 320 ? 22.513 6.042 -4.872 1.00 23.96 320 LEU A C 1
ATOM 2396 O O . LEU A 1 320 ? 21.892 5.084 -5.316 1.00 26.72 320 LEU A O 1
ATOM 2401 N N . SER A 1 321 ? 22.353 7.283 -5.296 1.00 23.72 321 SER A N 1
ATOM 2402 C CA . SER A 1 321 ? 21.601 7.641 -6.477 1.00 19.27 321 SER A CA 1
ATOM 2403 C C . SER A 1 321 ? 22.572 8.199 -7.516 1.00 26.35 321 SER A C 1
ATOM 2404 O O . SER A 1 321 ? 23.408 9.034 -7.180 1.00 30.47 321 SER A O 1
ATOM 2407 N N . LEU A 1 322 ? 22.455 7.772 -8.775 1.00 29.72 322 LEU A N 1
ATOM 2408 C CA . LEU A 1 322 ? 23.420 8.175 -9.808 1.00 27.55 322 LEU A CA 1
ATOM 2409 C C . LEU A 1 322 ? 22.963 9.397 -10.597 1.00 29.55 322 LEU A C 1
ATOM 2410 O O . LEU A 1 322 ? 21.781 9.524 -10.914 1.00 33.78 322 LEU A O 1
ATOM 2415 N N . GLU A 1 323 ? 23.897 10.307 -10.881 1.00 38.21 323 GLU A N 1
ATOM 2416 C CA . GLU A 1 323 ? 23.682 11.371 -11.864 1.00 40.10 323 GLU A C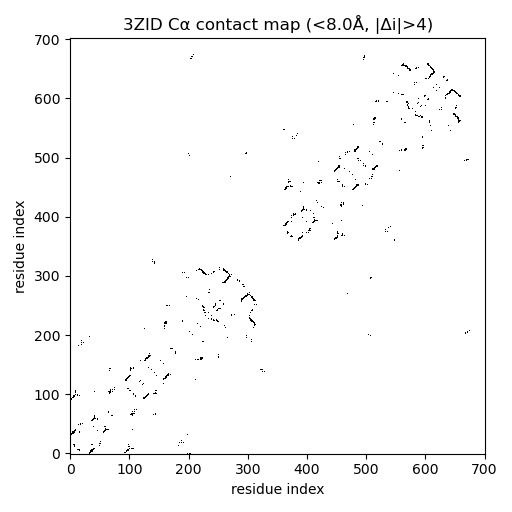A 1
ATOM 2417 C C . GLU A 1 323 ? 24.114 10.894 -13.249 1.00 42.30 323 GLU A C 1
ATOM 2418 O O . GLU A 1 323 ? 23.502 11.237 -14.250 1.00 46.19 323 GLU A O 1
ATOM 2424 N N . ARG A 1 324 ? 25.201 10.127 -13.287 1.00 39.88 324 ARG A N 1
ATOM 2425 C CA . ARG A 1 324 ? 25.775 9.605 -14.522 1.00 40.12 324 ARG A CA 1
ATOM 2426 C C . ARG A 1 324 ? 26.084 8.115 -14.358 1.00 37.83 324 ARG A C 1
ATOM 2427 O O . ARG A 1 324 ? 26.383 7.650 -13.251 1.00 32.52 324 ARG A O 1
ATOM 2435 N N . ALA A 1 325 ? 25.998 7.364 -15.453 1.00 29.08 325 ALA A N 1
ATOM 2436 C CA . ALA A 1 325 ? 26.282 5.937 -15.420 1.00 27.36 325 ALA A CA 1
ATOM 2437 C C . ALA A 1 325 ? 27.008 5.469 -16.676 1.00 36.93 325 ALA A C 1
ATOM 2438 O O . ALA A 1 325 ? 26.424 4.749 -17.484 1.00 41.53 325 ALA A O 1
ATOM 2440 N N . PRO A 1 326 ? 28.283 5.853 -16.841 1.00 34.67 326 PRO A N 1
ATOM 2441 C CA . PRO A 1 326 ? 29.009 5.463 -18.061 1.00 36.49 326 PRO A CA 1
ATOM 2442 C C . PRO A 1 326 ? 29.075 3.947 -18.248 1.00 37.93 326 PRO A C 1
ATOM 2443 O O . PRO A 1 326 ? 29.110 3.480 -19.383 1.00 40.92 326 PRO A O 1
ATOM 2447 N N . GLY A 1 327 ? 29.072 3.189 -17.157 1.00 35.81 327 GLY A N 1
ATOM 2448 C CA . GLY A 1 327 ? 29.095 1.735 -17.241 1.00 36.81 327 GLY A CA 1
ATOM 2449 C C . GLY A 1 327 ? 27.893 1.153 -17.982 1.00 38.14 327 GLY A C 1
ATOM 2450 O O . GLY A 1 327 ? 28.010 0.161 -18.713 1.00 38.77 327 GLY A O 1
ATOM 2451 N N . LEU A 1 328 ? 26.726 1.750 -17.762 1.00 32.02 328 LEU A N 1
ATOM 2452 C CA . LEU A 1 328 ? 25.506 1.359 -18.469 1.00 37.22 328 LEU A CA 1
ATOM 2453 C C . LEU A 1 328 ? 25.557 1.732 -19.949 1.00 35.25 328 LEU A C 1
ATOM 2454 O O . LEU A 1 328 ? 25.028 1.015 -20.798 1.00 35.39 328 LEU A O 1
ATOM 2459 N N . VAL A 1 329 ? 26.178 2.863 -20.262 1.00 39.30 329 VAL A N 1
ATOM 2460 C CA . VAL A 1 329 ? 26.310 3.261 -21.668 1.00 43.60 329 VAL A CA 1
ATOM 2461 C C . VAL A 1 329 ? 27.155 2.230 -22.423 1.00 40.65 329 VAL A C 1
ATOM 2462 O O . VAL A 1 329 ? 26.798 1.787 -23.525 1.00 39.72 329 VAL A O 1
ATOM 2466 N N . GLU A 1 330 ? 28.233 1.799 -21.776 1.00 37.00 330 GLU A N 1
ATOM 2467 C CA . GLU A 1 330 ? 29.104 0.752 -22.293 1.00 41.92 330 GLU A CA 1
ATOM 2468 C C . GLU A 1 330 ? 28.301 -0.511 -22.602 1.00 46.89 330 GLU A C 1
ATOM 2469 O O . GLU A 1 330 ? 28.497 -1.142 -23.644 1.00 48.56 330 GLU A O 1
ATOM 2475 N N . LEU A 1 331 ? 27.394 -0.871 -21.693 1.00 43.49 331 LEU A N 1
ATOM 2476 C CA . LEU A 1 331 ? 26.528 -2.041 -21.863 1.00 38.39 331 LEU A CA 1
ATOM 2477 C C . LEU A 1 331 ? 25.633 -1.879 -23.091 1.00 32.86 331 LEU A C 1
ATOM 2478 O O . LEU A 1 331 ? 25.449 -2.818 -23.877 1.00 27.69 331 LEU A O 1
ATOM 2483 N N . TYR A 1 332 ? 25.056 -0.693 -23.238 1.00 36.95 332 TYR A N 1
ATOM 2484 C CA . TYR A 1 332 ? 24.190 -0.400 -24.381 1.00 39.24 332 TYR A CA 1
ATOM 2485 C C . TYR A 1 332 ? 24.920 -0.529 -25.718 1.00 33.60 332 TYR A C 1
ATOM 2486 O O . TYR A 1 332 ? 24.413 -1.138 -26.658 1.00 35.55 332 TYR A O 1
ATOM 2495 N N . GLU A 1 333 ? 26.112 0.047 -25.784 1.00 24.66 333 GLU A N 1
ATOM 2496 C CA . GLU A 1 333 ? 26.935 0.002 -26.979 1.00 33.93 333 GLU A CA 1
ATOM 2497 C C . GLU A 1 333 ? 27.289 -1.441 -27.342 1.00 33.17 333 GLU A C 1
ATOM 2498 O O . GLU A 1 333 ? 27.269 -1.817 -28.515 1.00 29.07 333 GLU A O 1
ATOM 2504 N N . LYS A 1 334 ? 27.546 -2.277 -26.338 1.00 29.02 334 LYS A N 1
ATOM 2505 C CA . LYS A 1 334 ? 27.856 -3.683 -26.616 1.00 35.88 334 LYS A CA 1
ATOM 2506 C C . LYS A 1 334 ? 26.641 -4.438 -27.154 1.00 38.37 334 LYS A C 1
ATOM 2507 O O . LYS A 1 334 ? 26.772 -5.288 -28.038 1.00 49.42 334 LYS A O 1
ATOM 2513 N N . ALA A 1 335 ? 25.455 -4.114 -26.646 1.00 28.37 335 ALA A N 1
ATOM 2514 C CA . ALA A 1 335 ? 24.228 -4.693 -27.184 1.00 31.96 335 ALA A CA 1
ATOM 2515 C C . ALA A 1 335 ? 24.072 -4.277 -28.641 1.00 33.53 335 ALA A C 1
ATOM 2516 O O . ALA A 1 335 ? 23.743 -5.087 -29.506 1.00 35.06 335 ALA A O 1
ATOM 2518 N N . LYS A 1 336 ? 24.338 -3.001 -28.884 1.00 34.74 336 LYS A N 1
ATOM 2519 C CA . LYS A 1 336 ? 24.236 -2.375 -30.190 1.00 41.23 336 LYS A CA 1
ATOM 2520 C C . LYS A 1 336 ? 25.217 -3.011 -31.166 1.00 43.44 336 LYS A C 1
ATOM 2521 O O . LYS A 1 336 ? 24.859 -3.354 -32.295 1.00 35.88 336 LYS A O 1
ATOM 2527 N N . TRP A 1 337 ? 26.446 -3.204 -30.699 1.00 45.97 337 TRP A N 1
ATOM 2528 C CA . TRP A 1 337 ? 27.507 -3.759 -31.522 1.00 49.81 337 TRP A CA 1
ATOM 2529 C C . TRP A 1 337 ? 27.131 -5.183 -31.891 1.00 50.47 337 TRP A C 1
ATOM 2530 O O . TRP A 1 337 ? 27.339 -5.632 -33.024 1.00 48.26 337 TRP A O 1
ATOM 2541 N N . ALA A 1 338 ? 26.545 -5.879 -30.925 1.00 46.48 338 ALA A N 1
ATOM 2542 C CA . ALA A 1 338 ? 26.087 -7.246 -31.123 1.00 44.58 338 ALA A CA 1
ATOM 2543 C C . ALA A 1 338 ? 24.986 -7.397 -32.176 1.00 50.27 338 ALA A C 1
ATOM 2544 O O . ALA A 1 338 ? 25.095 -8.219 -33.088 1.00 49.03 338 ALA A O 1
ATOM 2546 N N . ILE A 1 339 ? 23.927 -6.603 -32.039 1.00 54.88 339 ILE A N 1
ATOM 2547 C CA . ILE A 1 339 ? 22.805 -6.640 -32.970 1.00 54.51 339 ILE A CA 1
ATOM 2548 C C . ILE A 1 339 ? 23.288 -6.355 -34.389 1.00 56.89 339 ILE A C 1
ATOM 2549 O O . ILE A 1 339 ? 22.887 -7.022 -35.341 1.00 55.81 339 ILE A O 1
ATOM 2554 N N . GLN A 1 340 ? 24.149 -5.352 -34.517 1.00 60.34 340 GLN A N 1
ATOM 2555 C CA . GLN A 1 340 ? 24.709 -4.976 -35.807 1.00 64.82 340 GLN A CA 1
ATOM 2556 C C . GLN A 1 340 ? 25.544 -6.094 -36.447 1.00 70.75 340 GLN A C 1
ATOM 2557 O O . GLN A 1 340 ? 25.391 -6.380 -37.637 1.00 75.57 340 GLN A O 1
ATOM 2563 N N . GLU A 1 341 ? 26.434 -6.709 -35.671 1.00 68.69 341 GLU A N 1
ATOM 2564 C CA . GLU A 1 341 ? 27.289 -7.776 -36.193 1.00 64.36 341 GLU A CA 1
ATOM 2565 C C . GLU A 1 341 ? 26.490 -8.930 -36.798 1.00 58.58 341 GLU A C 1
ATOM 2566 O O . GLU A 1 341 ? 26.923 -9.544 -37.772 1.00 61.83 341 GLU A O 1
ATOM 2572 N N . GLU A 1 342 ? 25.330 -9.226 -36.225 1.00 50.76 342 GLU A N 1
ATOM 2573 C CA . GLU A 1 342 ? 24.477 -10.285 -36.754 1.00 56.37 342 GLU A CA 1
ATOM 2574 C C . GLU A 1 342 ? 23.919 -9.907 -38.126 1.00 59.71 342 GLU A C 1
ATOM 2575 O O . GLU A 1 342 ? 23.703 -10.764 -38.986 1.00 54.72 342 GLU A O 1
ATOM 2581 N N . ARG A 1 343 ? 23.674 -8.617 -38.319 1.00 64.40 343 ARG A N 1
ATOM 2582 C CA . ARG A 1 343 ? 23.154 -8.122 -39.583 1.00 71.66 343 ARG A CA 1
ATOM 2583 C C . ARG A 1 343 ? 24.209 -8.155 -40.686 1.00 65.76 343 ARG A C 1
ATOM 2584 O O . ARG A 1 343 ? 23.906 -8.518 -41.819 1.00 63.31 343 ARG A O 1
ATOM 2592 N N . GLU A 1 344 ? 25.443 -7.795 -40.345 1.00 60.62 344 GLU A N 1
ATOM 2593 C CA . GLU A 1 344 ? 26.529 -7.773 -41.316 1.00 63.33 344 GLU A CA 1
ATOM 2594 C C . GLU A 1 344 ? 26.856 -9.197 -41.712 1.00 65.12 344 GLU A C 1
ATOM 2595 O O . GLU A 1 344 ? 27.202 -9.480 -42.857 1.00 69.05 344 GLU A O 1
ATOM 2601 N N . ARG A 1 345 ? 26.733 -10.095 -40.749 1.00 61.37 345 ARG A N 1
ATOM 2602 C CA . ARG A 1 345 ? 26.992 -11.501 -40.988 1.00 67.45 345 ARG A CA 1
ATOM 2603 C C . ARG A 1 345 ? 25.972 -12.071 -41.967 1.00 67.43 345 ARG A C 1
ATOM 2604 O O . ARG A 1 345 ? 26.244 -13.037 -42.684 1.00 66.30 345 ARG A O 1
ATOM 2612 N N . LYS A 1 346 ? 24.812 -11.428 -42.028 1.00 65.74 346 LYS A N 1
ATOM 2613 C CA . LYS A 1 346 ? 23.749 -11.855 -42.923 1.00 65.81 346 LYS A CA 1
ATOM 2614 C C . LYS A 1 346 ? 23.902 -11.195 -44.291 1.00 62.08 346 LYS A C 1
ATOM 2615 O O . LYS A 1 346 ? 23.400 -11.707 -45.292 1.00 57.88 346 LYS A O 1
ATOM 2621 N N . ASP A 1 347 ? 24.621 -10.075 -44.342 1.00 62.53 347 ASP A N 1
ATOM 2622 C CA . ASP A 1 347 ? 24.892 -9.416 -45.621 1.00 62.43 347 ASP A CA 1
ATOM 2623 C C . ASP A 1 347 ? 26.037 -10.065 -46.376 1.00 55.25 347 ASP A C 1
ATOM 2624 O O . ASP A 1 347 ? 26.049 -10.058 -47.596 1.00 52.11 347 ASP A O 1
ATOM 2629 N N . ARG A 1 348 ? 26.980 -10.643 -45.639 1.00 54.86 348 ARG A N 1
ATOM 2630 C CA . ARG A 1 348 ? 28.162 -11.253 -46.230 1.00 59.78 348 ARG A CA 1
ATOM 2631 C C . ARG A 1 348 ? 27.772 -12.588 -46.842 1.00 61.54 348 ARG A C 1
ATOM 2632 O O . ARG A 1 348 ? 28.372 -13.047 -47.816 1.00 59.41 348 ARG A O 1
ATOM 2640 N N . ALA A 1 349 ? 26.730 -13.189 -46.279 1.00 56.24 349 ALA A N 1
ATOM 2641 C CA . ALA A 1 349 ? 26.218 -14.447 -46.791 1.00 50.31 349 ALA A CA 1
ATOM 2642 C C . ALA A 1 349 ? 25.420 -14.196 -48.073 1.00 49.18 349 ALA A C 1
ATOM 2643 O O . ALA A 1 349 ? 25.538 -14.949 -49.042 1.00 44.86 349 ALA A O 1
ATOM 2645 N N . ARG A 1 350 ? 24.637 -13.119 -48.091 1.00 39.70 350 ARG A N 1
ATOM 2646 C CA . ARG A 1 350 ? 23.881 -12.781 -49.283 1.00 50.01 350 ARG A CA 1
ATOM 2647 C C . ARG A 1 350 ? 24.862 -12.343 -50.363 1.00 51.80 350 ARG A C 1
ATOM 2648 O O . ARG A 1 350 ? 24.705 -12.675 -51.553 1.00 42.51 350 ARG A O 1
ATOM 2656 N N . SER A 1 351 ? 25.910 -11.650 -49.925 1.00 49.63 351 SER A N 1
ATOM 2657 C CA . SER A 1 351 ? 26.913 -11.127 -50.840 1.00 49.92 351 SER A CA 1
ATOM 2658 C C . SER A 1 351 ? 27.747 -12.226 -51.512 1.00 45.89 351 SER A C 1
ATOM 2659 O O . SER A 1 351 ? 27.976 -12.173 -52.725 1.00 47.75 351 SER A O 1
ATOM 2662 N N . GLU A 1 352 ? 28.175 -13.229 -50.748 1.00 41.26 352 GLU A N 1
ATOM 2663 C CA . GLU A 1 352 ? 28.955 -14.322 -51.328 1.00 47.74 352 GLU A CA 1
ATOM 2664 C C . GLU A 1 352 ? 28.064 -15.197 -52.211 1.00 44.96 352 GLU A C 1
ATOM 2665 O O . GLU A 1 352 ? 28.521 -15.810 -53.177 1.00 41.74 352 GLU A O 1
ATOM 2671 N N . LEU A 1 353 ? 26.786 -15.263 -51.854 1.00 49.49 353 LEU A N 1
ATOM 2672 C CA . LEU A 1 353 ? 25.811 -16.012 -52.632 1.00 52.94 353 LEU A CA 1
ATOM 2673 C C . LEU A 1 353 ? 25.530 -15.298 -53.969 1.00 48.51 353 LEU A C 1
ATOM 2674 O O . LEU A 1 353 ? 25.405 -15.944 -55.016 1.00 40.15 353 LEU A O 1
ATOM 2679 N N . TYR A 1 354 ? 25.449 -13.967 -53.943 1.00 45.19 354 TYR A N 1
ATOM 2680 C CA . TYR A 1 354 ? 25.280 -13.214 -55.185 1.00 47.33 354 TYR A CA 1
ATOM 2681 C C . TYR A 1 354 ? 26.523 -13.413 -56.054 1.00 43.95 354 TYR A C 1
ATOM 2682 O O . TYR A 1 354 ? 26.428 -13.605 -57.257 1.00 42.26 354 TYR A O 1
ATOM 2691 N N . GLU A 1 355 ? 27.680 -13.404 -55.394 1.00 43.08 355 GLU A N 1
ATOM 2692 C CA . GLU A 1 355 ? 28.985 -13.535 -56.017 1.00 41.23 355 GLU A CA 1
ATOM 2693 C C . GLU A 1 355 ? 29.144 -14.902 -56.653 1.00 39.72 355 GLU A C 1
ATOM 2694 O O . GLU A 1 355 ? 29.678 -15.029 -57.748 1.00 41.62 355 GLU A O 1
ATOM 2700 N N . ALA A 1 356 ? 28.677 -15.927 -55.950 1.00 44.36 356 ALA A N 1
ATOM 2701 C CA . ALA A 1 356 ? 28.743 -17.293 -56.446 1.00 44.15 356 ALA A CA 1
ATOM 2702 C C . ALA A 1 356 ? 27.931 -17.442 -57.723 1.00 38.53 356 ALA A C 1
ATOM 2703 O O . ALA A 1 356 ? 28.384 -18.063 -58.693 1.00 39.49 356 ALA A O 1
ATOM 2705 N N . PHE A 1 357 ? 26.728 -16.872 -57.717 1.00 36.52 357 PHE A N 1
ATOM 2706 C CA . PHE A 1 357 ? 25.858 -16.893 -58.895 1.00 41.89 357 PHE A CA 1
ATOM 2707 C C . PHE A 1 357 ? 26.480 -16.220 -60.121 1.00 47.33 357 PHE A C 1
ATOM 2708 O O . PHE A 1 357 ? 26.290 -16.672 -61.255 1.00 39.42 357 PHE A O 1
ATOM 2716 N N . GLU A 1 358 ? 27.203 -15.126 -59.895 1.00 50.02 358 GLU A N 1
ATOM 2717 C CA . GLU A 1 358 ? 27.880 -14.442 -60.995 1.00 51.17 358 GLU A CA 1
ATOM 2718 C C . GLU A 1 358 ? 28.990 -15.339 -61.536 1.00 47.41 358 GLU A C 1
ATOM 2719 O O . GLU A 1 358 ? 29.238 -15.393 -62.745 1.00 42.43 358 GLU A O 1
ATOM 2725 N N . GLN A 1 359 ? 29.644 -16.051 -60.623 1.00 43.59 359 GLN A N 1
ATOM 2726 C CA . GLN A 1 359 ? 30.699 -17.004 -60.967 1.00 49.37 359 GLN A CA 1
ATOM 2727 C C . GLN A 1 359 ? 30.115 -18.137 -61.828 1.00 41.54 359 GLN A C 1
ATOM 2728 O O . GLN A 1 359 ? 30.639 -18.459 -62.887 1.00 42.83 359 GLN A O 1
ATOM 2734 N N . ILE A 1 360 ? 29.012 -18.725 -61.367 1.00 43.05 360 ILE A N 1
ATOM 2735 C CA . ILE A 1 360 ? 28.313 -19.775 -62.111 1.00 47.46 360 ILE A CA 1
ATOM 2736 C C . ILE A 1 360 ? 27.884 -19.342 -63.513 1.00 45.27 360 ILE A C 1
ATOM 2737 O O . ILE A 1 360 ? 28.003 -20.108 -64.473 1.00 40.88 360 ILE A O 1
ATOM 2742 N N . ASN A 1 361 ? 27.389 -18.112 -63.619 1.00 40.95 361 ASN A N 1
ATOM 2743 C CA . ASN A 1 361 ? 26.941 -17.572 -64.901 1.00 42.24 361 ASN A CA 1
ATOM 2744 C C . ASN A 1 361 ? 28.064 -17.535 -65.930 1.00 43.51 361 ASN A C 1
ATOM 2745 O O . ASN A 1 361 ? 27.878 -17.924 -67.075 1.00 44.26 361 ASN A O 1
ATOM 2750 N N . ASP A 1 362 ? 29.235 -17.078 -65.502 1.00 43.82 362 ASP A N 1
ATOM 2751 C CA . ASP A 1 362 ? 30.426 -17.075 -66.334 1.00 52.20 362 ASP A CA 1
ATOM 2752 C C . ASP A 1 362 ? 30.804 -18.494 -66.730 1.00 44.77 362 ASP A C 1
ATOM 2753 O O . ASP A 1 362 ? 31.129 -18.751 -67.881 1.00 45.81 362 ASP A O 1
ATOM 2758 N N . LEU A 1 363 ? 30.729 -19.416 -65.771 1.00 43.39 363 LEU A N 1
ATOM 2759 C CA . LEU A 1 363 ? 31.032 -20.823 -66.040 1.00 46.39 363 LEU A CA 1
ATOM 2760 C C . LEU A 1 363 ? 30.070 -21.442 -67.029 1.00 43.21 363 LEU A C 1
ATOM 2761 O O . LEU A 1 363 ? 30.502 -22.121 -67.949 1.00 47.08 363 LEU A O 1
ATOM 2766 N N . GLU A 1 364 ? 28.771 -21.251 -66.821 1.00 42.62 364 GLU A N 1
ATOM 2767 C CA . GLU A 1 364 ? 27.787 -21.804 -67.748 1.00 47.42 364 GLU A CA 1
ATOM 2768 C C . GLU A 1 364 ? 27.953 -21.170 -69.145 1.00 44.41 364 GLU A C 1
ATOM 2769 O O . GLU A 1 364 ? 27.848 -21.848 -70.165 1.00 44.98 364 GLU A O 1
ATOM 2775 N N . GLU A 1 365 ? 28.191 -19.864 -69.178 1.00 45.18 365 GLU A N 1
ATOM 2776 C CA . GLU A 1 365 ? 28.388 -19.149 -70.432 1.00 46.81 365 GLU A CA 1
ATOM 2777 C C . GLU A 1 365 ? 29.633 -19.682 -71.156 1.00 49.94 365 GLU A C 1
ATOM 2778 O O . GLU A 1 365 ? 29.671 -19.745 -72.383 1.00 48.77 365 GLU A O 1
ATOM 2784 N N . ILE A 1 366 ? 30.626 -20.128 -70.387 1.00 47.07 366 ILE A N 1
ATOM 2785 C CA . ILE A 1 366 ? 31.850 -20.679 -70.979 1.00 49.93 366 ILE A CA 1
ATOM 2786 C C . ILE A 1 366 ? 31.550 -22.071 -71.545 1.00 47.56 366 ILE A C 1
ATOM 2787 O O . ILE A 1 366 ? 31.989 -22.428 -72.650 1.00 48.61 366 ILE A O 1
ATOM 2792 N N . TYR A 1 367 ? 30.688 -22.790 -70.831 1.00 46.18 367 TYR A N 1
ATOM 2793 C CA . TYR A 1 367 ? 30.235 -24.116 -71.230 1.00 52.78 367 TYR A CA 1
ATOM 2794 C C . TYR A 1 367 ? 29.422 -24.113 -72.519 1.00 50.49 367 TYR A C 1
ATOM 2795 O O . TYR A 1 367 ? 29.676 -24.928 -73.405 1.00 47.19 367 TYR A O 1
ATOM 2804 N N . HIS A 1 368 ? 28.465 -23.198 -72.633 1.00 46.78 368 HIS A N 1
ATOM 2805 C CA . HIS A 1 368 ? 27.643 -23.140 -73.835 1.00 47.67 368 HIS A CA 1
ATOM 2806 C C . HIS A 1 368 ? 28.430 -22.747 -75.082 1.00 49.25 368 HIS A C 1
ATOM 2807 O O . HIS A 1 368 ? 28.015 -23.053 -76.191 1.00 50.04 368 HIS A O 1
ATOM 2814 N N . HIS A 1 369 ? 29.577 -22.102 -74.903 1.00 49.81 369 HIS A N 1
ATOM 2815 C CA . HIS A 1 369 ? 30.407 -21.714 -76.044 1.00 51.46 369 HIS A CA 1
ATOM 2816 C C . HIS A 1 369 ? 31.335 -22.813 -76.596 1.00 51.80 369 HIS A C 1
ATOM 2817 O O . HIS A 1 369 ? 31.874 -22.664 -77.685 1.00 53.21 369 HIS A O 1
ATOM 2824 N N . HIS A 1 370 ? 31.522 -23.906 -75.859 1.00 50.64 370 HIS A N 1
ATOM 2825 C CA . HIS A 1 370 ? 32.293 -25.040 -76.385 1.00 51.01 370 HIS A CA 1
ATOM 2826 C C . HIS A 1 370 ? 31.448 -25.890 -77.325 1.00 53.42 370 HIS A C 1
ATOM 2827 O O . HIS A 1 370 ? 30.306 -26.220 -77.002 1.00 53.81 370 HIS A O 1
ATOM 2834 N N . MET B 1 1 ? 17.145 3.469 48.366 1.00 52.84 1 MET B N 1
ATOM 2835 C CA . MET B 1 1 ? 18.369 2.879 47.833 1.00 54.69 1 MET B CA 1
ATOM 2836 C C . MET B 1 1 ? 18.702 3.392 46.450 1.00 50.18 1 MET B C 1
ATOM 2837 O O . MET B 1 1 ? 19.770 3.121 45.924 1.00 54.00 1 MET B O 1
ATOM 2842 N N . LEU B 1 2 ? 17.803 4.169 45.873 1.00 48.54 2 LEU B N 1
ATOM 2843 C CA . LEU B 1 2 ? 17.872 4.449 44.456 1.00 41.13 2 LEU B CA 1
ATOM 2844 C C . LEU B 1 2 ? 18.560 5.795 44.270 1.00 33.86 2 LEU B C 1
ATOM 2845 O O . LEU B 1 2 ? 18.173 6.779 44.885 1.00 35.73 2 LEU B O 1
ATOM 2850 N N . ASN B 1 3 ? 19.633 5.810 43.485 1.00 26.28 3 ASN B N 1
ATOM 2851 C CA . ASN B 1 3 ? 20.311 7.050 43.099 1.00 24.12 3 ASN B CA 1
ATOM 2852 C C . ASN B 1 3 ? 19.710 7.586 41.803 1.00 26.67 3 ASN B C 1
ATOM 2853 O O . ASN B 1 3 ? 19.762 6.939 40.771 1.00 24.58 3 ASN B O 1
ATOM 2858 N N . VAL B 1 4 ? 19.101 8.752 41.884 1.00 23.54 4 VAL B N 1
ATOM 2859 C CA . VAL B 1 4 ? 18.400 9.324 40.755 1.00 21.39 4 VAL B CA 1
ATOM 2860 C C . VAL B 1 4 ? 19.069 10.625 40.315 1.00 24.49 4 VAL B C 1
ATOM 2861 O O . VAL B 1 4 ? 19.451 11.453 41.142 1.00 23.47 4 VAL B O 1
ATOM 2865 N N . LEU B 1 5 ? 19.246 10.776 39.009 1.00 21.16 5 LEU B N 1
ATOM 2866 C CA . LEU B 1 5 ? 19.714 12.038 38.439 1.00 20.12 5 LEU B CA 1
ATOM 2867 C C . LEU B 1 5 ? 18.606 12.677 37.588 1.00 21.77 5 LEU B C 1
ATOM 2868 O O . LEU B 1 5 ? 18.025 12.030 36.720 1.00 24.82 5 LEU B O 1
ATOM 2873 N N . MET B 1 6 ? 18.317 13.948 37.818 1.00 21.85 6 MET B N 1
ATOM 2874 C CA . MET B 1 6 ? 17.360 14.626 36.959 1.00 29.10 6 MET B CA 1
ATOM 2875 C C . MET B 1 6 ? 17.993 15.808 36.222 1.00 27.95 6 MET B C 1
ATOM 2876 O O . MET B 1 6 ? 18.542 16.736 36.834 1.00 20.93 6 MET B O 1
ATOM 2881 N N . LEU B 1 7 ? 17.896 15.771 34.898 1.00 18.27 7 LEU B N 1
ATOM 2882 C CA . LEU B 1 7 ? 18.522 16.782 34.060 1.00 22.96 7 LEU B CA 1
ATOM 2883 C C . LEU B 1 7 ? 17.424 17.522 33.351 1.00 19.43 7 LEU B C 1
ATOM 2884 O O . LEU B 1 7 ? 16.671 16.921 32.595 1.00 26.59 7 LEU B O 1
ATOM 2889 N N . GLY B 1 8 ? 17.304 18.813 33.641 1.00 19.65 8 GLY B N 1
ATOM 2890 C CA . GLY B 1 8 ? 16.324 19.674 32.994 1.00 21.62 8 GLY B CA 1
ATOM 2891 C C . GLY B 1 8 ? 17.048 20.534 31.977 1.00 24.82 8 GLY B C 1
ATOM 2892 O O . GLY B 1 8 ? 17.852 21.403 32.338 1.00 25.96 8 GLY B O 1
ATOM 2893 N N . VAL B 1 9 ? 16.777 20.273 30.705 1.00 23.36 9 VAL B N 1
ATOM 2894 C CA . VAL B 1 9 ? 17.554 20.843 29.616 1.00 18.51 9 VAL B CA 1
ATOM 2895 C C . VAL B 1 9 ? 16.721 21.828 28.793 1.00 19.45 9 VAL B C 1
ATOM 2896 O O . VAL B 1 9 ? 15.669 21.468 28.275 1.00 23.50 9 VAL B O 1
ATOM 2900 N N . GLY B 1 10 ? 17.210 23.054 28.643 1.00 19.24 10 GLY B N 1
ATOM 2901 C CA . GLY B 1 10 ? 16.448 24.079 27.957 1.00 20.69 10 GLY B CA 1
ATOM 2902 C C . GLY B 1 10 ? 15.448 24.750 28.883 1.00 23.88 10 GLY B C 1
ATOM 2903 O O . GLY B 1 10 ? 15.296 24.354 30.039 1.00 22.33 10 GLY B O 1
ATOM 2904 N N . GLN B 1 11 ? 14.761 25.769 28.375 1.00 21.25 11 GLN B N 1
ATOM 2905 C CA . GLN B 1 11 ? 13.803 26.520 29.186 1.00 25.49 11 GLN B CA 1
ATOM 2906 C C . GLN B 1 11 ? 12.717 25.636 29.774 1.00 21.69 11 GLN B C 1
ATOM 2907 O O . GLN B 1 11 ? 12.443 25.687 30.973 1.00 36.34 11 GLN B O 1
ATOM 2913 N N . CYS B 1 12 ? 12.098 24.818 28.930 1.00 20.70 12 CYS B N 1
ATOM 2914 C CA . CYS B 1 12 ? 11.048 23.928 29.383 1.00 20.23 12 CYS B CA 1
ATOM 2915 C C . CYS B 1 12 ? 11.555 22.911 30.399 1.00 31.67 12 CYS B C 1
ATOM 2916 O O . CYS B 1 12 ? 10.935 22.719 31.439 1.00 20.14 12 CYS B O 1
ATOM 2919 N N . GLY B 1 13 ? 12.647 22.226 30.058 1.00 23.25 13 GLY B N 1
ATOM 2920 C CA . GLY B 1 13 ? 13.282 21.298 30.971 1.00 20.45 13 GLY B CA 1
ATOM 2921 C C . GLY B 1 13 ? 13.708 21.950 32.280 1.00 21.10 13 GLY B C 1
ATOM 2922 O O . GLY B 1 13 ? 13.516 21.376 33.355 1.00 22.71 13 GLY B O 1
ATOM 2923 N N . ASN B 1 14 ? 14.301 23.139 32.191 1.00 20.66 14 ASN B N 1
ATOM 2924 C CA . ASN B 1 14 ? 14.704 23.869 33.394 1.00 21.89 14 ASN B CA 1
ATOM 2925 C C . ASN B 1 14 ? 13.515 24.105 34.323 1.00 32.12 14 ASN B C 1
ATOM 2926 O O . ASN B 1 14 ? 13.615 23.917 35.529 1.00 27.18 14 ASN B O 1
ATOM 2931 N N . ARG B 1 15 ? 12.401 24.554 33.757 1.00 25.37 15 ARG B N 1
ATOM 2932 C CA . ARG B 1 15 ? 11.226 24.885 34.557 1.00 26.90 15 ARG B CA 1
AT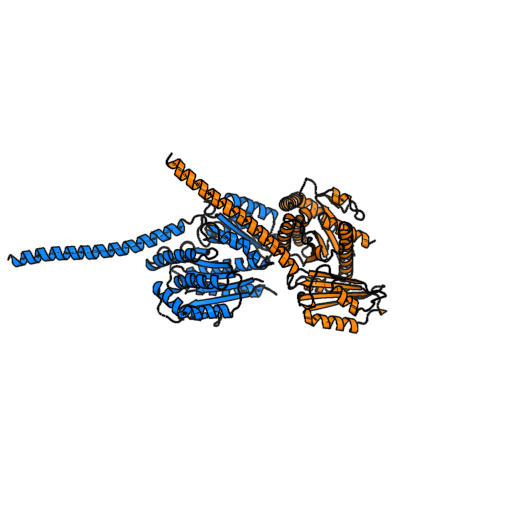OM 2933 C C . ARG B 1 15 ? 10.556 23.658 35.185 1.00 27.67 15 ARG B C 1
ATOM 2934 O O . ARG B 1 15 ? 10.083 23.717 36.316 1.00 23.71 15 ARG B O 1
ATOM 2942 N N . ILE B 1 16 ? 10.515 22.541 34.470 1.00 27.38 16 ILE B N 1
ATOM 2943 C CA . ILE B 1 16 ? 9.947 21.339 35.075 1.00 25.59 16 ILE B CA 1
ATOM 2944 C C . ILE B 1 16 ? 10.860 20.876 36.212 1.00 23.37 16 ILE B C 1
ATOM 2945 O O . ILE B 1 16 ? 10.392 20.451 37.267 1.00 29.28 16 ILE B O 1
ATOM 2950 N N . LEU B 1 17 ? 12.165 20.961 35.991 1.00 24.65 17 LEU B N 1
ATOM 2951 C CA . LEU B 1 17 ? 13.119 20.622 37.048 1.00 23.57 17 LEU B CA 1
ATOM 2952 C C . LEU B 1 17 ? 12.915 21.531 38.261 1.00 24.21 17 LEU B C 1
ATOM 2953 O O . LEU B 1 17 ? 12.976 21.075 39.403 1.00 24.62 17 LEU B O 1
ATOM 2958 N N . ASP B 1 18 ? 12.678 22.816 38.018 1.00 24.04 18 ASP B N 1
ATOM 2959 C CA . ASP B 1 18 ? 12.447 23.747 39.118 1.00 30.74 18 ASP B CA 1
ATOM 2960 C C . ASP B 1 18 ? 11.190 23.351 39.914 1.00 32.57 18 ASP B C 1
ATOM 2961 O O . ASP B 1 18 ? 11.193 23.385 41.141 1.00 27.53 18 ASP B O 1
ATOM 2966 N N . ALA B 1 19 ? 10.137 22.950 39.206 1.00 25.18 19 ALA B N 1
ATOM 2967 C CA . ALA B 1 19 ? 8.908 22.449 39.826 1.00 25.63 19 ALA B CA 1
ATOM 2968 C C . ALA B 1 19 ? 9.120 21.155 40.611 1.00 25.50 19 ALA B C 1
ATOM 2969 O O . ALA B 1 19 ? 8.464 20.932 41.634 1.00 35.18 19 ALA B O 1
ATOM 2971 N N . VAL B 1 20 ? 10.028 20.299 40.145 1.00 28.09 20 VAL B N 1
ATOM 2972 C CA . VAL B 1 20 ? 10.369 19.099 40.904 1.00 26.50 20 VAL B CA 1
ATOM 2973 C C . VAL B 1 20 ? 10.967 19.488 42.253 1.00 30.98 20 VAL B C 1
ATOM 2974 O O . VAL B 1 20 ? 10.545 18.990 43.302 1.00 34.90 20 VAL B O 1
ATOM 2978 N N . ASN B 1 21 ? 11.920 20.413 42.225 1.00 27.69 21 ASN B N 1
ATOM 2979 C CA . ASN B 1 21 ? 12.573 20.878 43.450 1.00 28.24 21 ASN B CA 1
ATOM 2980 C C . ASN B 1 21 ? 11.600 21.538 44.414 1.00 32.88 21 ASN B C 1
ATOM 2981 O O . ASN B 1 21 ? 11.704 21.363 45.627 1.00 38.97 21 ASN B O 1
ATOM 2986 N N . ARG B 1 22 ? 10.668 22.305 43.863 1.00 32.20 22 ARG B N 1
ATOM 2987 C CA . ARG B 1 22 ? 9.619 22.935 44.643 1.00 38.17 22 ARG B CA 1
ATOM 2988 C C . ARG B 1 22 ? 8.797 21.909 45.437 1.00 45.42 22 ARG B C 1
ATOM 2989 O O . ARG B 1 22 ? 8.666 22.022 46.660 1.00 47.36 22 ARG B O 1
ATOM 2997 N N . GLN B 1 23 ? 8.248 20.910 44.752 1.00 43.43 23 GLN B N 1
ATOM 2998 C CA . GLN B 1 23 ? 7.342 19.969 45.406 1.00 49.82 23 GLN B CA 1
ATOM 2999 C C . GLN B 1 23 ? 8.020 19.078 46.429 1.00 54.29 23 GLN B C 1
ATOM 3000 O O . GLN B 1 23 ? 7.381 18.623 47.373 1.00 60.44 23 GLN B O 1
ATOM 3006 N N . ALA B 1 24 ? 9.309 18.827 46.253 1.00 52.50 24 ALA B N 1
ATOM 3007 C CA . ALA B 1 24 ? 10.040 18.015 47.216 1.00 61.56 24 ALA B CA 1
ATOM 3008 C C . ALA B 1 24 ? 10.025 18.704 48.592 1.00 74.13 24 ALA B C 1
ATOM 3009 O O . ALA B 1 24 ? 10.067 18.042 49.633 1.00 76.38 24 ALA B O 1
ATOM 3011 N N . PHE B 1 25 ? 9.953 20.035 48.585 1.00 78.23 25 PHE B N 1
ATOM 3012 C CA . PHE B 1 25 ? 9.843 20.822 49.818 1.00 82.15 25 PHE B CA 1
ATOM 3013 C C . PHE B 1 25 ? 8.601 20.444 50.634 1.00 78.86 25 PHE B C 1
ATOM 3014 O O . PHE B 1 25 ? 8.642 20.382 51.868 1.00 74.90 25 PHE B O 1
ATOM 3022 N N . SER B 1 41 ? 17.504 7.642 49.863 1.00 77.87 41 SER B N 1
ATOM 3023 C CA . SER B 1 41 ? 17.805 7.633 48.439 1.00 75.91 41 SER B CA 1
ATOM 3024 C C . SER B 1 41 ? 18.193 9.031 47.945 1.00 74.58 41 SER B C 1
ATOM 3025 O O . SER B 1 41 ? 17.580 10.027 48.327 1.00 77.61 41 SER B O 1
ATOM 3028 N N . ARG B 1 42 ? 19.191 9.084 47.067 1.00 64.33 42 ARG B N 1
ATOM 3029 C CA . ARG B 1 42 ? 19.778 10.335 46.587 1.00 52.74 42 ARG B CA 1
ATOM 3030 C C . ARG B 1 42 ? 19.225 10.831 45.237 1.00 46.35 42 ARG B C 1
ATOM 3031 O O . ARG B 1 42 ? 19.353 10.153 44.217 1.00 43.41 42 ARG B O 1
ATOM 3039 N N . VAL B 1 43 ? 18.616 12.016 45.235 1.00 40.83 43 VAL B N 1
ATOM 3040 C CA . VAL B 1 43 ? 18.159 12.647 43.999 1.00 42.69 43 VAL B CA 1
ATOM 3041 C C . VAL B 1 43 ? 18.982 13.900 43.669 1.00 45.05 43 VAL B C 1
ATOM 3042 O O . VAL B 1 43 ? 18.936 14.888 44.391 1.00 49.33 43 VAL B O 1
ATOM 3046 N N . GLU B 1 44 ? 19.758 13.834 42.590 1.00 32.53 44 GLU B N 1
ATOM 3047 C CA . GLU B 1 44 ? 20.535 14.975 42.120 1.00 33.92 44 GLU B CA 1
ATOM 3048 C C . GLU B 1 44 ? 19.796 15.657 40.973 1.00 33.11 44 GLU B C 1
ATOM 3049 O O . GLU B 1 44 ? 19.191 14.985 40.124 1.00 37.06 44 GLU B O 1
ATOM 3055 N N . THR B 1 45 ? 19.837 16.987 40.940 1.00 31.54 45 THR B N 1
ATOM 3056 C CA . THR B 1 45 ? 19.163 17.736 39.882 1.00 31.24 45 THR B CA 1
ATOM 3057 C C . THR B 1 45 ? 20.146 18.712 39.248 1.00 31.47 45 THR B C 1
ATOM 3058 O O . THR B 1 45 ? 20.883 19.379 39.959 1.00 29.86 45 THR B O 1
ATOM 3062 N N . ILE B 1 46 ? 20.203 18.744 37.916 1.00 32.61 46 ILE B N 1
ATOM 3063 C CA . ILE B 1 46 ? 20.998 19.743 37.194 1.00 22.64 46 ILE B CA 1
ATOM 3064 C C . ILE B 1 46 ? 20.196 20.381 36.071 1.00 24.74 46 ILE B C 1
ATOM 3065 O O . ILE B 1 46 ? 19.715 19.691 35.158 1.00 22.13 46 ILE B O 1
ATOM 3070 N N . ALA B 1 47 ? 20.070 21.699 36.139 1.00 22.87 47 ALA B N 1
ATOM 3071 C CA . ALA B 1 47 ? 19.454 22.473 35.083 1.00 28.02 47 ALA B CA 1
ATOM 3072 C C . ALA B 1 47 ? 20.534 22.933 34.130 1.00 30.38 47 ALA B C 1
ATOM 3073 O O . ALA B 1 47 ? 21.477 23.630 34.527 1.00 23.66 47 ALA B O 1
ATOM 3075 N N . ILE B 1 48 ? 20.383 22.539 32.871 1.00 23.94 48 ILE B N 1
ATOM 3076 C CA . ILE B 1 48 ? 21.343 22.857 31.831 1.00 30.15 48 ILE B CA 1
ATOM 3077 C C . ILE B 1 48 ? 20.704 23.789 30.806 1.00 28.56 48 ILE B C 1
ATOM 3078 O O . ILE B 1 48 ? 19.579 23.569 30.378 1.00 31.93 48 ILE B O 1
ATOM 3083 N N . ASN B 1 49 ? 21.422 24.840 30.431 1.00 27.69 49 ASN B N 1
ATOM 3084 C CA . ASN B 1 49 ? 20.932 25.759 29.416 1.00 27.84 49 ASN B CA 1
ATOM 3085 C C . ASN B 1 49 ? 22.042 26.575 28.776 1.00 32.95 49 ASN B C 1
ATOM 3086 O O . ASN B 1 49 ? 23.086 26.828 29.392 1.00 26.69 49 ASN B O 1
ATOM 3091 N N . THR B 1 50 ? 21.791 26.981 27.535 1.00 36.09 50 THR B N 1
ATOM 3092 C CA . THR B 1 50 ? 22.685 27.843 26.771 1.00 37.20 50 THR B CA 1
ATOM 3093 C C . THR B 1 50 ? 22.253 29.286 26.949 1.00 44.20 50 THR B C 1
ATOM 3094 O O . THR B 1 50 ? 22.944 30.212 26.518 1.00 47.62 50 THR B O 1
ATOM 3098 N N . ALA B 1 51 ? 21.090 29.465 27.568 1.00 42.26 51 ALA B N 1
ATOM 3099 C CA . ALA B 1 51 ? 20.549 30.793 27.836 1.00 41.23 51 ALA B CA 1
ATOM 3100 C C . ALA B 1 51 ? 20.632 31.076 29.317 1.00 44.61 51 ALA B C 1
ATOM 3101 O O . ALA B 1 51 ? 19.888 30.503 30.113 1.00 42.81 51 ALA B O 1
ATOM 3103 N N . ILE B 1 52 ? 21.536 31.975 29.679 1.00 48.42 52 ILE B N 1
ATOM 3104 C CA . ILE B 1 52 ? 21.808 32.274 31.071 1.00 45.10 52 ILE B CA 1
ATOM 3105 C C . ILE B 1 52 ? 20.585 32.909 31.764 1.00 46.37 52 ILE B C 1
ATOM 3106 O O . ILE B 1 52 ? 20.383 32.735 32.966 1.00 50.32 52 ILE B O 1
ATOM 3111 N N . ASN B 1 53 ? 19.757 33.617 30.996 1.00 52.04 53 ASN B N 1
ATOM 3112 C CA . ASN B 1 53 ? 18.517 34.186 31.531 1.00 56.02 53 ASN B CA 1
ATOM 3113 C C . ASN B 1 53 ? 17.602 33.141 32.185 1.00 48.22 53 ASN B C 1
ATOM 3114 O O . ASN B 1 53 ? 17.130 33.343 33.299 1.00 44.75 53 ASN B O 1
ATOM 3119 N N . ASP B 1 54 ? 17.402 32.011 31.504 1.00 39.29 54 ASP B N 1
ATOM 3120 C CA . ASP B 1 54 ? 16.531 30.943 31.995 1.00 42.39 54 ASP B CA 1
ATOM 3121 C C . ASP B 1 54 ? 17.013 30.362 33.321 1.00 44.16 54 ASP B C 1
ATOM 3122 O O . ASP B 1 54 ? 16.216 30.133 34.234 1.00 47.20 54 ASP B O 1
ATOM 3127 N N . LEU B 1 55 ? 18.315 30.118 33.427 1.00 35.61 55 LEU B N 1
ATOM 3128 C CA . LEU B 1 55 ? 18.857 29.561 34.659 1.00 35.52 55 LEU B CA 1
ATOM 3129 C C . LEU B 1 55 ? 18.684 30.551 35.807 1.00 36.14 55 LEU B C 1
ATOM 3130 O O . LEU B 1 55 ? 18.471 30.166 36.959 1.00 36.91 55 LEU B O 1
ATOM 3135 N N . LYS B 1 56 ? 18.762 31.835 35.482 1.00 42.04 56 LYS B N 1
ATOM 3136 C CA . LYS B 1 56 ? 18.594 32.870 36.496 1.00 51.22 56 LYS B CA 1
ATOM 3137 C C . LYS B 1 56 ? 17.171 32.901 37.051 1.00 52.86 56 LYS B C 1
ATOM 3138 O O . LYS B 1 56 ? 16.979 33.067 38.256 1.00 58.12 56 LYS B O 1
ATOM 3144 N N . GLU B 1 57 ? 16.182 32.721 36.175 1.00 49.01 57 GLU B N 1
ATOM 3145 C CA . GLU B 1 57 ? 14.777 32.831 36.556 1.00 47.32 57 GLU B CA 1
ATOM 3146 C C . GLU B 1 57 ? 14.288 31.689 37.436 1.00 43.70 57 GLU B C 1
ATOM 3147 O O . GLU B 1 57 ? 13.177 31.733 37.965 1.00 39.24 57 GLU B O 1
ATOM 3153 N N . LEU B 1 58 ? 15.126 30.678 37.615 1.00 45.44 58 LEU B N 1
ATOM 3154 C CA . LEU B 1 58 ? 14.776 29.572 38.494 1.00 42.41 58 LEU B CA 1
ATOM 3155 C C . LEU B 1 58 ? 14.744 30.053 39.942 1.00 47.11 58 LEU B C 1
ATOM 3156 O O . LEU B 1 58 ? 15.423 31.012 40.294 1.00 51.16 58 LEU B O 1
ATOM 3161 N N . LYS B 1 59 ? 13.906 29.433 40.762 1.00 42.28 59 LYS B N 1
ATOM 3162 C CA . LYS B 1 59 ? 13.690 29.922 42.111 1.00 45.88 59 LYS B CA 1
ATOM 3163 C C . LYS B 1 59 ? 13.853 28.836 43.174 1.00 49.28 59 LYS B C 1
ATOM 3164 O O . LYS B 1 59 ? 13.944 29.132 44.365 1.00 49.06 59 LYS B O 1
ATOM 3170 N N . PHE B 1 60 ? 13.891 27.577 42.756 1.00 45.13 60 PHE B N 1
ATOM 3171 C CA . PHE B 1 60 ? 13.977 26.497 43.730 1.00 37.32 60 PHE B CA 1
ATOM 3172 C C . PHE B 1 60 ? 15.161 25.582 43.484 1.00 38.12 60 PHE B C 1
ATOM 3173 O O . PHE B 1 60 ? 15.259 24.519 44.086 1.00 41.35 60 PHE B O 1
ATOM 3181 N N . THR B 1 61 ? 16.053 26.001 42.593 1.00 39.10 61 THR B N 1
ATOM 3182 C CA . THR B 1 61 ? 17.211 25.195 42.217 1.00 36.37 61 THR B CA 1
ATOM 3183 C C . THR B 1 61 ? 18.523 25.894 42.609 1.00 37.45 61 THR B C 1
ATOM 3184 O O . THR B 1 61 ? 18.729 27.068 42.287 1.00 34.76 61 THR B O 1
ATOM 3188 N N . ALA B 1 62 ? 19.396 25.177 43.317 1.00 38.37 62 ALA B N 1
ATOM 3189 C CA . ALA B 1 62 ? 20.688 25.720 43.769 1.00 43.07 62 ALA B CA 1
ATOM 3190 C C . ALA B 1 62 ? 21.592 26.215 42.636 1.00 46.36 62 ALA B C 1
ATOM 3191 O O . ALA B 1 62 ? 21.524 25.730 41.492 1.00 34.99 62 ALA B O 1
ATOM 3193 N N . ALA B 1 63 ? 22.415 27.207 42.961 1.00 34.35 63 ALA B N 1
ATOM 3194 C CA . ALA B 1 63 ? 23.329 27.788 41.987 1.00 38.55 63 ALA B CA 1
ATOM 3195 C C . ALA B 1 63 ? 24.279 26.720 41.466 1.00 37.74 63 ALA B C 1
ATOM 3196 O O . ALA B 1 63 ? 24.601 26.690 40.278 1.00 37.66 63 ALA B O 1
ATOM 3198 N N . LYS B 1 64 ? 24.693 25.821 42.355 1.00 35.08 64 LYS B N 1
ATOM 3199 C CA . LYS B 1 64 ? 25.591 24.731 41.971 1.00 36.35 64 LYS B CA 1
ATOM 3200 C C . LYS B 1 64 ? 24.908 23.757 41.012 1.00 35.26 64 LYS B C 1
ATOM 3201 O O . LYS B 1 64 ? 25.576 22.952 40.373 1.00 42.54 64 LYS B O 1
ATOM 3207 N N . ASP B 1 65 ? 23.581 23.817 40.932 1.00 33.87 65 ASP B N 1
ATOM 3208 C CA . ASP B 1 65 ? 22.816 22.936 40.036 1.00 34.61 65 ASP B CA 1
ATOM 3209 C C . ASP B 1 65 ? 22.344 23.647 38.776 1.00 35.17 65 ASP B C 1
ATOM 3210 O O . ASP B 1 65 ? 21.499 23.127 38.035 1.00 38.51 65 ASP B O 1
ATOM 3215 N N . ARG B 1 66 ? 22.851 24.848 38.534 1.00 35.34 66 ARG B N 1
ATOM 3216 C CA . ARG B 1 66 ? 22.480 25.546 37.310 1.00 34.32 66 ARG B CA 1
ATOM 3217 C C . ARG B 1 66 ? 23.710 25.594 36.430 1.00 35.97 66 ARG B C 1
ATOM 3218 O O . ARG B 1 66 ? 24.627 26.389 36.657 1.00 37.24 66 ARG B O 1
ATOM 3226 N N . LEU B 1 67 ? 23.729 24.750 35.414 1.00 30.21 67 LEU B N 1
ATOM 3227 C CA . LEU B 1 67 ? 24.909 24.631 34.589 1.00 27.59 67 LEU B CA 1
ATOM 3228 C C . LEU B 1 67 ? 24.730 25.429 33.305 1.00 31.44 67 LEU B C 1
ATOM 3229 O O . LEU B 1 67 ? 24.023 25.009 32.391 1.00 28.29 67 LEU B O 1
ATOM 3234 N N . HIS B 1 68 ? 25.410 26.564 33.218 1.00 33.64 68 HIS B N 1
ATOM 3235 C CA . HIS B 1 68 ? 25.339 27.379 32.011 1.00 36.87 68 HIS B CA 1
ATOM 3236 C C . HIS B 1 68 ? 26.343 26.899 30.984 1.00 34.41 68 HIS B C 1
ATOM 3237 O O . HIS B 1 68 ? 27.505 26.677 31.305 1.00 34.58 68 HIS B O 1
ATOM 3244 N N . VAL B 1 69 ? 25.898 26.761 29.745 1.00 29.74 69 VAL B N 1
ATOM 3245 C CA . VAL B 1 69 ? 26.792 26.321 28.683 1.00 36.09 69 VAL B CA 1
ATOM 3246 C C . VAL B 1 69 ? 27.183 27.531 27.850 1.00 41.86 69 VAL B C 1
ATOM 3247 O O . VAL B 1 69 ? 26.402 28.007 27.038 1.00 51.60 69 VAL B O 1
ATOM 3251 N N . PRO B 1 70 ? 28.410 28.019 28.061 1.00 44.56 70 PRO B N 1
ATOM 3252 C CA . PRO B 1 70 ? 28.986 29.278 27.573 1.00 51.49 70 PRO B CA 1
ATOM 3253 C C . PRO B 1 70 ? 29.083 29.384 26.063 1.00 60.60 70 PRO B C 1
ATOM 3254 O O . PRO B 1 70 ? 29.382 28.399 25.390 1.00 58.58 70 PRO B O 1
ATOM 3258 N N . ASN B 1 71 ? 28.805 30.577 25.548 1.00 68.31 71 ASN B N 1
ATOM 3259 C CA . ASN B 1 71 ? 29.122 30.924 24.169 1.00 66.73 71 ASN B CA 1
ATOM 3260 C C . ASN B 1 71 ? 28.406 30.084 23.116 1.00 60.27 71 ASN B C 1
ATOM 3261 O O . ASN B 1 71 ? 27.278 30.389 22.734 1.00 58.23 71 ASN B O 1
ATOM 3266 N N . GLY B 1 74 ? 23.915 32.442 20.424 1.00 43.24 74 GLY B N 1
ATOM 3267 C CA . GLY B 1 74 ? 22.468 32.314 20.434 1.00 44.78 74 GLY B CA 1
ATOM 3268 C C . GLY B 1 74 ? 21.970 31.173 19.559 1.00 44.18 74 GLY B C 1
ATOM 3269 O O . GLY B 1 74 ? 22.008 31.234 18.319 1.00 43.11 74 GLY B O 1
ATOM 3270 N N . VAL B 1 75 ? 21.476 30.132 20.220 1.00 32.68 75 VAL B N 1
ATOM 3271 C CA . VAL B 1 75 ? 20.982 28.936 19.562 1.00 29.41 75 VAL B CA 1
ATOM 3272 C C . VAL B 1 75 ? 19.559 29.113 19.012 1.00 25.99 75 VAL B C 1
ATOM 3273 O O . VAL B 1 75 ? 19.234 28.612 17.939 1.00 32.87 75 VAL B O 1
ATOM 3277 N N . GLY B 1 76 ? 18.712 29.805 19.763 1.00 25.10 76 GLY B N 1
ATOM 3278 C CA . GLY B 1 76 ? 17.320 29.940 19.377 1.00 28.98 76 GLY B CA 1
ATOM 3279 C C . GLY B 1 76 ? 16.660 28.579 19.239 1.00 35.10 76 GLY B C 1
ATOM 3280 O O . GLY B 1 76 ? 16.788 27.713 20.123 1.00 32.96 76 GLY B O 1
ATOM 3281 N N . ALA B 1 77 ? 15.969 28.389 18.117 1.00 25.31 77 ALA B N 1
ATOM 3282 C CA . ALA B 1 77 ? 15.312 27.134 17.809 1.00 24.48 77 ALA B CA 1
ATOM 3283 C C . ALA B 1 77 ? 16.118 26.396 16.753 1.00 30.23 77 ALA B C 1
ATOM 3284 O O . ALA B 1 77 ? 15.636 25.441 16.136 1.00 25.16 77 ALA B O 1
ATOM 3286 N N . ASN B 1 78 ? 17.361 26.824 16.569 1.00 28.79 78 ASN B N 1
ATOM 3287 C CA . ASN B 1 78 ? 18.227 26.189 15.591 1.00 28.98 78 ASN B CA 1
ATOM 3288 C C . ASN B 1 78 ? 18.921 24.970 16.227 1.00 27.08 78 ASN B C 1
ATOM 3289 O O . ASN B 1 78 ? 19.917 25.096 16.945 1.00 31.70 78 ASN B O 1
ATOM 3294 N N . ARG B 1 79 ? 18.386 23.793 15.930 1.00 25.71 79 ARG B N 1
ATOM 3295 C CA . ARG B 1 79 ? 18.846 22.562 16.527 1.00 25.56 79 ARG B CA 1
ATOM 3296 C C . ARG B 1 79 ? 20.267 22.220 16.115 1.00 32.15 79 ARG B C 1
ATOM 3297 O O . ARG B 1 79 ? 20.998 21.563 16.857 1.00 28.40 79 ARG B O 1
ATOM 3305 N N . SER B 1 80 ? 20.646 22.655 14.918 1.00 31.62 80 SER B N 1
ATOM 3306 C CA . SER B 1 80 ? 21.985 22.411 14.406 1.00 26.41 80 SER B CA 1
ATOM 3307 C C . SER B 1 80 ? 23.015 23.109 15.257 1.00 26.29 80 SER B C 1
ATOM 3308 O O . SER B 1 80 ? 24.068 22.548 15.575 1.00 26.10 80 SER B O 1
ATOM 3311 N N . LYS B 1 81 ? 22.711 24.350 15.600 1.00 30.75 81 LYS B N 1
ATOM 3312 C CA . LYS B 1 81 ? 23.574 25.131 16.470 1.00 38.18 81 LYS B CA 1
ATOM 3313 C C . LYS B 1 81 ? 23.591 24.528 17.888 1.00 36.10 81 LYS B C 1
ATOM 3314 O O . LYS B 1 81 ? 24.619 24.554 18.568 1.00 34.80 81 LYS B O 1
ATOM 3320 N N . GLY B 1 82 ? 22.447 23.999 18.327 1.00 27.93 82 GLY B N 1
ATOM 3321 C CA . GLY B 1 82 ? 22.360 23.324 19.606 1.00 22.12 82 GLY B CA 1
ATOM 3322 C C . GLY B 1 82 ? 23.323 22.149 19.673 1.00 25.96 82 GLY B C 1
ATOM 3323 O O . GLY B 1 82 ? 24.094 22.032 20.628 1.00 29.27 82 GLY B O 1
ATOM 3324 N N . LYS B 1 83 ? 23.296 21.295 18.649 1.00 23.83 83 LYS B N 1
ATOM 3325 C CA . LYS B 1 83 ? 24.179 20.134 18.581 1.00 20.42 83 LYS B CA 1
ATOM 3326 C C . LYS B 1 83 ? 25.649 20.528 18.623 1.00 24.29 83 LYS B C 1
ATOM 3327 O O . LYS B 1 83 ? 26.436 19.903 19.326 1.00 18.33 83 LYS B O 1
ATOM 3333 N N . GLN B 1 84 ? 26.009 21.554 17.855 1.00 22.20 84 GLN B N 1
ATOM 3334 C CA . GLN B 1 84 ? 27.372 22.058 17.834 1.00 26.42 84 GLN B CA 1
ATOM 3335 C C . GLN B 1 84 ? 27.760 22.566 19.218 1.00 31.44 84 GLN B C 1
ATOM 3336 O O . GLN B 1 84 ? 28.852 22.273 19.707 1.00 30.60 84 GLN B O 1
ATOM 3342 N N . GLY B 1 85 ? 26.865 23.331 19.836 1.00 20.28 85 GLY B N 1
ATOM 3343 C CA . GLY B 1 85 ? 27.069 23.799 21.197 1.00 21.97 85 GLY B CA 1
ATOM 3344 C C . GLY B 1 85 ? 27.338 22.667 22.179 1.00 25.97 85 GLY B C 1
ATOM 3345 O O . GLY B 1 85 ? 28.282 22.741 22.985 1.00 30.59 85 GLY B O 1
ATOM 3346 N N . PHE B 1 86 ? 26.553 21.595 22.087 1.00 24.16 86 PHE B N 1
ATOM 3347 C CA . PHE B 1 86 ? 26.751 20.442 22.967 1.00 19.44 86 PHE B CA 1
ATOM 3348 C C . PHE B 1 86 ? 28.113 19.789 22.721 1.00 22.43 86 PHE B C 1
ATOM 3349 O O . PHE B 1 86 ? 28.887 19.550 23.663 1.00 22.01 86 PHE B O 1
ATOM 3357 N N . TRP B 1 87 ? 28.420 19.508 21.459 1.00 21.76 87 TRP B N 1
ATOM 3358 C CA . TRP B 1 87 ? 29.717 18.915 21.147 1.00 23.23 87 TRP B CA 1
ATOM 3359 C C . TRP B 1 87 ? 30.894 19.775 21.627 1.00 22.36 87 TRP B C 1
ATOM 3360 O O . TRP B 1 87 ? 31.876 19.242 22.132 1.00 20.80 87 TRP B O 1
ATOM 3371 N N . GLU B 1 88 ? 30.797 21.093 21.471 1.00 23.20 88 GLU B N 1
ATOM 3372 C CA . GLU B 1 88 ? 31.855 22.005 21.927 1.00 32.61 88 GLU B CA 1
ATOM 3373 C C . GLU B 1 88 ? 32.080 21.983 23.456 1.00 32.30 88 GLU B C 1
ATOM 3374 O O . GLU B 1 88 ? 33.167 22.283 23.933 1.00 27.87 88 GLU B O 1
ATOM 3380 N N . ASN B 1 89 ? 31.048 21.619 24.205 1.00 28.77 89 ASN B N 1
ATOM 3381 C CA . ASN B 1 89 ? 31.087 21.633 25.661 1.00 31.44 89 ASN B CA 1
ATOM 3382 C C . ASN B 1 89 ? 30.832 20.272 26.267 1.00 28.29 89 ASN B C 1
ATOM 3383 O O . ASN B 1 89 ? 30.542 20.167 27.456 1.00 21.81 89 ASN B O 1
ATOM 3388 N N . GLN B 1 90 ? 30.907 19.241 25.428 1.00 28.56 90 GLN B N 1
ATOM 3389 C CA . GLN B 1 90 ? 30.567 17.885 25.834 1.00 26.75 90 GLN B CA 1
ATOM 3390 C C . GLN B 1 90 ? 31.336 17.383 27.072 1.00 25.39 90 GLN B C 1
ATOM 3391 O O . GLN B 1 90 ? 30.744 16.806 27.974 1.00 24.34 90 GLN B O 1
ATOM 3397 N N . GLU B 1 91 ? 32.646 17.577 27.100 1.00 21.65 91 GLU B N 1
ATOM 3398 C CA . GLU B 1 91 ? 33.451 17.088 28.226 1.00 28.79 91 GLU B CA 1
ATOM 3399 C C . GLU B 1 91 ? 33.045 17.782 29.528 1.00 25.85 91 GLU B C 1
ATOM 3400 O O . GLU B 1 91 ? 32.959 17.153 30.576 1.00 30.62 91 GLU B O 1
ATOM 3406 N N . MET B 1 92 ? 32.782 19.080 29.439 1.00 28.61 92 MET B N 1
ATOM 3407 C CA . MET B 1 92 ? 32.444 19.886 30.603 1.00 36.70 92 MET B CA 1
ATOM 3408 C C . MET B 1 92 ? 31.124 19.444 31.198 1.00 29.65 92 MET B C 1
ATOM 3409 O O . MET B 1 92 ? 31.017 19.262 32.406 1.00 25.96 92 MET B O 1
ATOM 3414 N N . ILE B 1 93 ? 30.134 19.240 30.333 1.00 22.33 93 ILE B N 1
ATOM 3415 C CA . ILE B 1 93 ? 28.822 18.779 30.754 1.00 24.01 93 ILE B CA 1
ATOM 3416 C C . ILE B 1 93 ? 28.876 17.402 31.389 1.00 22.08 93 ILE B C 1
ATOM 3417 O O . ILE B 1 93 ? 28.372 17.213 32.487 1.00 22.52 93 ILE B O 1
ATOM 3422 N N . LEU B 1 94 ? 29.463 16.433 30.693 1.00 23.08 94 LEU B N 1
ATOM 3423 C CA . LEU B 1 94 ? 29.616 15.086 31.249 1.00 24.89 94 LEU B CA 1
ATOM 3424 C C . LEU B 1 94 ? 30.452 15.028 32.553 1.00 23.58 94 LEU B C 1
ATOM 3425 O O . LEU B 1 94 ? 30.170 14.222 33.435 1.00 26.12 94 LEU B O 1
ATOM 3430 N N . GLU B 1 95 ? 31.476 15.870 32.662 1.00 22.92 95 GLU B N 1
ATOM 3431 C CA . GLU B 1 95 ? 32.269 15.934 33.886 1.00 24.34 95 GLU B CA 1
ATOM 3432 C C . GLU B 1 95 ? 31.416 16.337 35.078 1.00 24.73 95 GLU B C 1
ATOM 3433 O O . GLU B 1 95 ? 31.504 15.753 36.159 1.00 25.37 95 GLU B O 1
ATOM 3439 N N . GLU B 1 96 ? 30.589 17.347 34.867 1.00 26.18 96 GLU B N 1
ATOM 3440 C CA . GLU B 1 96 ? 29.774 17.884 35.930 1.00 29.52 96 GLU B CA 1
ATOM 3441 C C . GLU B 1 96 ? 28.810 16.800 36.447 1.00 35.66 96 GLU B C 1
ATOM 3442 O O . GLU B 1 96 ? 28.588 16.652 37.653 1.00 24.97 96 GLU B O 1
ATOM 3448 N N . ILE B 1 97 ? 28.286 15.999 35.531 1.00 22.84 97 ILE B N 1
ATOM 3449 C CA . ILE B 1 97 ? 27.450 14.868 35.918 1.00 23.59 97 ILE B CA 1
ATOM 3450 C C . ILE B 1 97 ? 28.239 13.775 36.638 1.00 28.24 97 ILE B C 1
ATOM 3451 O O . ILE B 1 97 ? 27.812 13.245 37.678 1.00 27.09 97 ILE B O 1
ATOM 345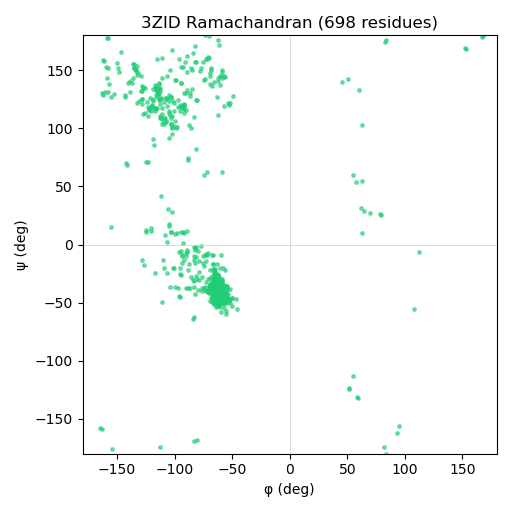6 N N . GLU B 1 98 ? 29.394 13.435 36.076 1.00 23.05 98 GLU B N 1
ATOM 3457 C CA . GLU B 1 98 ? 30.213 12.357 36.623 1.00 23.74 98 GLU B CA 1
ATOM 3458 C C . GLU B 1 98 ? 30.700 12.634 38.046 1.00 25.32 98 GLU B C 1
ATOM 3459 O O . GLU B 1 98 ? 30.901 11.703 38.817 1.00 32.05 98 GLU B O 1
ATOM 3465 N N . LYS B 1 99 ? 30.882 13.910 38.381 1.00 29.12 99 LYS B N 1
ATOM 3466 C CA . LYS B 1 99 ? 31.281 14.330 39.745 1.00 29.41 99 LYS B CA 1
ATOM 3467 C C . LYS B 1 99 ? 30.228 13.967 40.781 1.00 28.36 99 LYS B C 1
ATOM 3468 O O . LYS B 1 99 ? 30.498 14.007 41.977 1.00 30.28 99 LYS B O 1
ATOM 3474 N N . ARG B 1 100 ? 29.016 13.665 40.327 1.00 28.40 100 ARG B N 1
ATOM 3475 C CA . ARG B 1 100 ? 27.914 13.410 41.247 1.00 38.51 100 ARG B CA 1
ATOM 3476 C C . ARG B 1 100 ? 27.635 11.935 41.530 1.00 40.19 100 ARG B C 1
ATOM 3477 O O . ARG B 1 100 ? 26.608 11.597 42.121 1.00 37.13 100 ARG B O 1
ATOM 3485 N N . GLY B 1 101 ? 28.534 11.063 41.083 1.00 33.87 101 GLY B N 1
ATOM 3486 C CA . GLY B 1 101 ? 28.499 9.656 41.443 1.00 29.72 101 GLY B CA 1
ATOM 3487 C C . GLY B 1 101 ? 27.747 8.787 40.454 1.00 33.51 101 GLY B C 1
ATOM 3488 O O . GLY B 1 101 ? 27.504 9.210 39.325 1.00 31.15 101 GLY B O 1
ATOM 3489 N N . ASP B 1 102 ? 27.355 7.589 40.886 1.00 30.94 102 ASP B N 1
ATOM 3490 C CA . ASP B 1 102 ? 26.641 6.657 40.016 1.00 39.10 102 ASP B CA 1
ATOM 3491 C C . ASP B 1 102 ? 25.155 6.798 40.197 1.00 33.47 102 ASP B C 1
ATOM 3492 O O . ASP B 1 102 ? 24.684 7.186 41.266 1.00 39.36 102 ASP B O 1
ATOM 3497 N N . PHE B 1 103 ? 24.414 6.472 39.147 1.00 23.67 103 PHE B N 1
ATOM 3498 C CA . PHE B 1 103 ? 22.982 6.633 39.181 1.00 25.55 103 PHE B CA 1
ATOM 3499 C C . PHE B 1 103 ? 22.321 5.376 38.672 1.00 26.14 103 PHE B C 1
ATOM 3500 O O . PHE B 1 103 ? 22.858 4.700 37.805 1.00 26.50 103 PHE B O 1
ATOM 3508 N N . ASP B 1 104 ? 21.168 5.053 39.248 1.00 21.08 104 ASP B N 1
ATOM 3509 C CA . ASP B 1 104 ? 20.377 3.929 38.778 1.00 26.73 104 ASP B CA 1
ATOM 3510 C C . ASP B 1 104 ? 19.299 4.375 37.784 1.00 27.03 104 ASP B C 1
ATOM 3511 O O . ASP B 1 104 ? 18.847 3.611 36.951 1.00 21.58 104 ASP B O 1
ATOM 3516 N N . LEU B 1 105 ? 18.883 5.621 37.895 1.00 19.28 105 LEU B N 1
ATOM 3517 C CA . LEU B 1 105 ? 17.756 6.091 37.117 1.00 20.02 105 LEU B CA 1
ATOM 3518 C C . LEU B 1 105 ? 18.073 7.518 36.719 1.00 21.02 105 LEU B C 1
ATOM 3519 O O . LEU B 1 105 ? 18.465 8.321 37.565 1.00 18.76 105 LEU B O 1
ATOM 3524 N N . ILE B 1 106 ? 17.959 7.827 35.429 1.00 17.17 106 ILE B N 1
ATOM 3525 C CA . ILE B 1 106 ? 18.242 9.179 34.967 1.00 16.93 106 ILE B CA 1
ATOM 3526 C C . ILE B 1 106 ? 17.072 9.706 34.131 1.00 18.25 106 ILE B C 1
ATOM 3527 O O . ILE B 1 106 ? 16.651 9.070 33.164 1.00 17.99 106 ILE B O 1
ATOM 3532 N N . PHE B 1 107 ? 16.544 10.855 34.524 1.00 16.55 107 PHE B N 1
ATOM 3533 C CA . PHE B 1 107 ? 15.524 11.542 33.743 1.00 18.42 107 PHE B CA 1
ATOM 3534 C C . PHE B 1 107 ? 16.152 12.711 32.998 1.00 23.38 107 PHE B C 1
ATOM 3535 O O . PHE B 1 107 ? 16.842 13.545 33.593 1.00 19.98 107 PHE B O 1
ATOM 3543 N N . VAL B 1 108 ? 15.940 12.748 31.688 1.00 20.36 108 VAL B N 1
ATOM 3544 C CA . VAL B 1 108 ? 16.370 13.875 30.899 1.00 16.27 108 VAL B CA 1
ATOM 3545 C C . VAL B 1 108 ? 15.092 14.570 30.424 1.00 19.47 108 VAL B C 1
ATOM 3546 O O . VAL B 1 108 ? 14.354 14.048 29.589 1.00 19.46 108 VAL B O 1
ATOM 3550 N N . MET B 1 109 ? 14.829 15.743 30.980 1.00 20.38 109 MET B N 1
ATOM 3551 C CA . MET B 1 109 ? 13.570 16.437 30.767 1.00 18.89 109 MET B CA 1
ATOM 3552 C C . MET B 1 109 ? 13.758 17.596 29.810 1.00 20.38 109 MET B C 1
ATOM 3553 O O . MET B 1 109 ? 14.674 18.415 29.981 1.00 16.59 109 MET B O 1
ATOM 3558 N N . THR B 1 110 ? 12.908 17.630 28.782 1.00 18.35 110 THR B N 1
ATOM 3559 C CA . THR B 1 110 ? 13.040 18.622 27.722 1.00 15.94 110 THR B CA 1
ATOM 3560 C C . THR B 1 110 ? 11.770 18.773 26.897 1.00 19.74 110 THR B C 1
ATOM 3561 O O . THR B 1 110 ? 10.922 17.888 26.869 1.00 17.07 110 THR B O 1
ATOM 3565 N N . SER B 1 111 ? 11.642 19.911 26.222 1.00 22.65 111 SER B N 1
ATOM 3566 C CA . SER B 1 111 ? 10.698 20.008 25.121 1.00 20.12 111 SER B CA 1
ATOM 3567 C C . SER B 1 111 ? 11.346 19.434 23.859 1.00 17.27 111 SER B C 1
ATOM 3568 O O . SER B 1 111 ? 12.561 19.362 23.753 1.00 16.06 111 SER B O 1
ATOM 3571 N N . VAL B 1 112 ? 10.529 19.000 22.907 1.00 22.16 112 VAL B N 1
ATOM 3572 C CA . VAL B 1 112 ? 11.044 18.463 21.658 1.00 16.28 112 VAL B CA 1
ATOM 3573 C C . VAL B 1 112 ? 11.079 19.507 20.557 1.00 15.67 112 VAL B C 1
ATOM 3574 O O . VAL B 1 112 ? 11.587 19.249 19.466 1.00 17.76 112 VAL B O 1
ATOM 3578 N N . SER B 1 113 ? 10.523 20.684 20.830 1.00 16.48 113 SER B N 1
ATOM 3579 C CA . SER B 1 113 ? 10.322 21.700 19.779 1.00 25.93 113 SER B CA 1
ATOM 3580 C C . SER B 1 113 ? 11.337 22.828 19.718 1.00 26.13 113 SER B C 1
ATOM 3581 O O . SER B 1 113 ? 11.422 23.515 18.701 1.00 30.57 113 SER B O 1
ATOM 3584 N N . GLY B 1 114 ? 12.054 23.066 20.811 1.00 19.45 114 GLY B N 1
ATOM 3585 C CA . GLY B 1 114 ? 13.005 24.172 20.848 1.00 20.79 114 GLY B CA 1
ATOM 3586 C C . GLY B 1 114 ? 14.353 23.837 20.235 1.00 19.09 114 GLY B C 1
ATOM 3587 O O . GLY B 1 114 ? 14.525 22.781 19.624 1.00 20.68 114 GLY B O 1
ATOM 3588 N N . GLY B 1 115 ? 15.333 24.711 20.439 1.00 21.71 115 GLY B N 1
ATOM 3589 C CA . GLY B 1 115 ? 16.649 24.470 19.887 1.00 22.16 115 GLY B CA 1
ATOM 3590 C C . GLY B 1 115 ? 17.633 23.842 20.875 1.00 24.82 115 GLY B C 1
ATOM 3591 O O . GLY B 1 115 ? 18.444 23.008 20.478 1.00 26.76 115 GLY B O 1
ATOM 3592 N N . THR B 1 116 ? 17.588 24.229 22.149 1.00 23.76 116 THR B N 1
ATOM 3593 C CA . THR B 1 116 ? 18.568 23.704 23.113 1.00 23.96 116 THR B CA 1
ATOM 3594 C C . THR B 1 116 ? 18.190 22.344 23.714 1.00 22.48 116 THR B C 1
ATOM 3595 O O . THR B 1 116 ? 18.891 21.354 23.508 1.00 21.62 116 THR B O 1
ATOM 3599 N N . GLY B 1 117 ? 17.090 22.288 24.455 1.00 17.47 117 GLY B N 1
ATOM 3600 C CA . GLY B 1 117 ? 16.665 21.027 25.044 1.00 19.28 117 GLY B CA 1
ATOM 3601 C C . GLY B 1 117 ? 16.549 19.908 24.020 1.00 18.45 117 GLY B C 1
ATOM 3602 O O . GLY B 1 117 ? 17.039 18.799 24.227 1.00 18.59 117 GLY B O 1
ATOM 3603 N N . SER B 1 118 ? 15.892 20.191 22.905 1.00 15.78 118 SER B N 1
ATOM 3604 C CA . SER B 1 118 ? 15.603 19.146 21.916 1.00 15.07 118 SER B CA 1
ATOM 3605 C C . SER B 1 118 ? 16.839 18.622 21.187 1.00 19.24 118 SER B C 1
ATOM 3606 O O . SER B 1 118 ? 16.812 17.523 20.630 1.00 18.54 118 SER B O 1
ATOM 3609 N N . SER B 1 119 ? 17.906 19.417 21.160 1.00 22.88 119 SER B N 1
ATOM 3610 C CA . SER B 1 119 ? 19.129 18.994 20.479 1.00 25.29 119 SER B CA 1
ATOM 3611 C C . SER B 1 119 ? 20.112 18.373 21.458 1.00 18.72 119 SER B C 1
ATOM 3612 O O . SER B 1 119 ? 20.644 17.299 21.186 1.00 17.13 119 SER B O 1
ATOM 3615 N N . PHE B 1 120 ? 20.307 19.010 22.611 1.00 19.09 120 PHE B N 1
ATOM 3616 C CA . PHE B 1 120 ? 21.197 18.457 23.653 1.00 21.70 120 PHE B CA 1
ATOM 3617 C C . PHE B 1 120 ? 20.738 17.076 24.117 1.00 15.71 120 PHE B C 1
ATOM 3618 O O . PHE B 1 120 ? 21.548 16.170 24.283 1.00 23.00 120 PHE B O 1
ATOM 3626 N N . SER B 1 121 ? 19.432 16.935 24.335 1.00 20.07 121 SER B N 1
ATOM 3627 C CA . SER B 1 121 ? 18.903 15.776 25.047 1.00 17.93 121 SER B CA 1
ATOM 3628 C C . SER B 1 121 ? 19.165 14.422 24.386 1.00 16.12 121 SER B C 1
ATOM 3629 O O . SER B 1 121 ? 19.614 13.519 25.061 1.00 16.95 121 SER B O 1
ATOM 3632 N N . PRO B 1 122 ? 18.890 14.265 23.073 1.00 21.48 122 PRO B N 1
ATOM 3633 C CA . PRO B 1 122 ? 19.242 12.943 22.526 1.00 21.96 122 PRO B CA 1
ATOM 3634 C C . PRO B 1 122 ? 20.753 12.671 22.586 1.00 13.17 122 PRO B C 1
ATOM 3635 O O . PRO B 1 122 ? 21.181 11.542 22.816 1.00 13.08 122 PRO B O 1
ATOM 3639 N N . LEU B 1 123 ? 21.561 13.703 22.388 1.00 13.58 123 LEU B N 1
ATOM 3640 C CA . LEU B 1 123 ? 23.010 13.535 22.483 1.00 19.03 123 LEU B CA 1
ATOM 3641 C C . LEU B 1 123 ? 23.412 13.180 23.918 1.00 22.24 123 LEU B C 1
ATOM 3642 O O . LEU B 1 123 ? 24.268 12.332 24.138 1.00 19.41 123 LEU B O 1
ATOM 3647 N N . MET B 1 124 ? 22.788 13.827 24.894 1.00 16.43 124 MET B N 1
ATOM 3648 C CA . MET B 1 124 ? 23.124 13.544 26.281 1.00 14.81 124 MET B CA 1
ATOM 3649 C C . MET B 1 124 ? 22.712 12.145 26.659 1.00 14.46 124 MET B C 1
ATOM 3650 O O . MET B 1 124 ? 23.429 11.471 27.373 1.00 19.39 124 MET B O 1
ATOM 3655 N N . ILE B 1 125 ? 21.568 11.698 26.149 1.00 14.29 125 ILE B N 1
ATOM 3656 C CA . ILE B 1 125 ? 21.077 10.372 26.492 1.00 14.47 125 ILE B CA 1
ATOM 3657 C C . ILE B 1 125 ? 22.022 9.327 25.951 1.00 17.51 125 ILE B C 1
ATOM 3658 O O . ILE B 1 125 ? 22.379 8.348 26.629 1.00 15.65 125 ILE B O 1
ATOM 3663 N N . HIS B 1 126 ? 22.433 9.554 24.713 1.00 13.52 126 HIS B N 1
ATOM 3664 C CA . HIS B 1 126 ? 23.378 8.685 24.061 1.00 14.43 126 HIS B CA 1
ATOM 3665 C C . HIS B 1 126 ? 24.689 8.598 24.881 1.00 14.27 126 HIS B C 1
ATOM 3666 O O . HIS B 1 126 ? 25.160 7.510 25.173 1.00 16.59 126 HIS B O 1
ATOM 3673 N N . GLU B 1 127 ? 25.258 9.739 25.258 1.00 14.64 127 GLU B N 1
ATOM 3674 C CA . GLU B 1 127 ? 26.528 9.747 25.991 1.00 19.45 127 GLU B CA 1
ATOM 3675 C C . GLU B 1 127 ? 26.367 9.174 27.397 1.00 18.96 127 GLU B C 1
ATOM 3676 O O . GLU B 1 127 ? 27.246 8.480 27.888 1.00 16.35 127 GLU B O 1
ATOM 3682 N N . LEU B 1 128 ? 25.240 9.461 28.033 1.00 16.64 128 LEU B N 1
ATOM 3683 C CA . LEU B 1 128 ? 24.983 8.910 29.366 1.00 15.94 128 LEU B CA 1
ATOM 3684 C C . LEU B 1 128 ? 24.846 7.389 29.357 1.00 20.85 128 LEU B C 1
ATOM 3685 O O . LEU B 1 128 ? 25.342 6.707 30.261 1.00 19.79 128 LEU B O 1
ATOM 3690 N N . LYS B 1 129 ? 24.189 6.860 28.326 1.00 17.57 129 LYS B N 1
ATOM 3691 C CA . LYS B 1 129 ? 24.014 5.420 28.187 1.00 18.51 129 LYS B CA 1
ATOM 3692 C C . LYS B 1 129 ? 25.355 4.703 28.001 1.00 15.86 129 LYS B C 1
ATOM 3693 O O . LYS B 1 129 ? 25.552 3.614 28.535 1.00 16.45 129 LYS B O 1
ATOM 3699 N N . LYS B 1 130 ? 26.286 5.316 27.273 1.00 15.89 130 LYS B N 1
ATOM 3700 C CA . LYS B 1 130 ? 27.644 4.764 27.182 1.00 16.61 130 LYS B CA 1
ATOM 3701 C C . LYS B 1 130 ? 28.317 4.743 28.558 1.00 26.06 130 LYS B C 1
ATOM 3702 O O . LYS B 1 130 ? 29.012 3.794 28.903 1.00 23.04 130 LYS B O 1
ATOM 3708 N N . ARG B 1 131 ? 28.128 5.807 29.329 1.00 21.49 131 ARG B N 1
ATOM 3709 C CA . ARG B 1 131 ? 28.830 5.949 30.619 1.00 22.91 131 ARG B CA 1
ATOM 3710 C C . ARG B 1 131 ? 28.154 5.272 31.820 1.00 24.35 131 ARG B C 1
ATOM 3711 O O . ARG B 1 131 ? 28.811 4.918 32.796 1.00 23.09 131 ARG B O 1
ATOM 3719 N N . TYR B 1 132 ? 26.835 5.140 31.771 1.00 19.47 132 TYR B N 1
ATOM 3720 C CA . TYR B 1 132 ? 26.091 4.499 32.843 1.00 18.59 132 TYR B CA 1
ATOM 3721 C C . TYR B 1 132 ? 25.283 3.378 32.217 1.00 22.47 132 TYR B C 1
ATOM 3722 O O . TYR B 1 132 ? 24.057 3.463 32.116 1.00 21.79 132 TYR B O 1
ATOM 3731 N N . LYS B 1 133 ? 25.974 2.326 31.798 1.00 24.23 133 LYS B N 1
ATOM 3732 C CA . LYS B 1 133 ? 25.359 1.305 30.958 1.00 27.27 133 LYS B CA 1
ATOM 3733 C C . LYS B 1 133 ? 24.230 0.616 31.703 1.00 29.92 133 LYS B C 1
ATOM 3734 O O . LYS B 1 133 ? 23.246 0.206 31.112 1.00 33.08 133 LYS B O 1
ATOM 3740 N N . ASN B 1 134 ? 24.366 0.520 33.019 1.00 30.23 134 ASN B N 1
ATOM 3741 C CA . ASN B 1 134 ? 23.358 -0.161 33.804 1.00 34.98 134 ASN B CA 1
ATOM 3742 C C . ASN B 1 134 ? 22.222 0.756 34.279 1.00 32.08 134 ASN B C 1
ATOM 3743 O O . ASN B 1 134 ? 21.248 0.280 34.852 1.00 32.41 134 ASN B O 1
ATOM 3748 N N . ALA B 1 135 ? 22.332 2.061 34.046 1.00 22.01 135 ALA B N 1
ATOM 3749 C CA . ALA B 1 135 ? 21.284 2.964 34.509 1.00 23.77 135 ALA B CA 1
ATOM 3750 C C . ALA B 1 135 ? 20.060 2.887 33.580 1.00 26.57 135 ALA B C 1
ATOM 3751 O O . ALA B 1 135 ? 20.186 2.549 32.394 1.00 22.88 135 ALA B O 1
ATOM 3753 N N . THR B 1 136 ? 18.880 3.158 34.135 1.00 25.02 136 THR B N 1
ATOM 3754 C CA . THR B 1 136 ? 17.660 3.306 33.344 1.00 24.47 136 THR B CA 1
ATOM 3755 C C . THR B 1 136 ? 17.523 4.783 32.990 1.00 18.00 136 THR B C 1
ATOM 3756 O O . THR B 1 136 ? 17.412 5.629 33.864 1.00 16.30 136 THR B O 1
ATOM 3760 N N . ILE B 1 137 ? 17.571 5.096 31.701 1.00 17.22 137 ILE B N 1
ATOM 3761 C CA . ILE B 1 137 ? 17.581 6.481 31.269 1.00 18.42 137 ILE B CA 1
ATOM 3762 C C . ILE B 1 137 ? 16.350 6.778 30.431 1.00 21.27 137 ILE B C 1
ATOM 3763 O O . ILE B 1 137 ? 16.159 6.211 29.352 1.00 22.99 137 ILE B O 1
ATOM 3768 N N . VAL B 1 138 ? 15.534 7.689 30.944 1.00 21.99 138 VAL B N 1
ATOM 3769 C CA . VAL B 1 138 ? 14.203 7.956 30.423 1.00 24.41 138 VAL B CA 1
ATOM 3770 C C . VAL B 1 138 ? 14.026 9.429 30.096 1.00 18.35 138 VAL B C 1
ATOM 3771 O O . VAL B 1 138 ? 14.050 10.269 30.987 1.00 19.37 138 VAL B O 1
ATOM 3775 N N . PRO B 1 139 ? 13.877 9.760 28.811 1.00 19.35 139 PRO B N 1
ATOM 3776 C CA . PRO B 1 139 ? 13.551 11.159 28.530 1.00 13.67 139 PRO B CA 1
ATOM 3777 C C . PRO B 1 139 ? 12.102 11.483 28.883 1.00 15.50 139 PRO B C 1
ATOM 3778 O O . PRO B 1 139 ? 11.214 10.650 28.714 1.00 16.22 139 PRO B O 1
ATOM 3782 N N . ILE B 1 140 ? 11.878 12.677 29.408 1.00 17.88 140 ILE B N 1
ATOM 3783 C CA . ILE B 1 140 ? 10.539 13.172 29.600 1.00 17.64 140 ILE B CA 1
ATOM 3784 C C . ILE B 1 140 ? 10.421 14.236 28.540 1.00 17.75 140 ILE B C 1
ATOM 3785 O O . ILE B 1 140 ? 11.053 15.282 28.654 1.00 17.03 140 ILE B O 1
ATOM 3790 N N . ALA B 1 141 ? 9.665 13.925 27.490 1.00 21.63 141 ALA B N 1
ATOM 3791 C CA . ALA B 1 141 ? 9.595 14.740 26.274 1.00 26.07 141 ALA B CA 1
ATOM 3792 C C . ALA B 1 141 ? 8.290 15.532 26.201 1.00 23.57 141 ALA B C 1
ATOM 3793 O O . ALA B 1 141 ? 7.224 14.957 26.119 1.00 15.80 141 ALA B O 1
ATOM 3795 N N . VAL B 1 142 ? 8.380 16.850 26.249 1.00 15.48 142 VAL B N 1
ATOM 3796 C CA . VAL B 1 142 ? 7.190 17.662 26.230 1.00 19.74 142 VAL B CA 1
ATOM 3797 C C . VAL B 1 142 ? 6.847 18.054 24.770 1.00 22.91 142 VAL B C 1
ATOM 3798 O O . VAL B 1 142 ? 7.650 18.691 24.094 1.00 20.93 142 VAL B O 1
ATOM 3802 N N . LEU B 1 143 ? 5.667 17.651 24.299 1.00 18.12 143 LEU B N 1
ATOM 3803 C CA . LEU B 1 143 ? 5.236 17.885 22.912 1.00 17.50 143 LEU B CA 1
ATOM 3804 C C . LEU B 1 143 ? 4.614 19.267 22.776 1.00 22.33 143 LEU B C 1
ATOM 3805 O O . LEU B 1 143 ? 4.005 19.751 23.726 1.00 18.16 143 LEU B O 1
ATOM 3810 N N . PRO B 1 144 ? 4.722 19.884 21.581 1.00 17.86 144 PRO B N 1
ATOM 3811 C CA . PRO B 1 144 ? 4.251 21.254 21.382 1.00 22.15 144 PRO B CA 1
ATOM 3812 C C . PRO B 1 144 ? 2.738 21.408 21.344 1.00 23.56 144 PRO B C 1
ATOM 3813 O O . PRO B 1 144 ? 2.005 20.461 21.078 1.00 27.87 144 PRO B O 1
ATOM 3817 N N . PHE B 1 145 ? 2.294 22.632 21.583 1.00 23.99 145 PHE B N 1
ATOM 3818 C CA . PHE B 1 145 ? 0.939 23.034 21.277 1.00 24.88 145 PHE B CA 1
ATOM 3819 C C . PHE B 1 145 ? 0.659 22.857 19.791 1.00 27.91 145 PHE B C 1
ATOM 3820 O O . PHE B 1 145 ? 1.539 23.070 18.948 1.00 28.31 145 PHE B O 1
ATOM 3828 N N . ARG B 1 146 ? -0.576 22.452 19.498 1.00 25.93 146 ARG B N 1
ATOM 3829 C CA . ARG B 1 146 ? -1.033 22.130 18.145 1.00 37.57 146 ARG B CA 1
ATOM 3830 C C . ARG B 1 146 ? -0.611 23.196 17.130 1.00 36.62 146 ARG B C 1
ATOM 3831 O O . ARG B 1 146 ? -0.087 22.888 16.062 1.00 41.83 146 ARG B O 1
ATOM 3839 N N . GLU B 1 147 ? -0.829 24.451 17.501 1.00 32.77 147 GLU B N 1
ATOM 3840 C CA . GLU B 1 147 ? -0.600 25.578 16.614 1.00 37.52 147 GLU B CA 1
ATOM 3841 C C . GLU B 1 147 ? 0.644 26.408 16.920 1.00 38.49 147 GLU B C 1
ATOM 3842 O O . GLU B 1 147 ? 0.673 27.619 16.678 1.00 35.17 147 GLU B O 1
ATOM 3848 N N . GLU B 1 148 ? 1.673 25.771 17.457 1.00 34.83 148 GLU B N 1
ATOM 3849 C CA . GLU B 1 148 ? 2.979 26.425 17.487 1.00 38.29 148 GLU B CA 1
ATOM 3850 C C . GLU B 1 148 ? 3.515 26.484 16.046 1.00 39.60 148 GLU B C 1
ATOM 3851 O O . GLU B 1 148 ? 3.030 25.766 15.165 1.00 40.36 148 GLU B O 1
ATOM 3857 N N . GLY B 1 149 ? 4.474 27.359 15.782 1.00 40.69 149 GLY B N 1
ATOM 3858 C CA . GLY B 1 149 ? 4.883 27.590 14.408 1.00 40.76 149 GLY B CA 1
ATOM 3859 C C . GLY B 1 149 ? 5.458 26.384 13.682 1.00 40.10 149 GLY B C 1
ATOM 3860 O O . GLY B 1 149 ? 5.721 25.328 14.271 1.00 32.05 149 GLY B O 1
ATOM 3861 N N . THR B 1 150 ? 5.669 26.559 12.382 1.00 30.74 150 THR B N 1
ATOM 3862 C CA . THR B 1 150 ? 6.175 25.490 11.532 1.00 29.07 150 THR B CA 1
ATOM 3863 C C . THR B 1 150 ? 7.556 25.027 12.008 1.00 24.58 150 THR B C 1
ATOM 3864 O O . THR B 1 150 ? 7.842 23.835 12.019 1.00 28.54 150 THR B O 1
ATOM 3868 N N . ILE B 1 151 ? 8.400 25.972 12.414 1.00 29.21 151 ILE B N 1
ATOM 3869 C CA . ILE B 1 151 ? 9.763 25.646 12.856 1.00 33.86 151 ILE B CA 1
ATOM 3870 C C . ILE B 1 151 ? 9.764 24.711 14.068 1.00 28.30 151 ILE B C 1
ATOM 3871 O O . ILE B 1 151 ? 10.505 23.723 14.122 1.00 32.56 151 ILE B O 1
ATOM 3876 N N . TYR B 1 152 ? 8.911 25.025 15.032 1.00 26.31 152 TYR B N 1
ATOM 3877 C CA . TYR B 1 152 ? 8.723 24.185 16.196 1.00 22.44 152 TYR B CA 1
ATOM 3878 C C . TYR B 1 152 ? 8.243 22.790 15.847 1.00 22.15 152 TYR B C 1
ATOM 3879 O O . TYR B 1 152 ? 8.748 21.792 16.378 1.00 24.64 152 TYR B O 1
ATOM 3888 N N . LEU B 1 153 ? 7.260 22.712 14.962 1.00 22.42 153 LEU B N 1
ATOM 3889 C CA . LEU B 1 153 ? 6.704 21.417 14.594 1.00 19.11 153 LEU B CA 1
ATOM 3890 C C . LEU B 1 153 ? 7.759 20.585 13.872 1.00 20.96 153 LEU B C 1
ATOM 3891 O O . LEU B 1 153 ? 7.881 19.384 14.119 1.00 18.39 153 LEU B O 1
ATOM 3896 N N . GLN B 1 154 ? 8.557 21.223 13.016 1.00 19.79 154 GLN B N 1
ATOM 3897 C CA . GLN B 1 154 ? 9.626 20.491 12.356 1.00 21.97 154 GLN B CA 1
ATOM 3898 C C . GLN B 1 154 ? 10.704 20.044 13.355 1.00 24.23 154 GLN B C 1
ATOM 3899 O O . GLN B 1 154 ? 11.219 18.937 13.236 1.00 22.45 154 GLN B O 1
ATOM 3905 N N . ASN B 1 155 ? 11.053 20.897 14.321 1.00 23.60 155 ASN B N 1
ATOM 3906 C CA . ASN B 1 155 ? 12.021 20.512 15.355 1.00 21.74 155 ASN B CA 1
ATOM 3907 C C . ASN B 1 155 ? 11.544 19.295 16.099 1.00 19.80 155 ASN B C 1
ATOM 3908 O O . ASN B 1 155 ? 12.323 18.375 16.368 1.00 22.73 155 ASN B O 1
ATOM 3913 N N . ALA B 1 156 ? 10.257 19.297 16.433 1.00 20.03 156 ALA B N 1
ATOM 3914 C CA . ALA B 1 156 ? 9.648 18.205 17.181 1.00 19.82 156 ALA B CA 1
ATOM 3915 C C . ALA B 1 156 ? 9.856 16.889 16.440 1.00 18.25 156 ALA B C 1
ATOM 3916 O O . ALA B 1 156 ? 10.228 15.870 17.032 1.00 21.44 156 ALA B O 1
ATOM 3918 N N . ALA B 1 157 ? 9.622 16.909 15.137 1.00 18.22 157 ALA B N 1
ATOM 3919 C CA . ALA B 1 157 ? 9.817 15.733 14.302 1.00 15.23 157 ALA B CA 1
ATOM 3920 C C . ALA B 1 157 ? 11.257 15.240 14.283 1.00 20.48 157 ALA B C 1
ATOM 3921 O O . ALA B 1 157 ? 11.507 14.037 14.389 1.00 25.95 157 ALA B O 1
ATOM 3923 N N . PHE B 1 158 ? 12.208 16.154 14.119 1.00 14.87 158 PHE B N 1
ATOM 3924 C CA . PHE B 1 158 ? 13.602 15.735 14.100 1.00 16.13 158 PHE B CA 1
ATOM 3925 C C . PHE B 1 158 ? 14.028 15.233 15.451 1.00 20.76 158 PHE B C 1
ATOM 3926 O O . PHE B 1 158 ? 14.804 14.291 15.536 1.00 19.49 158 PHE B O 1
ATOM 3934 N N . CYS B 1 159 ? 13.494 15.850 16.499 1.00 20.82 159 CYS B N 1
ATOM 3935 C CA . CYS B 1 159 ? 13.831 15.463 17.848 1.00 20.58 159 CYS B CA 1
ATOM 3936 C C . CYS B 1 159 ? 13.300 14.065 18.150 1.00 19.39 159 CYS B C 1
ATOM 3937 O O . CYS B 1 159 ? 14.017 13.222 18.692 1.00 19.85 159 CYS B O 1
ATOM 3940 N N . LEU B 1 160 ? 12.046 13.809 17.804 1.00 23.22 160 LEU B N 1
ATOM 3941 C CA . LEU B 1 160 ? 11.476 12.482 18.048 1.00 21.17 160 LEU B CA 1
ATOM 3942 C C . LEU B 1 160 ? 12.250 11.380 17.331 1.00 19.23 160 LEU B C 1
ATOM 3943 O O . LEU B 1 160 ? 12.487 10.326 17.904 1.00 18.88 160 LEU B O 1
ATOM 3948 N N . ARG B 1 161 ? 12.675 11.641 16.090 1.00 19.56 161 ARG B N 1
ATOM 3949 C CA . ARG B 1 161 ? 13.501 10.686 15.339 1.00 24.97 161 ARG B CA 1
ATOM 3950 C C . ARG B 1 161 ? 14.834 10.389 16.036 1.00 13.50 161 ARG B C 1
ATOM 3951 O O . ARG B 1 161 ? 15.248 9.241 16.130 1.00 20.28 161 ARG B O 1
ATOM 3959 N N . GLU B 1 162 ? 15.512 11.440 16.479 1.00 18.18 162 GLU B N 1
ATOM 3960 C CA . GLU B 1 162 ? 16.773 11.304 17.201 1.00 19.18 162 GLU B CA 1
ATOM 3961 C C . GLU B 1 162 ? 16.578 10.582 18.550 1.00 17.88 162 GLU B C 1
ATOM 3962 O O . GLU B 1 162 ? 17.415 9.790 18.966 1.00 18.07 162 GLU B O 1
ATOM 3968 N N . MET B 1 163 ? 15.453 10.841 19.212 1.00 15.45 163 MET B N 1
ATOM 3969 C CA . MET B 1 163 ? 15.131 10.162 20.460 1.00 18.09 163 MET B CA 1
ATOM 3970 C C . MET B 1 163 ? 15.014 8.667 20.204 1.00 23.54 163 MET B C 1
ATOM 3971 O O . MET B 1 163 ? 15.514 7.838 20.968 1.00 17.29 163 MET B O 1
ATOM 3976 N N . ILE B 1 164 ? 14.312 8.319 19.134 1.00 16.45 164 ILE B N 1
ATOM 3977 C CA . ILE B 1 164 ? 14.169 6.925 18.762 1.00 17.82 164 ILE B CA 1
ATOM 3978 C C . ILE B 1 164 ? 15.524 6.312 18.429 1.00 19.48 164 ILE B C 1
ATOM 3979 O O . ILE B 1 164 ? 15.836 5.205 18.878 1.00 25.31 164 ILE B O 1
ATOM 3984 N N . GLU B 1 165 ? 16.340 7.029 17.657 1.00 18.54 165 GLU B N 1
ATOM 3985 C CA . GLU B 1 165 ? 17.670 6.522 17.307 1.00 23.61 165 GLU B CA 1
ATOM 3986 C C . GLU B 1 165 ? 18.587 6.230 18.506 1.00 18.62 165 GLU B C 1
ATOM 3987 O O . GLU B 1 165 ? 19.372 5.259 18.486 1.00 18.52 165 GLU B O 1
ATOM 3993 N N . VAL B 1 166 ? 18.538 7.077 19.530 1.00 14.66 166 VAL B N 1
ATOM 3994 C CA . VAL B 1 166 ? 19.496 6.902 20.627 1.00 21.20 166 VAL B CA 1
ATOM 3995 C C . VAL B 1 166 ? 18.988 5.830 21.585 1.00 25.88 166 VAL B C 1
ATOM 3996 O O . VAL B 1 166 ? 19.671 5.479 22.558 1.00 26.10 166 VAL B O 1
ATOM 4000 N N . GLU B 1 167 ? 17.776 5.337 21.337 1.00 22.79 167 GLU B N 1
ATOM 4001 C CA . GLU B 1 167 ? 17.332 4.123 22.017 1.00 21.33 167 GLU B CA 1
ATOM 4002 C C . GLU B 1 167 ? 17.424 4.200 23.555 1.00 20.78 167 GLU B C 1
ATOM 4003 O O . GLU B 1 167 ? 18.132 3.414 24.188 1.00 24.87 167 GLU B O 1
ATOM 4009 N N . ALA B 1 168 ? 16.729 5.152 24.159 1.00 17.90 168 ALA B N 1
ATOM 4010 C CA . ALA B 1 168 ? 16.669 5.196 25.602 1.00 25.84 168 ALA B CA 1
ATOM 4011 C C . ALA B 1 168 ? 15.852 4.039 26.153 1.00 31.29 168 ALA B C 1
ATOM 4012 O O . ALA B 1 168 ? 15.335 3.209 25.408 1.00 29.97 168 ALA B O 1
ATOM 4014 N N . ASP B 1 169 ? 15.747 3.987 27.474 1.00 23.59 169 ASP B N 1
ATOM 4015 C CA . ASP B 1 169 ? 14.904 3.001 28.120 1.00 24.86 169 ASP B CA 1
ATOM 4016 C C . ASP B 1 169 ? 13.500 3.603 28.235 1.00 31.56 169 ASP B C 1
ATOM 4017 O O . ASP B 1 169 ? 13.067 3.991 29.310 1.00 48.66 169 ASP B O 1
ATOM 4022 N N . GLY B 1 170 ? 12.801 3.706 27.121 1.00 33.08 170 GLY B N 1
ATOM 4023 C CA . GLY B 1 170 ? 11.460 4.253 27.130 1.00 30.96 170 GLY B CA 1
ATOM 4024 C C . GLY B 1 170 ? 11.494 5.769 27.080 1.00 31.38 170 GLY B C 1
ATOM 4025 O O . GLY B 1 170 ? 12.558 6.387 27.043 1.00 36.24 170 GLY B O 1
ATOM 4026 N N . MET B 1 171 ? 10.319 6.377 27.087 1.00 19.19 171 MET B N 1
ATOM 4027 C CA . MET B 1 171 ? 10.220 7.818 26.986 1.00 13.47 171 MET B CA 1
ATOM 4028 C C . MET B 1 171 ? 8.862 8.168 27.509 1.00 17.04 171 MET B C 1
ATOM 4029 O O . MET B 1 171 ? 7.877 7.540 27.108 1.00 23.24 171 MET B O 1
ATOM 4034 N N . ILE B 1 172 ? 8.802 9.149 28.413 1.00 15.61 172 ILE B N 1
ATOM 4035 C CA . ILE B 1 172 ? 7.536 9.633 28.934 1.00 17.94 172 ILE B CA 1
ATOM 4036 C C . ILE B 1 172 ? 7.055 10.837 28.151 1.00 22.42 172 ILE B C 1
ATOM 4037 O O . ILE B 1 172 ? 7.752 11.860 28.092 1.00 17.31 172 ILE B O 1
ATOM 4042 N N . LEU B 1 173 ? 5.875 10.705 27.537 1.00 16.28 173 LEU B N 1
ATOM 4043 C CA . LEU B 1 173 ? 5.303 11.779 26.722 1.00 15.44 173 LEU B CA 1
ATOM 4044 C C . LEU B 1 173 ? 4.446 12.729 27.554 1.00 15.78 173 LEU B C 1
ATOM 4045 O O . LEU B 1 173 ? 3.621 12.297 28.358 1.00 16.37 173 LEU B O 1
ATOM 4050 N N . VAL B 1 174 ? 4.664 14.024 27.368 1.00 15.96 174 VAL B N 1
ATOM 4051 C CA . VAL B 1 174 ? 3.839 15.047 27.989 1.00 21.39 174 VAL B CA 1
ATOM 4052 C C . VAL B 1 174 ? 3.244 15.922 26.873 1.00 19.72 174 VAL B C 1
ATOM 4053 O O . VAL B 1 174 ? 3.970 16.622 26.165 1.00 20.92 174 VAL B O 1
ATOM 4057 N N . ASP B 1 175 ? 1.932 15.900 26.738 1.00 17.72 175 ASP B N 1
ATOM 4058 C CA . ASP B 1 175 ? 1.273 16.616 25.635 1.00 18.18 175 ASP B CA 1
ATOM 4059 C C . ASP B 1 175 ? 0.731 17.966 26.089 1.00 19.15 175 ASP B C 1
ATOM 4060 O O . ASP B 1 175 ? -0.328 18.040 26.722 1.00 19.91 175 ASP B O 1
ATOM 4065 N N . ASN B 1 176 ? 1.474 19.027 25.776 1.00 20.48 176 ASN B N 1
ATOM 4066 C CA . ASN B 1 176 ? 1.095 20.384 26.156 1.00 22.26 176 ASN B CA 1
ATOM 4067 C C . ASN B 1 176 ? -0.313 20.742 25.677 1.00 25.72 176 ASN B C 1
ATOM 4068 O O . ASN B 1 176 ? -1.051 21.461 26.365 1.00 22.27 176 ASN B O 1
ATOM 4073 N N . GLN B 1 177 ? -0.679 20.236 24.501 1.00 21.05 177 GLN B N 1
ATOM 4074 C CA . GLN B 1 177 ? -1.987 20.526 23.889 1.00 23.29 177 GLN B CA 1
ATOM 4075 C C . GLN B 1 177 ? -3.124 19.926 24.724 1.00 25.88 177 GLN B C 1
ATOM 4076 O O . GLN B 1 177 ? -4.102 20.589 25.034 1.00 25.64 177 GLN B O 1
ATOM 4082 N N . TYR B 1 178 ? -2.969 18.659 25.076 1.00 21.78 178 TYR B N 1
ATOM 4083 C CA . TYR B 1 178 ? -3.916 17.909 25.890 1.00 22.20 178 TYR B CA 1
ATOM 4084 C C . TYR B 1 178 ? -4.077 18.455 27.292 1.00 23.89 178 TYR B C 1
ATOM 4085 O O . TYR B 1 178 ? -5.139 18.330 27.901 1.00 28.43 178 TYR B O 1
ATOM 4094 N N . LEU B 1 179 ? -3.014 19.050 27.812 1.00 28.23 179 LEU B N 1
ATOM 4095 C CA . LEU B 1 179 ? -3.015 19.506 29.193 1.00 31.40 179 LEU B CA 1
ATOM 4096 C C . LEU B 1 179 ? -3.476 20.942 29.306 1.00 30.49 179 LEU B C 1
ATOM 4097 O O . LEU B 1 179 ? -3.735 21.422 30.402 1.00 36.98 179 LEU B O 1
ATOM 4102 N N . LYS B 1 180 ? -3.543 21.639 28.182 1.00 33.96 180 LYS B N 1
ATOM 4103 C CA . LYS B 1 180 ? -4.029 23.016 28.181 1.00 43.16 180 LYS B CA 1
ATOM 4104 C C . LYS B 1 180 ? -5.442 23.034 28.774 1.00 41.93 180 LYS B C 1
ATOM 4105 O O . LYS B 1 180 ? -6.333 22.357 28.272 1.00 40.59 180 LYS B O 1
ATOM 4111 N N . ARG B 1 181 ? -5.633 23.756 29.872 1.00 49.17 181 ARG B N 1
ATOM 4112 C CA . ARG B 1 181 ? -6.952 23.845 30.504 1.00 57.31 181 ARG B CA 1
ATOM 4113 C C . ARG B 1 181 ? -7.085 25.134 31.325 1.00 64.01 181 ARG B C 1
ATOM 4114 O O . ARG B 1 181 ? -7.676 26.126 30.877 1.00 69.62 181 ARG B O 1
ATOM 4122 N N . ILE B 1 186 ? -1.003 31.516 29.787 1.00 51.40 186 ILE B N 1
ATOM 4123 C CA . ILE B 1 186 ? 0.023 30.611 29.268 1.00 53.03 186 ILE B CA 1
ATOM 4124 C C . ILE B 1 186 ? 1.146 30.343 30.291 1.00 49.34 186 ILE B C 1
ATOM 4125 O O . ILE B 1 186 ? 1.659 29.224 30.389 1.00 44.82 186 ILE B O 1
ATOM 4130 N N . ALA B 1 187 ? 1.505 31.364 31.062 1.00 45.51 187 ALA B N 1
ATOM 4131 C CA . ALA B 1 187 ? 2.463 31.193 32.137 1.00 43.19 187 ALA B CA 1
ATOM 4132 C C . ALA B 1 187 ? 1.773 30.301 33.142 1.00 47.87 187 ALA B C 1
ATOM 4133 O O . ALA B 1 187 ? 2.372 29.387 33.696 1.00 51.07 187 ALA B O 1
ATOM 4135 N N . SER B 1 188 ? 0.481 30.556 33.325 1.00 52.90 188 SER B N 1
ATOM 4136 C CA . SER B 1 188 ? -0.361 29.754 34.199 1.00 53.65 188 SER B CA 1
ATOM 4137 C C . SER B 1 188 ? -0.489 28.351 33.619 1.00 51.82 188 SER B C 1
ATOM 4138 O O . SER B 1 188 ? -0.561 27.365 34.353 1.00 49.79 188 SER B O 1
ATOM 4141 N N . ALA B 1 189 ? -0.519 28.262 32.295 1.00 43.64 189 ALA B N 1
ATOM 4142 C CA . ALA B 1 189 ? -0.601 26.964 31.654 1.00 42.62 189 ALA B CA 1
ATOM 4143 C C . ALA B 1 189 ? 0.633 26.109 31.990 1.00 39.99 189 ALA B C 1
ATOM 4144 O O . ALA B 1 189 ? 0.491 24.990 32.476 1.00 38.96 189 ALA B O 1
ATOM 4146 N N . TYR B 1 190 ? 1.827 26.651 31.763 1.00 41.03 190 TYR B N 1
ATOM 4147 C CA . TYR B 1 190 ? 3.074 25.941 32.074 1.00 36.71 190 TYR B CA 1
ATOM 4148 C C . TYR B 1 190 ? 3.142 25.536 33.539 1.00 35.44 190 TYR B C 1
ATOM 4149 O O . TYR B 1 190 ? 3.476 24.403 33.846 1.00 39.42 190 TYR B O 1
ATOM 4158 N N . ASP B 1 191 ? 2.809 26.454 34.441 1.00 32.68 191 ASP B N 1
ATOM 4159 C CA . ASP B 1 191 ? 2.887 26.159 35.872 1.00 44.23 191 ASP B CA 1
ATOM 4160 C C . ASP B 1 191 ? 2.049 24.953 36.267 1.00 38.30 191 ASP B C 1
ATOM 4161 O O . ASP B 1 191 ? 2.498 24.097 37.029 1.00 35.49 191 ASP B O 1
ATOM 4166 N N . ARG B 1 192 ? 0.833 24.892 35.738 1.00 40.44 192 ARG B N 1
ATOM 4167 C CA . ARG B 1 192 ? -0.049 23.757 35.973 1.00 43.20 192 ARG B CA 1
ATOM 4168 C C . ARG B 1 192 ? 0.580 22.468 35.451 1.00 30.70 192 ARG B C 1
ATOM 4169 O O . ARG B 1 192 ? 0.668 21.459 36.154 1.00 32.03 192 ARG B O 1
ATOM 4177 N N . ILE B 1 193 ? 1.011 22.521 34.200 1.00 30.43 193 ILE B N 1
ATOM 4178 C CA . ILE B 1 193 ? 1.571 21.365 33.524 1.00 27.18 193 ILE B CA 1
ATOM 4179 C C . ILE B 1 193 ? 2.824 20.883 34.234 1.00 24.10 193 ILE B C 1
ATOM 4180 O O . ILE B 1 193 ? 2.949 19.696 34.531 1.00 26.57 193 ILE B O 1
ATOM 4185 N N . ASN B 1 194 ? 3.735 21.815 34.514 1.00 24.45 194 ASN B N 1
ATOM 4186 C CA . ASN B 1 194 ? 5.003 21.506 35.166 1.00 24.21 194 ASN B CA 1
ATOM 4187 C C . ASN B 1 194 ? 4.765 20.882 36.529 1.00 23.00 194 ASN B C 1
ATOM 4188 O O . ASN B 1 194 ? 5.471 19.952 36.927 1.00 23.38 194 ASN B O 1
ATOM 4193 N N . THR B 1 195 ? 3.768 21.402 37.242 1.00 31.47 195 THR B N 1
ATOM 4194 C CA . THR B 1 195 ? 3.381 20.871 38.557 1.00 33.58 195 THR B CA 1
ATOM 4195 C C . THR B 1 195 ? 2.851 19.453 38.424 1.00 30.40 195 THR B C 1
ATOM 4196 O O . THR B 1 195 ? 3.113 18.615 39.274 1.00 26.71 195 THR B O 1
ATOM 4200 N N . MET B 1 196 ? 2.093 19.188 37.359 1.00 24.59 196 MET B N 1
ATOM 4201 C CA . MET B 1 196 ? 1.609 17.830 37.123 1.00 27.05 196 MET B CA 1
ATOM 4202 C C . MET B 1 196 ? 2.735 16.888 36.761 1.00 28.33 196 MET B C 1
ATOM 4203 O O . MET B 1 196 ? 2.727 15.731 37.178 1.00 26.87 196 MET B O 1
ATOM 4208 N N . VAL B 1 197 ? 3.686 17.360 35.955 1.00 22.84 197 VAL B N 1
ATOM 4209 C CA . VAL B 1 197 ? 4.774 16.484 35.552 1.00 21.08 197 VAL B CA 1
ATOM 4210 C C . VAL B 1 197 ? 5.600 16.184 36.785 1.00 22.42 197 VAL B C 1
ATOM 4211 O O . VAL B 1 197 ? 5.891 15.027 37.064 1.00 20.09 197 VAL B O 1
ATOM 4215 N N . ALA B 1 198 ? 5.968 17.232 37.514 1.00 21.25 198 ALA B N 1
ATOM 4216 C CA . ALA B 1 198 ? 6.807 17.081 38.716 1.00 27.53 198 ALA B CA 1
ATOM 4217 C C . ALA B 1 198 ? 6.205 16.092 39.719 1.00 23.74 198 ALA B C 1
ATOM 4218 O O . ALA B 1 198 ? 6.892 15.221 40.236 1.00 28.22 198 ALA B O 1
ATOM 4220 N N . GLN B 1 199 ? 4.900 16.214 39.935 1.00 23.26 199 GLN B N 1
ATOM 4221 C CA . GLN B 1 199 ? 4.171 15.384 40.881 1.00 28.15 199 GLN B CA 1
ATOM 4222 C C . GLN B 1 199 ? 4.225 13.914 40.495 1.00 25.32 199 GLN B C 1
ATOM 4223 O O . GLN B 1 199 ? 4.427 13.046 41.341 1.00 25.24 199 GLN B O 1
ATOM 4229 N N . ARG B 1 200 ? 4.035 13.634 39.212 1.00 25.96 200 ARG B N 1
ATOM 4230 C CA . ARG B 1 200 ? 4.111 12.266 38.721 1.00 22.67 200 ARG B CA 1
ATOM 4231 C C . ARG B 1 200 ? 5.511 11.705 38.782 1.00 20.53 200 ARG B C 1
ATOM 4232 O O . ARG B 1 200 ? 5.679 10.519 39.049 1.00 27.09 200 ARG B O 1
ATOM 4240 N N . LEU B 1 201 ? 6.516 12.532 38.506 1.00 21.40 201 LEU B N 1
ATOM 4241 C CA . LEU B 1 201 ? 7.908 12.042 38.521 1.00 24.51 201 LEU B CA 1
ATOM 4242 C C . LEU B 1 201 ? 8.312 11.673 39.941 1.00 22.51 201 LEU B C 1
ATOM 4243 O O . LEU B 1 201 ? 8.957 10.655 40.179 1.00 20.66 201 LEU B O 1
ATOM 4248 N N . LEU B 1 202 ? 7.927 12.517 40.881 1.00 22.89 202 LEU B N 1
ATOM 4249 C CA . LEU B 1 202 ? 8.253 12.266 42.288 1.00 33.49 202 LEU B CA 1
ATOM 4250 C C . LEU B 1 202 ? 7.563 10.998 42.797 1.0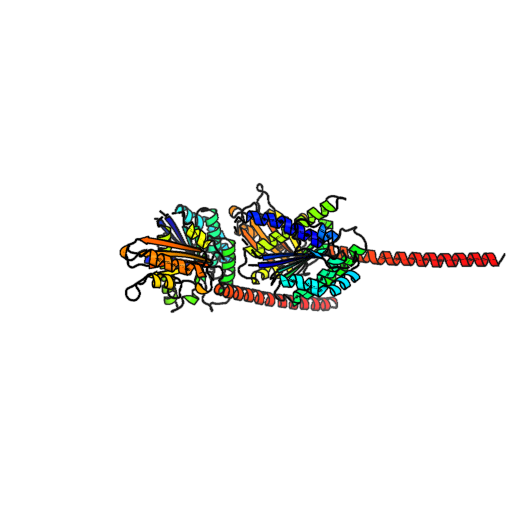0 32.04 202 LEU B C 1
ATOM 4251 O O . LEU B 1 202 ? 8.181 10.184 43.490 1.00 23.61 202 LEU B O 1
ATOM 4256 N N . PHE B 1 203 ? 6.311 10.803 42.397 1.00 23.07 203 PHE B N 1
ATOM 4257 C CA . PHE B 1 203 ? 5.597 9.576 42.730 1.00 24.18 203 PHE B CA 1
ATOM 4258 C C . PHE B 1 203 ? 6.292 8.378 42.093 1.00 22.66 203 PHE B C 1
ATOM 4259 O O . PHE B 1 203 ? 6.526 7.376 42.756 1.00 23.21 203 PHE B O 1
ATOM 4267 N N . LEU B 1 204 ? 6.638 8.485 40.814 1.00 24.00 204 LEU B N 1
ATOM 4268 C CA . LEU B 1 204 ? 7.316 7.396 40.116 1.00 20.82 204 LEU B CA 1
ATOM 4269 C C . LEU B 1 204 ? 8.592 6.960 40.853 1.00 23.09 204 LEU B C 1
ATOM 4270 O O . LEU B 1 204 ? 8.864 5.768 40.986 1.00 21.38 204 LEU B O 1
ATOM 4275 N N . ILE B 1 205 ? 9.381 7.931 41.302 1.00 22.99 205 ILE B N 1
ATOM 4276 C CA . ILE B 1 205 ? 10.624 7.646 42.026 1.00 28.93 205 ILE B CA 1
ATOM 4277 C C . ILE B 1 205 ? 10.319 6.904 43.328 1.00 23.16 205 ILE B C 1
ATOM 4278 O O . ILE B 1 205 ? 10.981 5.930 43.649 1.00 25.30 205 ILE B O 1
ATOM 4283 N N . GLU B 1 206 ? 9.307 7.354 44.069 1.00 27.28 206 GLU B N 1
ATOM 4284 C CA . GLU B 1 206 ? 8.857 6.617 45.260 1.00 29.16 206 GLU B CA 1
ATOM 4285 C C . GLU B 1 206 ? 8.484 5.171 44.942 1.00 27.98 206 GLU B C 1
ATOM 4286 O O . GLU B 1 206 ? 8.919 4.263 45.630 1.00 27.00 206 GLU B O 1
ATOM 4292 N N . ALA B 1 207 ? 7.682 4.967 43.895 1.00 26.53 207 ALA B N 1
ATOM 4293 C CA . ALA B 1 207 ? 7.238 3.632 43.487 1.00 24.29 207 ALA B CA 1
ATOM 4294 C C . ALA B 1 207 ? 8.392 2.721 43.164 1.00 25.19 207 ALA B C 1
ATOM 4295 O O . ALA B 1 207 ? 8.449 1.582 43.638 1.00 27.55 207 ALA B O 1
ATOM 4297 N N . LEU B 1 208 ? 9.301 3.222 42.331 1.00 27.01 208 LEU B N 1
ATOM 4298 C CA . LEU B 1 208 ? 10.492 2.487 41.908 1.00 28.23 208 LEU B CA 1
ATOM 4299 C C . LEU B 1 208 ? 11.417 2.108 43.082 1.00 32.01 208 LEU B C 1
ATOM 4300 O O . LEU B 1 208 ? 12.084 1.075 43.038 1.00 30.06 208 LEU B O 1
ATOM 4305 N N . ASP B 1 209 ? 11.452 2.949 44.116 1.00 31.50 209 ASP B N 1
ATOM 4306 C CA . ASP B 1 209 ? 12.309 2.715 45.292 1.00 35.34 209 ASP B CA 1
ATOM 4307 C C . ASP B 1 209 ? 11.678 1.726 46.291 1.00 40.16 209 ASP B C 1
ATOM 4308 O O . ASP B 1 209 ? 12.260 1.434 47.337 1.00 50.62 209 ASP B O 1
ATOM 4313 N N . SER B 1 210 ? 10.469 1.254 46.008 1.00 35.10 210 SER B N 1
ATOM 4314 C CA . SER B 1 210 ? 9.767 0.358 46.932 1.00 42.12 210 SER B CA 1
ATOM 4315 C C . SER B 1 210 ? 10.245 -1.091 46.769 1.00 42.61 210 SER B C 1
ATOM 4316 O O . SER B 1 210 ? 10.980 -1.390 45.837 1.00 40.21 210 SER B O 1
ATOM 4319 N N . GLU B 1 211 ? 9.840 -1.999 47.659 1.00 49.64 211 GLU B N 1
ATOM 4320 C CA . GLU B 1 211 ? 10.259 -3.396 47.484 1.00 57.76 211 GLU B CA 1
ATOM 4321 C C . GLU B 1 211 ? 9.206 -4.141 46.675 1.00 61.97 211 GLU B C 1
ATOM 4322 O O . GLU B 1 211 ? 9.529 -5.052 45.919 1.00 63.85 211 GLU B O 1
ATOM 4328 N N . THR B 1 216 ? 13.755 -6.731 42.382 1.00 62.26 216 THR B N 1
ATOM 4329 C CA . THR B 1 216 ? 13.611 -7.137 40.986 1.00 66.68 216 THR B CA 1
ATOM 4330 C C . THR B 1 216 ? 14.394 -6.223 40.040 1.00 71.27 216 THR B C 1
ATOM 4331 O O . THR B 1 216 ? 14.472 -6.487 38.841 1.00 68.23 216 THR B O 1
ATOM 4335 N N . ASP B 1 217 ? 14.957 -5.146 40.587 1.00 81.07 217 ASP B N 1
ATOM 4336 C CA . ASP B 1 217 ? 15.759 -4.187 39.819 1.00 88.31 217 ASP B CA 1
ATOM 4337 C C . ASP B 1 217 ? 14.997 -3.473 38.721 1.00 83.70 217 ASP B C 1
ATOM 4338 O O . ASP B 1 217 ? 15.405 -3.518 37.558 1.00 82.97 217 ASP B O 1
ATOM 4343 N N . LEU B 1 218 ? 13.886 -2.833 39.088 1.00 79.79 218 LEU B N 1
ATOM 4344 C CA . LEU B 1 218 ? 13.137 -1.979 38.164 1.00 69.94 218 LEU B CA 1
ATOM 4345 C C . LEU B 1 218 ? 12.612 -2.810 36.993 1.00 66.69 218 LEU B C 1
ATOM 4346 O O . LEU B 1 218 ? 12.136 -2.264 36.000 1.00 67.04 218 LEU B O 1
ATOM 4351 N N . GLY B 1 219 ? 12.733 -4.130 37.116 1.00 63.81 219 GLY B N 1
ATOM 4352 C CA . GLY B 1 219 ? 12.449 -5.053 36.035 1.00 61.26 219 GLY B CA 1
ATOM 4353 C C . GLY B 1 219 ? 11.090 -4.847 35.409 1.00 58.01 219 GLY B C 1
ATOM 4354 O O . GLY B 1 219 ? 10.992 -4.716 34.191 1.00 51.79 219 GLY B O 1
ATOM 4355 N N . ASP B 1 220 ? 10.042 -4.786 36.223 1.00 55.09 220 ASP B N 1
ATOM 4356 C CA . ASP B 1 220 ? 8.714 -4.547 35.668 1.00 51.96 220 ASP B CA 1
ATOM 4357 C C . ASP B 1 220 ? 8.630 -3.169 34.998 1.00 47.25 220 ASP B C 1
ATOM 4358 O O . ASP B 1 220 ? 8.040 -3.048 33.928 1.00 46.25 220 ASP B O 1
ATOM 4363 N N . PHE B 1 221 ? 9.225 -2.147 35.616 1.00 41.83 221 PHE B N 1
ATOM 4364 C CA . PHE B 1 221 ? 9.273 -0.815 35.015 1.00 39.74 221 PHE B CA 1
ATOM 4365 C C . PHE B 1 221 ? 9.985 -0.844 33.659 1.00 43.79 221 PHE B C 1
ATOM 4366 O O . PHE B 1 221 ? 9.489 -0.308 32.662 1.00 35.88 221 PHE B O 1
ATOM 4374 N N . LYS B 1 222 ? 11.158 -1.466 33.649 1.00 43.13 222 LYS B N 1
ATOM 4375 C CA . LYS B 1 222 ? 11.949 -1.644 32.440 1.00 40.67 222 LYS B CA 1
ATOM 4376 C C . LYS B 1 222 ? 11.154 -2.448 31.422 1.00 32.55 222 LYS B C 1
ATOM 4377 O O . LYS B 1 222 ? 11.153 -2.128 30.237 1.00 31.00 222 LYS B O 1
ATOM 4383 N N . THR B 1 223 ? 10.482 -3.495 31.896 1.00 36.21 223 THR B N 1
ATOM 4384 C CA . THR B 1 223 ? 9.616 -4.336 31.067 1.00 37.79 223 THR B CA 1
ATOM 4385 C C . THR B 1 223 ? 8.484 -3.545 30.434 1.00 36.69 223 THR B C 1
ATOM 4386 O O . THR B 1 223 ? 8.219 -3.677 29.242 1.00 34.67 223 THR B O 1
ATOM 4390 N N . VAL B 1 224 ? 7.824 -2.714 31.237 1.00 34.30 224 VAL B N 1
ATOM 4391 C CA . 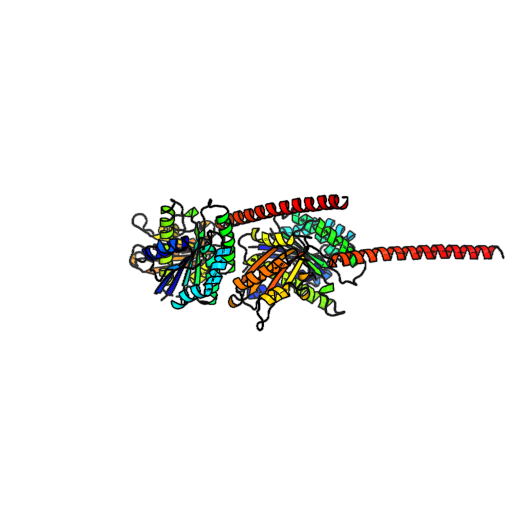VAL B 1 224 ? 6.748 -1.887 30.732 1.00 34.26 224 VAL B CA 1
ATOM 4392 C C . VAL B 1 224 ? 7.269 -0.969 29.650 1.00 38.66 224 VAL B C 1
ATOM 4393 O O . VAL B 1 224 ? 6.743 -0.947 28.545 1.00 34.39 224 VAL B O 1
ATOM 4397 N N . MET B 1 225 ? 8.321 -0.229 29.978 1.00 30.63 225 MET B N 1
ATOM 4398 C CA . MET B 1 225 ? 8.840 0.799 29.098 1.00 32.30 225 MET B CA 1
ATOM 4399 C C . MET B 1 225 ? 9.447 0.243 27.812 1.00 35.49 225 MET B C 1
ATOM 4400 O O . MET B 1 225 ? 9.595 0.961 26.837 1.00 35.45 225 MET B O 1
ATOM 4405 N N . ASN B 1 226 ? 9.825 -1.025 27.814 1.00 36.77 226 ASN B N 1
ATOM 4406 C CA . ASN B 1 226 ? 10.470 -1.596 26.645 1.00 36.62 226 ASN B CA 1
ATOM 4407 C C . ASN B 1 226 ? 9.474 -2.251 25.685 1.00 43.12 226 ASN B C 1
ATOM 4408 O O . ASN B 1 226 ? 9.858 -2.943 24.751 1.00 47.40 226 ASN B O 1
ATOM 4413 N N . GLY B 1 227 ? 8.188 -2.041 25.935 1.00 43.81 227 GLY B N 1
ATOM 4414 C CA . GLY B 1 227 ? 7.154 -2.581 25.077 1.00 44.47 227 GLY B CA 1
ATOM 4415 C C . GLY B 1 227 ? 6.766 -1.673 23.928 1.00 37.70 227 GLY B C 1
ATOM 4416 O O . GLY B 1 227 ? 7.032 -0.469 23.971 1.00 32.69 227 GLY B O 1
ATOM 4417 N N . GLY B 1 228 ? 6.111 -2.259 22.923 1.00 33.64 228 GLY B N 1
ATOM 4418 C CA . GLY B 1 228 ? 5.462 -1.529 21.843 1.00 27.36 228 GLY B CA 1
ATOM 4419 C C . GLY B 1 228 ? 6.345 -0.506 21.160 1.00 29.91 228 GLY B C 1
ATOM 4420 O O . GLY B 1 228 ? 7.402 -0.839 20.634 1.00 32.71 228 GLY B O 1
ATOM 4421 N N . LEU B 1 229 ? 5.883 0.740 21.154 1.00 23.61 229 LEU B N 1
ATOM 4422 C CA . LEU B 1 229 ? 6.637 1.852 20.603 1.00 26.08 229 LEU B CA 1
ATOM 4423 C C . LEU B 1 229 ? 7.792 2.307 21.520 1.00 26.48 229 LEU B C 1
ATOM 4424 O O . LEU B 1 229 ? 8.604 3.131 21.121 1.00 25.03 229 LEU B O 1
ATOM 4429 N N . ARG B 1 230 ? 7.841 1.799 22.750 1.00 22.64 230 ARG B N 1
ATOM 4430 C CA . ARG B 1 230 ? 8.852 2.213 23.726 1.00 23.30 230 ARG B CA 1
ATOM 4431 C C . ARG B 1 230 ? 8.708 3.697 24.039 1.00 23.47 230 ARG B C 1
ATOM 4432 O O . ARG B 1 230 ? 9.676 4.405 24.326 1.00 27.94 230 ARG B O 1
ATOM 4440 N N . MET B 1 231 ? 7.471 4.161 23.962 1.00 21.29 231 MET B N 1
ATOM 4441 C CA . MET B 1 231 ? 7.125 5.499 24.385 1.00 19.02 231 MET B CA 1
ATOM 4442 C C . MET B 1 231 ? 5.914 5.260 25.218 1.00 21.86 231 MET B C 1
ATOM 4443 O O . MET B 1 231 ? 5.207 4.265 25.021 1.00 20.54 231 MET B O 1
ATOM 4448 N N . GLY B 1 232 ? 5.672 6.147 26.166 1.00 19.13 232 GLY B N 1
ATOM 4449 C CA . GLY B 1 232 ? 4.532 5.958 27.028 1.00 23.60 232 GLY B CA 1
ATOM 4450 C C . GLY B 1 232 ? 4.204 7.217 27.770 1.00 19.02 232 GLY B C 1
ATOM 4451 O O . GLY B 1 232 ? 4.555 8.319 27.349 1.00 15.27 232 GLY B O 1
ATOM 4452 N N . THR B 1 233 ? 3.516 7.063 28.889 1.00 16.53 233 THR B N 1
ATOM 4453 C CA . THR B 1 233 ? 3.212 8.234 29.678 1.00 16.48 233 THR B CA 1
ATOM 4454 C C . THR B 1 233 ? 2.918 7.837 31.122 1.00 17.12 233 THR B C 1
ATOM 4455 O O . THR B 1 233 ? 2.949 6.659 31.470 1.00 17.32 233 THR B O 1
ATOM 4459 N N . LEU B 1 234 ? 2.667 8.842 31.952 1.00 17.53 234 LEU B N 1
ATOM 4460 C CA . LEU B 1 234 ? 2.334 8.628 33.359 1.00 18.30 234 LEU B CA 1
ATOM 4461 C C . LEU B 1 234 ? 0.927 9.128 33.647 1.00 23.99 234 LEU B C 1
ATOM 4462 O O . LEU B 1 234 ? 0.532 10.173 33.143 1.00 23.07 234 LEU B O 1
ATOM 4467 N N . GLY B 1 235 ? 0.165 8.364 34.418 1.00 19.91 235 GLY B N 1
ATOM 4468 C CA . GLY B 1 235 ? -1.095 8.833 34.953 1.00 20.90 235 GLY B CA 1
ATOM 4469 C C . GLY B 1 235 ? -1.046 8.912 36.477 1.00 21.69 235 GLY B C 1
ATOM 4470 O O . GLY B 1 235 ? -0.242 8.232 37.131 1.00 21.63 235 GLY B O 1
ATOM 4471 N N . TYR B 1 236 ? -1.945 9.699 37.043 1.00 22.59 236 TYR B N 1
ATOM 4472 C CA . TYR B 1 236 ? -1.923 9.985 38.472 1.00 27.07 236 TYR B CA 1
ATOM 4473 C C . TYR B 1 236 ? -3.282 10.401 38.973 1.00 25.43 236 TYR B C 1
ATOM 4474 O O . TYR B 1 236 ? -3.946 11.245 38.364 1.00 24.85 236 TYR B O 1
ATOM 4483 N N . TYR B 1 237 ? -3.664 9.901 40.145 1.00 25.73 237 TYR B N 1
ATOM 4484 C CA . TYR B 1 237 ? -4.863 10.440 40.752 1.00 27.03 237 TYR B CA 1
ATOM 4485 C C . TYR B 1 237 ? -4.800 10.290 42.267 1.00 39.92 237 TYR B C 1
ATOM 4486 O O . TYR B 1 237 ? -4.536 9.204 42.786 1.00 28.31 237 TYR B O 1
ATOM 4495 N N . GLN B 1 238 ? -5.055 11.391 42.961 1.00 29.01 238 GLN B N 1
ATOM 4496 C CA . GLN B 1 238 ? -5.084 11.371 44.420 1.00 37.38 238 GLN B CA 1
ATOM 4497 C C . GLN B 1 238 ? -6.515 11.197 44.893 1.00 31.71 238 GLN B C 1
ATOM 4498 O O . GLN B 1 238 ? -7.356 12.072 44.684 1.00 32.30 238 GLN B O 1
ATOM 4504 N N . ALA B 1 239 ? -6.802 10.074 45.546 1.00 32.40 239 ALA B N 1
ATOM 4505 C CA . ALA B 1 239 ? -8.167 9.856 46.030 1.00 39.84 239 ALA B CA 1
ATOM 4506 C C . ALA B 1 239 ? -8.463 10.842 47.161 1.00 47.10 239 ALA B C 1
ATOM 4507 O O . ALA B 1 239 ? -7.549 11.265 47.882 1.00 50.51 239 ALA B O 1
ATOM 4509 N N . ASP B 1 240 ? -9.737 11.197 47.317 1.00 47.96 240 ASP B N 1
ATOM 4510 C CA . ASP B 1 240 ? -10.122 12.239 48.266 1.00 57.10 240 ASP B CA 1
ATOM 4511 C C . ASP B 1 240 ? -11.577 12.076 48.765 1.00 59.36 240 ASP B C 1
ATOM 4512 O O . ASP B 1 240 ? -12.249 11.099 48.430 1.00 48.83 240 ASP B O 1
ATOM 4517 N N . LYS B 1 241 ? -12.045 13.036 49.568 1.00 71.80 241 LYS B N 1
ATOM 4518 C CA . LYS B 1 241 ? -13.366 13.004 50.213 1.00 78.40 241 LYS B CA 1
ATOM 4519 C C . LYS B 1 241 ? -14.566 12.697 49.319 1.00 82.12 241 LYS B C 1
ATOM 4520 O O . LYS B 1 241 ? -15.343 11.789 49.618 1.00 82.28 241 LYS B O 1
ATOM 4526 N N . LYS B 1 242 ? -14.707 13.445 48.226 1.00 86.16 242 LYS B N 1
ATOM 4527 C CA . LYS B 1 242 ? -15.804 13.239 47.289 1.00 92.39 242 LYS B CA 1
ATOM 4528 C C . LYS B 1 242 ? -15.740 11.827 46.741 1.00 93.04 242 LYS B C 1
ATOM 4529 O O . LYS B 1 242 ? -16.701 11.056 46.848 1.00 97.44 242 LYS B O 1
ATOM 4535 N N . SER B 1 243 ? -14.597 11.526 46.121 1.00 84.26 243 SER B N 1
ATOM 4536 C CA . SER B 1 243 ? -14.322 10.237 45.476 1.00 72.19 243 SER B CA 1
ATOM 4537 C C . SER B 1 243 ? -13.135 9.491 46.130 1.00 59.72 243 SER B C 1
ATOM 4538 O O . SER B 1 243 ? -12.004 9.595 45.645 1.00 39.99 243 SER B O 1
ATOM 4541 N N . PRO B 1 244 ? -13.394 8.723 47.213 1.00 60.05 244 PRO B N 1
ATOM 4542 C CA . PRO B 1 244 ? -12.302 7.996 47.881 1.00 58.99 244 PRO B CA 1
ATOM 4543 C C . PRO B 1 244 ? -12.111 6.559 47.370 1.00 58.09 244 PRO B C 1
ATOM 4544 O O . PRO B 1 244 ? -11.238 5.836 47.851 1.00 51.46 244 PRO B O 1
ATOM 4548 N N . SER B 1 245 ? -12.919 6.168 46.394 1.00 50.87 245 SER B N 1
ATOM 4549 C CA . SER B 1 245 ? -12.876 4.833 45.822 1.00 46.54 245 SER B CA 1
ATOM 4550 C C . SER B 1 245 ? -11.539 4.533 45.129 1.00 51.95 245 SER B C 1
ATOM 4551 O O . SER B 1 245 ? -11.101 5.297 44.272 1.00 48.47 245 SER B O 1
ATOM 4554 N N . ILE B 1 246 ? -10.891 3.432 45.499 1.00 54.57 246 ILE B N 1
ATOM 4555 C CA . ILE B 1 246 ? -9.627 3.060 44.873 1.00 49.37 246 ILE B CA 1
ATOM 4556 C C . ILE B 1 246 ? -9.900 2.706 43.423 1.00 45.42 246 ILE B C 1
ATOM 4557 O O . ILE B 1 246 ? -9.111 3.024 42.531 1.00 35.21 246 ILE B O 1
ATOM 4562 N N . ARG B 1 247 ? -11.032 2.050 43.197 1.00 45.76 247 ARG B N 1
ATOM 4563 C CA . ARG B 1 247 ? -11.466 1.743 41.848 1.00 51.12 247 ARG B CA 1
ATOM 4564 C C . ARG B 1 247 ? -11.536 3.018 40.998 1.00 39.25 247 ARG B C 1
ATOM 4565 O O . ARG B 1 247 ? -11.050 3.044 39.867 1.00 35.52 247 ARG B O 1
ATOM 4573 N N . ALA B 1 248 ? -12.129 4.078 41.547 1.00 40.59 248 ALA B N 1
ATOM 4574 C CA . ALA B 1 248 ? -12.256 5.328 40.799 1.00 41.63 248 ALA B CA 1
ATOM 4575 C C . ALA B 1 248 ? -10.883 5.937 40.569 1.00 39.31 248 ALA B C 1
ATOM 4576 O O . ALA B 1 248 ? -10.596 6.425 39.473 1.00 30.98 248 ALA B O 1
ATOM 4578 N N . ALA B 1 249 ? -10.030 5.875 41.590 1.00 31.98 249 ALA B N 1
ATOM 4579 C CA . ALA B 1 249 ? -8.643 6.321 41.461 1.00 39.41 249 ALA B CA 1
ATOM 4580 C C . ALA B 1 249 ? -7.874 5.575 40.370 1.00 35.00 249 ALA B C 1
ATOM 4581 O O . ALA B 1 249 ? -7.119 6.194 39.616 1.00 28.05 249 ALA B O 1
ATOM 4583 N N . ILE B 1 250 ? -8.010 4.251 40.312 1.00 29.61 250 ILE B N 1
ATOM 4584 C CA . ILE B 1 250 ? -7.314 3.503 39.270 1.00 28.53 250 ILE B CA 1
ATOM 4585 C C . ILE B 1 250 ? -7.797 3.918 37.859 1.00 27.95 250 ILE B C 1
ATOM 4586 O O . ILE B 1 250 ? -6.978 4.207 36.991 1.00 28.55 250 ILE B O 1
ATOM 4591 N N . LYS B 1 251 ? -9.114 3.964 37.654 1.00 35.77 251 LYS B N 1
ATOM 4592 C CA . LYS B 1 251 ? -9.706 4.387 36.372 1.00 28.74 251 LYS B CA 1
ATOM 4593 C C . LYS B 1 251 ? -9.269 5.799 36.014 1.00 27.87 251 LYS B C 1
ATOM 4594 O O . LYS B 1 251 ? -8.834 6.051 34.888 1.00 31.19 251 LYS B O 1
ATOM 4600 N N . ASN B 1 252 ? -9.346 6.702 36.986 1.00 28.32 252 ASN B N 1
ATOM 4601 C CA . ASN B 1 252 ? -8.979 8.095 36.786 1.00 27.77 252 ASN B CA 1
ATOM 4602 C C . ASN B 1 252 ? -7.525 8.333 36.463 1.00 26.32 252 ASN B C 1
ATOM 4603 O O . ASN B 1 252 ? -7.189 9.322 35.837 1.00 25.72 252 ASN B O 1
ATOM 4608 N N . SER B 1 253 ? -6.643 7.439 36.888 1.00 25.87 253 SER B N 1
ATOM 4609 C CA . SER B 1 253 ? -5.254 7.598 36.519 1.00 24.57 253 SER B CA 1
ATOM 4610 C C . SER B 1 253 ? -5.058 7.258 35.034 1.00 23.86 253 SER B C 1
ATOM 4611 O O . SER B 1 253 ? -4.027 7.588 34.444 1.00 22.61 253 SER B O 1
ATOM 4614 N N . LEU B 1 254 ? -6.058 6.612 34.439 1.00 24.24 254 LEU B N 1
ATOM 4615 C CA . LEU B 1 254 ? -6.000 6.213 33.034 1.00 23.66 254 LEU B CA 1
ATOM 4616 C C . LEU B 1 254 ? -6.929 7.044 32.129 1.00 26.31 254 LEU B C 1
ATOM 4617 O O . LEU B 1 254 ? -7.198 6.658 31.002 1.00 23.91 254 LEU B O 1
ATOM 4622 N N . ARG B 1 255 ? -7.509 8.098 32.699 1.00 27.37 255 ARG B N 1
ATOM 4623 C CA . ARG B 1 255 ? -8.384 9.074 32.044 1.00 28.95 255 ARG B CA 1
ATOM 4624 C C . ARG B 1 255 ? -7.765 10.472 31.950 1.00 24.64 255 ARG B C 1
ATOM 4625 O O . ARG B 1 255 ? -6.597 10.706 32.305 1.00 23.78 255 ARG B O 1
ATOM 4633 N N . GLU B 1 256 ? -8.606 11.391 31.473 1.00 25.34 256 GLU B N 1
ATOM 4634 C CA . GLU B 1 256 ? -8.309 12.813 31.324 1.00 28.11 256 GLU B CA 1
ATOM 4635 C C . GLU B 1 256 ? -7.772 13.444 32.615 1.00 28.74 256 GLU B C 1
ATOM 4636 O O . GLU B 1 256 ? -6.778 14.167 32.574 1.00 30.49 256 GLU B O 1
ATOM 4642 N N . VAL B 1 257 ? -8.417 13.175 33.752 1.00 28.98 257 VAL B N 1
ATOM 4643 C CA . VAL B 1 257 ? -7.951 13.763 35.017 1.00 31.93 257 VAL B CA 1
ATOM 4644 C C . VAL B 1 257 ? -6.507 13.394 35.366 1.00 32.12 257 VAL B C 1
ATOM 4645 O O . VAL B 1 257 ? -5.809 14.188 35.984 1.00 35.47 257 VAL B O 1
ATOM 4649 N N . GLY B 1 258 ? -6.066 12.201 34.965 1.00 30.98 258 GLY B N 1
ATOM 4650 C CA . GLY B 1 258 ? -4.756 11.699 35.347 1.00 23.77 258 GLY B CA 1
ATOM 4651 C C . GLY B 1 258 ? -3.579 11.624 34.382 1.00 22.44 258 GLY B C 1
ATOM 4652 O O . GLY B 1 258 ? -2.440 11.695 34.808 1.00 25.65 258 GLY B O 1
ATOM 4653 N N . LEU B 1 259 ? -3.832 11.543 33.082 1.00 22.04 259 LEU B N 1
ATOM 4654 C CA . LEU B 1 259 ? -2.746 11.245 32.137 1.00 22.60 259 LEU B CA 1
ATOM 4655 C C . LEU B 1 259 ? -2.023 12.475 31.626 1.00 20.39 259 LEU B C 1
ATOM 4656 O O . LEU B 1 259 ? -2.615 13.534 31.480 1.00 21.70 259 LEU B O 1
ATOM 4661 N N . LEU B 1 260 ? -0.740 12.328 31.332 1.00 21.30 260 LEU B N 1
ATOM 4662 C CA . LEU B 1 260 ? 0.008 13.436 30.751 1.00 21.77 260 LEU B CA 1
ATOM 4663 C C . LEU B 1 260 ? -0.094 13.450 29.227 1.00 19.20 260 LEU B C 1
ATOM 4664 O O . LEU B 1 260 ? 0.234 14.450 28.569 1.00 18.56 260 LEU B O 1
ATOM 4669 N N . TYR B 1 261 ? -0.521 12.324 28.675 1.00 18.52 261 TYR B N 1
ATOM 4670 C CA . TYR B 1 261 ? -0.633 12.167 27.226 1.00 18.25 261 TYR B CA 1
ATOM 4671 C C . TYR B 1 261 ? -1.904 11.381 26.939 1.00 21.48 261 TYR B C 1
ATOM 4672 O O . TYR B 1 261 ? -2.195 10.421 27.642 1.00 25.46 261 TYR B O 1
ATOM 4681 N N . PRO B 1 262 ? -2.660 11.768 25.899 1.00 26.17 262 PRO B N 1
ATOM 4682 C CA . PRO B 1 262 ? -3.970 11.152 25.690 1.00 20.23 262 PRO B CA 1
ATOM 4683 C C . PRO B 1 262 ? -3.939 9.720 25.203 1.00 24.08 262 PRO B C 1
ATOM 4684 O O . PRO B 1 262 ? -4.439 9.463 24.114 1.00 27.81 262 PRO B O 1
ATOM 4688 N N . ALA B 1 263 ? -3.391 8.796 25.979 1.00 19.69 263 ALA B N 1
ATOM 4689 C CA . ALA B 1 263 ? -3.475 7.392 25.610 1.00 28.45 263 ALA B CA 1
ATOM 4690 C C . ALA B 1 263 ? -4.911 6.871 25.741 1.00 33.16 263 ALA B C 1
ATOM 4691 O O . ALA B 1 263 ? -5.597 7.167 26.717 1.00 33.15 263 ALA B O 1
ATOM 4693 N N . ASN B 1 264 ? -5.364 6.073 24.774 1.00 29.52 264 ASN B N 1
ATOM 4694 C CA . ASN B 1 264 ? -6.707 5.487 24.853 1.00 22.65 264 ASN B CA 1
ATOM 4695 C C . ASN B 1 264 ? -6.623 4.017 25.227 1.00 25.89 264 ASN B C 1
ATOM 4696 O O . ASN B 1 264 ? -6.532 3.134 24.359 1.00 23.07 264 ASN B O 1
ATOM 4701 N N . VAL B 1 265 ? -6.687 3.754 26.532 1.00 25.79 265 VAL B N 1
ATOM 4702 C CA . VAL B 1 265 ? -6.526 2.406 27.057 1.00 23.48 265 VAL B CA 1
ATOM 4703 C C . VAL B 1 265 ? -7.630 1.457 26.607 1.00 24.78 265 VAL B C 1
ATOM 4704 O O . VAL B 1 265 ? -7.357 0.298 26.300 1.00 28.30 265 VAL B O 1
ATOM 4708 N N . ASP B 1 266 ? -8.871 1.933 26.569 1.00 30.71 266 ASP B N 1
ATOM 4709 C CA . ASP B 1 266 ? -9.978 1.075 26.125 1.00 33.16 266 ASP B CA 1
ATOM 4710 C C . ASP B 1 266 ? -9.850 0.618 24.667 1.00 34.33 266 ASP B C 1
ATOM 4711 O O . ASP B 1 266 ? -10.330 -0.457 24.303 1.00 35.43 266 ASP B O 1
ATOM 4716 N N . ALA B 1 267 ? -9.173 1.425 23.852 1.00 30.04 267 ALA B N 1
ATOM 4717 C CA . ALA B 1 267 ? -8.963 1.102 22.456 1.00 28.12 267 ALA B CA 1
ATOM 4718 C C . ALA B 1 267 ? -7.782 0.158 22.260 1.00 32.09 267 ALA B C 1
ATOM 4719 O O . ALA B 1 267 ? -7.492 -0.255 21.136 1.00 35.86 267 ALA B O 1
ATOM 4721 N N . GLY B 1 268 ? -7.090 -0.175 23.343 1.00 30.14 268 GLY B N 1
ATOM 4722 C CA . GLY B 1 268 ? -5.933 -1.041 23.232 1.00 24.31 268 GLY B CA 1
ATOM 4723 C C . GLY B 1 268 ? -4.665 -0.363 22.731 1.00 22.90 268 GLY B C 1
ATOM 4724 O O . GLY B 1 268 ? -3.811 -1.024 22.161 1.00 32.10 268 GLY B O 1
ATOM 4725 N N . GLU B 1 269 ? -4.523 0.943 22.947 1.00 22.17 269 GLU B N 1
ATOM 4726 C CA . GLU B 1 269 ? -3.295 1.638 22.536 1.00 20.93 269 GLU B CA 1
ATOM 4727 C C . GLU B 1 269 ? -2.113 1.320 23.451 1.00 20.99 269 GLU B C 1
ATOM 4728 O O . GLU B 1 269 ? -0.956 1.479 23.074 1.00 22.72 269 GLU B O 1
ATOM 4734 N N . ALA B 1 270 ? -2.405 0.824 24.644 1.00 23.27 270 ALA B N 1
ATOM 4735 C CA . ALA B 1 270 ? -1.342 0.510 25.592 1.00 20.04 270 ALA B CA 1
ATOM 4736 C C . ALA B 1 270 ? -1.048 -0.970 25.592 1.00 20.56 270 ALA B C 1
ATOM 4737 O O . ALA B 1 270 ? -1.914 -1.774 25.917 1.00 38.31 270 ALA B O 1
ATOM 4739 N N . GLY B 1 271 ? 0.194 -1.332 25.302 1.00 25.41 271 GLY B N 1
ATOM 4740 C CA . GLY B 1 271 ? 0.578 -2.728 25.309 1.00 25.20 271 GLY B CA 1
ATOM 4741 C C . GLY B 1 271 ? 0.917 -3.204 26.702 1.00 28.00 271 GLY B C 1
ATOM 4742 O O . GLY B 1 271 ? 0.610 -4.345 27.048 1.00 28.72 271 GLY B O 1
ATOM 4743 N N . ARG B 1 272 ? 1.543 -2.339 27.502 1.00 27.36 272 ARG B N 1
ATOM 4744 C CA . ARG B 1 272 ? 1.934 -2.690 28.884 1.00 28.64 272 ARG B CA 1
ATOM 4745 C C . ARG B 1 272 ? 1.601 -1.575 29.859 1.00 22.58 272 ARG B C 1
ATOM 4746 O O . ARG B 1 272 ? 1.582 -0.406 29.465 1.00 24.32 272 ARG B O 1
ATOM 4754 N N . ALA B 1 273 ? 1.353 -1.926 31.125 1.00 22.71 273 ALA B N 1
ATOM 4755 C CA . ALA B 1 273 ? 1.117 -0.936 32.169 1.00 24.02 273 ALA B CA 1
ATOM 4756 C C . ALA B 1 273 ? 1.603 -1.412 33.538 1.00 30.42 273 ALA B C 1
ATOM 4757 O O . ALA B 1 273 ? 1.563 -2.598 33.845 1.00 24.04 273 ALA B O 1
ATOM 4759 N N . MET B 1 274 ? 2.033 -0.463 34.361 1.00 21.11 274 MET B N 1
ATOM 4760 C CA . MET B 1 274 ? 2.356 -0.729 35.756 1.00 27.35 274 MET B CA 1
ATOM 4761 C C . MET B 1 274 ? 1.466 0.179 36.590 1.00 28.12 274 MET B C 1
ATOM 4762 O O . MET B 1 274 ? 1.525 1.397 36.465 1.00 28.52 274 MET B O 1
ATOM 4767 N N . ILE B 1 275 ? 0.619 -0.422 37.419 1.00 24.68 275 ILE B N 1
ATOM 4768 C CA . ILE B 1 275 ? -0.267 0.342 38.272 1.00 25.15 275 ILE B CA 1
ATOM 4769 C C . ILE B 1 275 ? 0.241 0.262 39.711 1.00 28.16 275 ILE B C 1
ATOM 4770 O O . ILE B 1 275 ? 0.333 -0.814 40.285 1.00 28.80 275 ILE B O 1
ATOM 4775 N N . VAL B 1 276 ? 0.574 1.412 40.285 1.00 29.80 276 VAL B N 1
ATOM 4776 C CA . VAL B 1 276 ? 1.087 1.458 41.644 1.00 29.76 276 VAL B CA 1
ATOM 4777 C C . VAL B 1 276 ? 0.059 2.166 42.518 1.00 31.50 276 VAL B C 1
ATOM 4778 O O . VAL B 1 276 ? -0.276 3.318 42.256 1.00 29.50 276 VAL B O 1
ATOM 4782 N N . ILE B 1 277 ? -0.427 1.475 43.547 1.00 27.81 277 ILE B N 1
ATOM 4783 C CA . ILE B 1 277 ? -1.353 2.046 44.527 1.00 40.74 277 ILE B CA 1
ATOM 4784 C C . ILE B 1 277 ? -0.617 2.291 45.853 1.00 39.29 277 ILE B C 1
ATOM 4785 O O . ILE B 1 277 ? -0.016 1.378 46.422 1.00 33.11 277 ILE B O 1
ATOM 4790 N N . GLN B 1 278 ? -0.673 3.521 46.348 1.00 35.65 278 GLN B N 1
ATOM 4791 C CA . GLN B 1 278 ? 0.033 3.864 47.572 1.00 38.54 278 GLN B CA 1
ATOM 4792 C C . GLN B 1 278 ? -0.892 4.521 48.598 1.00 37.16 278 GLN B C 1
ATOM 4793 O O . GLN B 1 278 ? -1.666 5.412 48.273 1.00 35.60 278 GLN B O 1
ATOM 4799 N N . GLY B 1 279 ? -0.793 4.103 49.850 1.00 38.66 279 GLY B N 1
ATOM 4800 C CA . GLY B 1 279 ? -1.586 4.720 50.899 1.00 35.06 279 GLY B CA 1
ATOM 4801 C C . GLY B 1 279 ? -1.545 3.919 52.178 1.00 42.25 279 GLY B C 1
ATOM 4802 O O . GLY B 1 279 ? -0.869 2.885 52.252 1.00 39.24 279 GLY B O 1
ATOM 4803 N N . SER B 1 280 ? -2.235 4.426 53.198 1.00 48.17 280 SER B N 1
ATOM 4804 C CA . SER B 1 280 ? -2.357 3.736 54.475 1.00 51.06 280 SER B CA 1
ATOM 4805 C C . SER B 1 280 ? -2.959 2.343 54.280 1.00 55.27 280 SER B C 1
ATOM 4806 O O . SER B 1 280 ? -3.805 2.128 53.396 1.00 50.30 280 SER B O 1
ATOM 4809 N N . ARG B 1 281 ? -2.491 1.407 55.100 1.00 55.59 281 ARG B N 1
ATOM 4810 C CA . ARG B 1 281 ? -2.888 0.005 55.051 1.00 61.58 281 ARG B CA 1
ATOM 4811 C C . ARG B 1 281 ? -4.383 -0.245 55.136 1.00 66.26 281 ARG B C 1
ATOM 4812 O O . ARG B 1 281 ? -4.908 -1.139 54.467 1.00 70.40 281 ARG B O 1
ATOM 4820 N N . GLU B 1 282 ? -5.059 0.532 55.976 1.00 60.48 282 GLU B N 1
ATOM 4821 C CA . GLU B 1 282 ? -6.486 0.367 56.191 1.00 58.48 282 GLU B CA 1
ATOM 4822 C C . GLU B 1 282 ? -7.301 0.679 54.929 1.00 56.44 282 GLU B C 1
ATOM 4823 O O . GLU B 1 282 ? -8.417 0.193 54.763 1.00 57.37 282 GLU B O 1
ATOM 4829 N N . TYR B 1 283 ? -6.727 1.467 54.030 1.00 56.39 283 TYR B N 1
ATOM 4830 C CA . TYR B 1 283 ? -7.399 1.802 52.775 1.00 63.66 283 TYR B CA 1
ATOM 4831 C C . TYR B 1 283 ? -7.256 0.713 51.724 1.00 63.02 283 TYR B C 1
ATOM 4832 O O . TYR B 1 283 ? -7.931 0.737 50.696 1.00 66.27 283 TYR B O 1
ATOM 4841 N N . LEU B 1 284 ? -6.395 -0.257 51.991 1.00 66.42 284 LEU B N 1
ATOM 4842 C CA . LEU B 1 284 ? -5.980 -1.191 50.956 1.00 64.95 284 LEU B CA 1
ATOM 4843 C C . LEU B 1 284 ? -6.674 -2.553 50.999 1.00 71.45 284 LEU B C 1
ATOM 4844 O O . LEU B 1 284 ? -6.344 -3.416 51.814 1.00 76.89 284 LEU B O 1
ATOM 4849 N N . ASN B 1 285 ? -7.640 -2.727 50.103 1.00 70.19 285 ASN B N 1
ATOM 4850 C CA . ASN B 1 285 ? -8.324 -3.997 49.922 1.00 72.87 285 ASN B CA 1
ATOM 4851 C C . ASN B 1 285 ? -7.730 -4.647 48.670 1.00 70.10 285 ASN B C 1
ATOM 4852 O O . ASN B 1 285 ? -8.090 -4.298 47.550 1.00 70.62 285 ASN B O 1
ATOM 4857 N N . VAL B 1 286 ? -6.823 -5.597 48.875 1.00 71.49 286 VAL B N 1
ATOM 4858 C CA . VAL B 1 286 ? -6.068 -6.221 47.786 1.00 70.23 286 VAL B CA 1
ATOM 4859 C C . VAL B 1 286 ? -6.949 -6.878 46.717 1.00 65.48 286 VAL B C 1
ATOM 4860 O O . VAL B 1 286 ? -6.659 -6.790 45.529 1.00 64.77 286 VAL B O 1
ATOM 4864 N N . ASP B 1 287 ? -8.010 -7.548 47.143 1.00 64.22 287 ASP B N 1
ATOM 4865 C CA . ASP B 1 287 ? -8.937 -8.178 46.212 1.00 70.62 287 ASP B CA 1
ATOM 4866 C C . ASP B 1 287 ? -9.661 -7.145 45.352 1.00 68.23 287 ASP B C 1
ATOM 4867 O O . ASP B 1 287 ? -9.895 -7.373 44.165 1.00 63.12 287 ASP B O 1
ATOM 4872 N N . GLU B 1 288 ? -10.075 -6.038 45.966 1.00 69.65 288 GLU B N 1
ATOM 4873 C CA . GLU B 1 288 ? -10.683 -4.944 45.216 1.00 68.25 288 GLU B CA 1
ATOM 4874 C C . GLU B 1 288 ? -9.684 -4.413 44.179 1.00 62.97 288 GLU B C 1
ATOM 4875 O O . GLU B 1 288 ? -10.026 -4.196 43.019 1.00 55.37 288 GLU B O 1
ATOM 4881 N N . ILE B 1 289 ? -8.445 -4.209 44.613 1.00 59.43 289 ILE B N 1
ATOM 4882 C CA . ILE B 1 289 ? -7.407 -3.696 43.740 1.00 55.01 289 ILE B CA 1
ATOM 4883 C C . ILE B 1 289 ? -7.084 -4.681 42.629 1.00 52.39 289 ILE B C 1
ATOM 4884 O O . ILE B 1 289 ? -7.029 -4.304 41.460 1.00 47.33 289 ILE B O 1
ATOM 4889 N N . THR B 1 290 ? -6.918 -5.947 43.003 1.00 55.44 290 THR B N 1
ATOM 4890 C CA . THR B 1 290 ? -6.575 -7.008 42.062 1.00 58.81 290 THR B CA 1
ATOM 4891 C C . THR B 1 290 ? -7.600 -7.178 40.953 1.00 59.73 290 THR B C 1
ATOM 4892 O O . THR B 1 290 ? -7.245 -7.276 39.780 1.00 57.08 290 THR B O 1
ATOM 4896 N N . LYS B 1 291 ? -8.874 -7.222 41.320 1.00 58.49 291 LYS B N 1
ATOM 4897 C CA . LYS B 1 291 ? -9.918 -7.354 40.311 1.00 64.12 291 LYS B CA 1
ATOM 4898 C C . LYS B 1 291 ? -10.024 -6.144 39.371 1.00 64.12 291 LYS B C 1
ATOM 4899 O O . LYS B 1 291 ? -10.311 -6.308 38.180 1.00 66.55 291 LYS B O 1
ATOM 4905 N N . GLU B 1 292 ? -9.804 -4.940 39.891 1.00 60.12 292 GLU B N 1
ATOM 4906 C CA . GLU B 1 292 ? -9.774 -3.764 39.023 1.00 60.30 292 GLU B CA 1
ATOM 4907 C C . GLU B 1 292 ? -8.640 -3.927 38.012 1.00 51.56 292 GLU B C 1
ATOM 4908 O O . GLU B 1 292 ? -8.784 -3.587 36.841 1.00 53.18 292 GLU B O 1
ATOM 4914 N N . ILE B 1 293 ? -7.519 -4.469 38.477 1.00 45.78 293 ILE B N 1
ATOM 4915 C CA . ILE B 1 293 ? -6.372 -4.741 37.622 1.00 43.52 293 ILE B CA 1
ATOM 4916 C C . ILE B 1 293 ? -6.654 -5.840 36.611 1.00 39.70 293 ILE B C 1
ATOM 4917 O O . ILE B 1 293 ? -6.309 -5.710 35.435 1.00 41.29 293 ILE B O 1
ATOM 4922 N N . GLU B 1 294 ? -7.261 -6.928 37.073 1.00 41.95 294 GLU B N 1
ATOM 4923 C CA . GLU B 1 294 ? -7.661 -8.020 36.191 1.00 53.34 294 GLU B CA 1
ATOM 4924 C C . GLU B 1 294 ? -8.533 -7.487 35.056 1.00 57.03 294 GLU B C 1
ATOM 4925 O O . GLU B 1 294 ? -8.424 -7.922 33.908 1.00 60.50 294 GLU B O 1
ATOM 4931 N N . SER B 1 295 ? -9.389 -6.528 35.386 1.00 55.11 295 SER B N 1
ATOM 4932 C CA . SER B 1 295 ? -10.224 -5.869 34.392 1.00 55.68 295 SER B CA 1
ATOM 4933 C C . SER B 1 295 ? -9.379 -5.197 33.296 1.00 51.25 295 SER B C 1
ATOM 4934 O O . SER B 1 295 ? -9.727 -5.234 32.114 1.00 51.18 295 SER B O 1
ATOM 4937 N N . LEU B 1 296 ? -8.272 -4.576 33.692 1.00 41.29 296 LEU B N 1
ATOM 4938 C CA . LEU B 1 296 ? -7.431 -3.856 32.743 1.00 40.35 296 LEU B CA 1
ATOM 4939 C C . LEU B 1 296 ? -6.785 -4.767 31.702 1.00 44.46 296 LEU B C 1
ATOM 4940 O O . LEU B 1 296 ? -6.506 -4.340 30.580 1.00 44.65 296 LEU B O 1
ATOM 4945 N N . THR B 1 297 ? -6.553 -6.022 32.080 1.00 49.69 297 THR B N 1
ATOM 4946 C CA . THR B 1 297 ? -5.885 -6.992 31.209 1.00 50.65 297 THR B CA 1
ATOM 4947 C C . THR B 1 297 ? -6.713 -7.374 29.986 1.00 47.09 297 THR B C 1
ATOM 4948 O O . THR B 1 297 ? -6.220 -8.047 29.080 1.00 47.45 297 THR B O 1
ATOM 4952 N N . GLU B 1 298 ? -7.966 -6.943 29.966 1.00 42.09 298 GLU B N 1
ATOM 4953 C CA . GLU B 1 298 ? -8.814 -7.152 28.802 1.00 50.41 298 GLU B CA 1
ATOM 4954 C C . GLU B 1 298 ? -8.318 -6.269 27.660 1.00 50.18 298 GLU B C 1
ATOM 4955 O O . GLU B 1 298 ? -8.377 -6.653 26.490 1.00 46.66 298 GLU B O 1
ATOM 4961 N N . THR B 1 299 ? -7.843 -5.076 28.010 1.00 49.19 299 THR B N 1
ATOM 4962 C CA . THR B 1 299 ? -7.456 -4.070 27.023 1.00 47.40 299 THR B CA 1
ATOM 4963 C C . THR B 1 299 ? -5.943 -3.815 26.946 1.00 45.45 299 THR B C 1
ATOM 4964 O O . THR B 1 299 ? -5.464 -3.182 26.000 1.00 39.66 299 THR B O 1
ATOM 4968 N N . ILE B 1 300 ? -5.177 -4.297 27.922 1.00 40.28 300 ILE B N 1
ATOM 4969 C CA . ILE B 1 300 ? -3.754 -3.981 27.911 1.00 35.72 300 ILE B CA 1
ATOM 4970 C C . ILE B 1 300 ? -2.864 -5.181 27.623 1.00 39.21 300 ILE B C 1
ATOM 4971 O O . ILE B 1 300 ? -2.014 -5.104 26.751 1.00 46.78 300 ILE B O 1
ATOM 4976 N N . GLY B 1 301 ? -3.043 -6.301 28.291 1.00 42.13 301 GLY B N 1
ATOM 4977 C CA . GLY B 1 301 ? -2.213 -7.432 27.914 1.00 47.99 301 GLY B CA 1
ATOM 4978 C C . GLY B 1 301 ? -1.153 -7.771 28.928 1.00 48.59 301 GLY B C 1
ATOM 4979 O O . GLY B 1 301 ? -1.071 -8.907 29.372 1.00 55.79 301 GLY B O 1
ATOM 4980 N N . HIS B 1 302 ? -0.320 -6.803 29.287 1.00 47.00 302 HIS B N 1
ATOM 4981 C CA . HIS B 1 302 ? 0.616 -7.038 30.378 1.00 43.56 302 HIS B CA 1
ATOM 4982 C C . HIS B 1 302 ? 0.442 -5.916 31.369 1.00 34.59 302 HIS B C 1
ATOM 4983 O O . HIS B 1 302 ? 0.776 -4.766 31.098 1.00 34.75 302 HIS B O 1
ATOM 4990 N N . VAL B 1 303 ? -0.079 -6.267 32.534 1.00 32.21 303 VAL B N 1
ATOM 4991 C CA . VAL B 1 303 ? -0.321 -5.295 33.586 1.00 34.57 303 VAL B CA 1
ATOM 4992 C C . VAL B 1 303 ? 0.406 -5.737 34.831 1.00 37.02 303 VAL B C 1
ATOM 4993 O O . VAL B 1 303 ? 0.201 -6.839 35.308 1.00 38.37 303 VAL B O 1
ATOM 4997 N N . PHE B 1 304 ? 1.274 -4.884 35.347 1.00 39.73 304 PHE B N 1
ATOM 4998 C CA . PHE B 1 304 ? 1.916 -5.173 36.607 1.00 39.71 304 PHE B CA 1
ATOM 4999 C C . PHE B 1 304 ? 1.313 -4.273 37.659 1.00 39.36 304 PHE B C 1
ATOM 5000 O O . PHE B 1 304 ? 0.988 -3.122 37.387 1.00 35.90 304 PHE B O 1
ATOM 5008 N N . LYS B 1 305 ? 1.180 -4.780 38.877 1.00 46.88 305 LYS B N 1
ATOM 5009 C CA . LYS B 1 305 ? 0.585 -3.976 39.924 1.00 41.08 305 LYS B CA 1
ATOM 5010 C C . LYS B 1 305 ? 1.489 -3.982 41.138 1.00 45.19 305 LYS B C 1
ATOM 5011 O O . LYS B 1 305 ? 2.132 -4.982 41.440 1.00 45.59 305 LYS B O 1
ATOM 5017 N N . GLY B 1 306 ? 1.529 -2.851 41.828 1.00 40.51 306 GLY B N 1
ATOM 5018 C CA . GLY B 1 306 ? 2.309 -2.719 43.038 1.00 40.33 306 GLY B CA 1
ATOM 5019 C C . GLY B 1 306 ? 1.502 -1.979 44.084 1.00 36.95 306 GLY B C 1
ATOM 5020 O O . GLY B 1 306 ? 0.778 -1.031 43.772 1.00 33.47 306 GLY B O 1
ATOM 5021 N N . ILE B 1 307 ? 1.594 -2.440 45.323 1.00 38.35 307 ILE B N 1
ATOM 5022 C CA . ILE B 1 307 ? 0.991 -1.728 46.441 1.00 41.58 307 ILE B CA 1
ATOM 5023 C C . ILE B 1 307 ? 2.066 -1.234 47.411 1.00 44.57 307 ILE B C 1
ATOM 5024 O O . ILE B 1 307 ? 2.880 -2.013 47.921 1.00 45.86 307 ILE B O 1
ATOM 5029 N N . VAL B 1 308 ? 2.035 0.057 47.705 1.00 37.90 308 VAL B N 1
ATOM 5030 C CA . VAL B 1 308 ? 3.000 0.635 48.618 1.00 36.27 308 VAL B CA 1
ATOM 5031 C C . VAL B 1 308 ? 2.287 1.248 49.822 1.00 47.48 308 VAL B C 1
ATOM 5032 O O . VAL B 1 308 ? 1.443 2.144 49.703 1.00 52.86 308 VAL B O 1
ATOM 5036 N N . ILE B 1 309 ? 2.605 0.726 50.994 1.00 42.02 309 ILE B N 1
ATOM 5037 C CA . ILE B 1 309 ? 2.020 1.236 52.224 1.00 42.72 309 ILE B CA 1
ATOM 5038 C C . ILE B 1 309 ? 2.758 2.488 52.673 1.00 52.69 309 ILE B C 1
ATOM 5039 O O . ILE B 1 309 ? 3.980 2.503 52.786 1.00 59.77 309 ILE B O 1
ATOM 5044 N N . LYS B 1 310 ? 1.992 3.559 52.844 1.00 55.65 310 LYS B N 1
ATOM 5045 C CA . LYS B 1 310 ? 2.517 4.854 53.253 1.00 58.83 310 LYS B CA 1
ATOM 5046 C C . LYS B 1 310 ? 1.375 5.704 53.760 1.00 58.03 310 LYS B C 1
ATOM 5047 O O . LYS B 1 310 ? 0.360 5.845 53.084 1.00 51.95 310 LYS B O 1
ATOM 5053 N N . LYS B 1 311 ? 1.549 6.268 54.951 1.00 64.82 311 LYS B N 1
ATOM 5054 C CA . LYS B 1 311 ? 0.509 7.063 55.603 1.00 71.97 311 LYS B CA 1
ATOM 5055 C C . LYS B 1 311 ? -0.019 8.203 54.716 1.00 69.20 311 LYS B C 1
ATOM 5056 O O . LYS B 1 311 ? 0.737 9.062 54.255 1.00 69.75 311 LYS B O 1
ATOM 5062 N N . GLY B 1 312 ? -1.323 8.181 54.468 1.00 61.32 312 GLY B N 1
ATOM 5063 C CA . GLY B 1 312 ? -1.974 9.225 53.704 1.00 55.58 312 GLY B CA 1
ATOM 5064 C C . GLY B 1 312 ? -3.201 8.693 52.988 1.00 52.98 312 GLY B C 1
ATOM 5065 O O . GLY B 1 312 ? -3.427 7.481 52.937 1.00 50.71 312 GLY B O 1
ATOM 5066 N N . GLU B 1 313 ? -4.006 9.597 52.438 1.00 48.27 313 GLU B N 1
ATOM 5067 C CA . GLU B 1 313 ? -5.114 9.182 51.600 1.00 47.74 313 GLU B CA 1
ATOM 5068 C C . GLU B 1 313 ? -4.492 8.566 50.345 1.00 48.90 313 GLU B C 1
ATOM 5069 O O . GLU B 1 313 ? -3.536 9.113 49.786 1.00 46.70 313 GLU B O 1
ATOM 5075 N N . PRO B 1 314 ? -5.030 7.423 49.902 1.00 35.59 314 PRO B N 1
ATOM 5076 C CA . PRO B 1 314 ? -4.444 6.632 48.821 1.00 38.68 314 PRO B CA 1
ATOM 5077 C C . PRO B 1 314 ? -4.315 7.382 47.488 1.00 35.65 314 PRO B C 1
ATOM 5078 O O . PRO B 1 314 ? -5.159 8.217 47.132 1.00 32.70 314 PRO B O 1
ATOM 5082 N N . ARG B 1 315 ? -3.239 7.074 46.770 1.00 33.89 315 ARG B N 1
ATOM 5083 C CA . ARG B 1 315 ? -2.997 7.640 45.438 1.00 31.73 315 ARG B CA 1
ATOM 5084 C C . ARG B 1 315 ? -2.541 6.540 44.482 1.00 33.85 315 ARG B C 1
ATOM 5085 O O . ARG B 1 315 ? -2.007 5.514 44.912 1.00 28.83 315 ARG B O 1
ATOM 5093 N N . VAL B 1 316 ? -2.764 6.768 43.186 1.00 30.88 316 VAL B N 1
ATOM 5094 C CA . VAL B 1 316 ? -2.446 5.790 42.156 1.00 26.65 316 VAL B CA 1
ATOM 5095 C C . VAL B 1 316 ? -1.556 6.422 41.099 1.00 25.21 316 VAL B C 1
ATOM 5096 O O . VAL B 1 316 ? -1.805 7.544 40.661 1.00 25.42 316 VAL B O 1
ATOM 5100 N N . LEU B 1 317 ? -0.511 5.700 40.711 1.00 24.43 317 LEU B N 1
ATOM 5101 C CA . LEU B 1 317 ? 0.337 6.076 39.587 1.00 23.11 317 LEU B CA 1
ATOM 5102 C C . LEU B 1 317 ? 0.191 5.017 38.511 1.00 26.09 317 LEU B C 1
ATOM 5103 O O . LEU B 1 317 ? 0.209 3.816 38.799 1.00 24.63 317 LEU B O 1
ATOM 5108 N N . SER B 1 318 ? 0.025 5.440 37.268 1.00 21.83 318 SER B N 1
ATOM 5109 C CA . SER B 1 318 ? -0.005 4.466 36.190 1.00 26.58 318 SER B CA 1
ATOM 5110 C C . SER B 1 318 ? 1.143 4.743 35.230 1.00 20.21 318 SER B C 1
ATOM 5111 O O . SER B 1 318 ? 1.441 5.888 34.914 1.00 19.69 318 SER B O 1
ATOM 5114 N N . VAL B 1 319 ? 1.854 3.700 34.849 1.00 19.90 319 VAL B N 1
ATOM 5115 C CA . VAL B 1 319 ? 2.921 3.843 33.887 1.00 23.58 319 VAL B CA 1
ATOM 5116 C C . VAL B 1 319 ? 2.464 3.056 32.697 1.00 18.77 319 VAL B C 1
ATOM 5117 O O . VAL B 1 319 ? 2.215 1.867 32.822 1.00 19.33 319 VAL B O 1
ATOM 5121 N N . LEU B 1 320 ? 2.273 3.729 31.570 1.00 18.22 320 LEU B N 1
ATOM 5122 C CA . LEU B 1 320 ? 1.773 3.054 30.372 1.00 24.22 320 LEU B CA 1
ATOM 5123 C C . LEU B 1 320 ? 2.815 3.026 29.277 1.00 18.46 320 LEU B C 1
ATOM 5124 O O . LEU B 1 320 ? 3.468 4.028 29.048 1.00 20.46 320 LEU B O 1
ATOM 5129 N N . SER B 1 321 ? 2.949 1.916 28.565 1.00 17.51 321 SER B N 1
ATOM 5130 C CA . SER B 1 321 ? 3.740 1.961 27.350 1.00 21.39 321 SER B CA 1
ATOM 5131 C C . SER B 1 321 ? 2.795 1.721 26.186 1.00 21.88 321 SER B C 1
ATOM 5132 O O . SER B 1 321 ? 1.904 0.878 26.274 1.00 17.99 321 SER B O 1
ATOM 5135 N N . LEU B 1 322 ? 2.982 2.482 25.111 1.00 21.25 322 LEU B N 1
ATOM 5136 C CA . LEU B 1 322 ? 2.044 2.469 23.992 1.00 23.46 322 LEU B CA 1
ATOM 5137 C C . LEU B 1 322 ? 2.411 1.519 22.868 1.00 20.78 322 LEU B C 1
ATOM 5138 O O . LEU B 1 322 ? 3.566 1.429 22.486 1.00 24.39 322 LEU B O 1
ATOM 5143 N N . GLU B 1 323 ? 1.399 0.838 22.336 1.00 24.10 323 GLU B N 1
ATOM 5144 C CA . GLU B 1 323 ? 1.507 0.098 21.083 1.00 26.20 323 GLU B CA 1
ATOM 5145 C C . GLU B 1 323 ? 1.216 1.057 19.936 1.00 26.57 323 GLU B C 1
ATOM 5146 O O . GLU B 1 323 ? 1.826 0.964 18.883 1.00 27.97 323 GLU B O 1
ATOM 5152 N N . ARG B 1 324 ? 0.267 1.970 20.134 1.00 21.50 324 ARG B N 1
ATOM 5153 C CA . ARG B 1 324 ? -0.049 2.941 19.093 1.00 24.51 324 ARG B CA 1
ATOM 5154 C C . ARG B 1 324 ? -0.099 4.326 19.694 1.00 21.00 324 ARG B C 1
ATOM 5155 O O . ARG B 1 324 ? -0.502 4.503 20.837 1.00 25.90 324 ARG B O 1
ATOM 5163 N N . ALA B 1 325 ? 0.292 5.315 18.901 1.00 20.54 325 ALA B N 1
ATOM 5164 C CA . ALA B 1 325 ? 0.275 6.696 19.349 1.00 20.71 325 ALA B CA 1
ATOM 5165 C C . ALA B 1 325 ? -0.165 7.556 18.185 1.00 23.28 325 ALA B C 1
ATOM 5166 O O . ALA B 1 325 ? 0.636 8.329 17.662 1.00 21.73 325 ALA B O 1
ATOM 5168 N N . PRO B 1 326 ? -1.441 7.436 17.784 1.00 23.81 326 PRO B N 1
ATOM 5169 C CA . PRO B 1 326 ? -1.909 8.153 16.593 1.00 28.91 326 PRO B CA 1
ATOM 5170 C C . PRO B 1 326 ? -1.785 9.668 16.694 1.00 30.68 326 PRO B C 1
ATOM 5171 O O . PRO B 1 326 ? -1.480 10.286 15.686 1.00 25.76 326 PRO B O 1
ATOM 5175 N N . GLY B 1 327 ? -1.993 10.245 17.875 1.00 27.88 327 GLY B N 1
ATOM 5176 C CA . GLY B 1 327 ? -1.855 11.686 18.037 1.00 27.63 327 GLY B CA 1
ATOM 5177 C C . GLY B 1 327 ? -0.433 12.162 17.798 1.00 23.88 327 GLY B C 1
ATOM 5178 O O . GLY B 1 327 ? -0.190 13.176 17.141 1.00 25.68 327 GLY B O 1
ATOM 5179 N N . LEU B 1 328 ? 0.515 11.399 18.315 1.00 24.16 328 LEU B N 1
ATOM 5180 C CA . LEU B 1 328 ? 1.914 11.696 18.094 1.00 24.16 328 LEU B CA 1
ATOM 5181 C C . LEU B 1 328 ? 2.282 11.458 16.644 1.00 23.49 328 LEU B C 1
ATOM 5182 O O . LEU B 1 328 ? 3.006 12.242 16.028 1.00 22.45 328 LEU B O 1
ATOM 5187 N N . VAL B 1 329 ? 1.744 10.390 16.077 1.00 25.08 329 VAL B N 1
ATOM 5188 C CA . VAL B 1 329 ? 2.002 10.093 14.672 1.00 27.22 329 VAL B CA 1
ATOM 5189 C C . VAL B 1 329 ? 1.437 11.176 13.754 1.00 26.69 329 VAL B C 1
ATOM 5190 O O . VAL B 1 329 ? 2.081 11.571 12.780 1.00 29.86 329 VAL B O 1
ATOM 5194 N N . GLU B 1 330 ? 0.244 11.665 14.067 1.00 21.94 330 GLU B N 1
ATOM 5195 C CA . GLU B 1 330 ? -0.359 12.752 13.280 1.00 25.78 330 GLU B CA 1
ATOM 5196 C C . GLU B 1 330 ? 0.524 14.020 13.252 1.00 27.05 330 GLU B C 1
ATOM 5197 O O . GLU B 1 330 ? 0.724 14.640 12.208 1.00 23.28 330 GLU B O 1
ATOM 5203 N N . LEU B 1 331 ? 1.041 14.396 14.416 1.00 25.65 331 LEU B N 1
ATOM 5204 C CA . LEU B 1 331 ? 1.941 15.542 14.547 1.00 28.24 331 LEU B CA 1
ATOM 5205 C C . LEU B 1 331 ? 3.192 15.359 13.697 1.00 24.86 331 LEU B C 1
ATOM 5206 O O . LEU B 1 331 ? 3.585 16.221 12.921 1.00 28.07 331 LEU B O 1
ATOM 5211 N N . TYR B 1 332 ? 3.784 14.187 13.834 1.00 20.39 332 TYR B N 1
ATOM 5212 C CA . TYR B 1 332 ? 5.007 13.837 13.149 1.00 24.46 332 TYR B CA 1
ATOM 5213 C C . TYR B 1 332 ? 4.828 13.905 11.630 1.00 27.95 332 TYR B C 1
ATOM 5214 O O . TYR B 1 332 ? 5.619 14.532 10.921 1.00 27.32 332 TYR B O 1
ATOM 5223 N N . GLU B 1 333 ? 3.762 13.283 11.141 1.00 26.66 333 GLU B N 1
ATOM 5224 C CA . GLU B 1 333 ? 3.452 13.276 9.717 1.00 26.60 333 GLU B CA 1
ATOM 5225 C C . GLU B 1 333 ? 3.146 14.655 9.140 1.00 31.64 333 GLU B C 1
ATOM 5226 O O . GLU B 1 333 ? 3.416 14.908 7.967 1.00 32.07 333 GLU B O 1
ATOM 5232 N N . LYS B 1 334 ? 2.543 15.535 9.932 1.00 29.10 334 LYS B N 1
ATOM 5233 C CA . LYS B 1 334 ? 2.319 16.883 9.439 1.00 30.97 334 LYS B CA 1
ATOM 5234 C C . LYS B 1 334 ? 3.651 17.597 9.253 1.00 33.21 334 LYS B C 1
ATOM 5235 O O . LYS B 1 334 ? 3.844 18.312 8.273 1.00 33.51 334 LYS B O 1
ATOM 5241 N N . ALA B 1 335 ? 4.576 17.377 10.182 1.00 28.74 335 ALA B N 1
ATOM 5242 C CA . ALA B 1 335 ? 5.910 17.915 10.028 1.00 28.58 335 ALA B CA 1
ATOM 5243 C C . ALA B 1 335 ? 6.592 17.290 8.813 1.00 24.82 335 ALA B C 1
ATOM 5244 O O . ALA B 1 335 ? 7.195 18.000 8.016 1.00 32.19 335 ALA B O 1
ATOM 5246 N N . LYS B 1 336 ? 6.456 15.977 8.648 1.00 30.05 336 LYS B N 1
ATOM 5247 C CA . LYS B 1 336 ? 7.079 15.274 7.525 1.00 28.33 336 LYS B CA 1
ATOM 5248 C C . LYS B 1 336 ? 6.551 15.812 6.216 1.00 33.26 336 LYS B C 1
ATOM 5249 O O . LYS B 1 336 ? 7.315 16.067 5.287 1.00 29.66 336 LYS B O 1
ATOM 5255 N N . TRP B 1 337 ? 5.239 15.984 6.139 1.00 33.27 337 TRP B N 1
ATOM 5256 C CA . TRP B 1 337 ? 4.636 16.429 4.895 1.00 37.93 337 TRP B CA 1
ATOM 5257 C C . TRP B 1 337 ? 5.083 17.859 4.607 1.00 34.15 337 TRP B C 1
ATOM 5258 O O . TRP B 1 337 ? 5.293 18.227 3.460 1.00 38.85 337 TRP B O 1
ATOM 5269 N N . ALA B 1 338 ? 5.228 18.669 5.650 1.00 34.87 338 ALA B N 1
ATOM 5270 C CA . ALA B 1 338 ? 5.730 20.037 5.477 1.00 36.23 338 ALA B CA 1
ATOM 5271 C C . ALA B 1 338 ? 7.134 20.032 4.863 1.00 35.95 338 ALA B C 1
ATOM 5272 O O . ALA B 1 338 ? 7.399 20.754 3.907 1.00 41.59 338 ALA B O 1
ATOM 5274 N N . ILE B 1 339 ? 8.028 19.219 5.417 1.00 35.58 339 ILE B N 1
ATOM 5275 C CA . ILE B 1 339 ? 9.381 19.096 4.884 1.00 36.70 339 ILE B CA 1
ATOM 5276 C C . ILE B 1 339 ? 9.364 18.668 3.420 1.00 37.29 339 ILE B C 1
ATOM 5277 O O . ILE B 1 339 ? 10.063 19.246 2.583 1.00 34.23 339 ILE B O 1
ATOM 5282 N N . GLN B 1 340 ? 8.540 17.676 3.105 1.00 33.59 340 GLN B N 1
ATOM 5283 C CA . GLN B 1 340 ? 8.437 17.196 1.740 1.00 34.36 340 GLN B CA 1
ATOM 5284 C C . GLN B 1 340 ? 7.968 18.320 0.812 1.00 51.33 340 GLN B C 1
ATOM 5285 O O . GLN B 1 340 ? 8.565 18.570 -0.245 1.00 53.97 340 GLN B O 1
ATOM 5291 N N . GLU B 1 341 ? 6.906 19.005 1.218 1.00 52.14 341 GLU B N 1
ATOM 5292 C CA . GLU B 1 341 ? 6.366 20.098 0.425 1.00 54.28 341 GLU B CA 1
ATOM 5293 C C . GLU B 1 341 ? 7.423 21.168 0.193 1.00 57.94 341 GLU B C 1
ATOM 5294 O O . GLU B 1 341 ? 7.521 21.754 -0.888 1.00 65.61 341 GLU B O 1
ATOM 5300 N N . GLU B 1 342 ? 8.231 21.397 1.220 1.00 55.91 342 GLU B N 1
ATOM 5301 C CA . GLU B 1 342 ? 9.293 22.385 1.162 1.00 52.03 342 GLU B CA 1
ATOM 5302 C C . GLU B 1 342 ? 10.403 21.938 0.221 1.00 50.61 342 GLU B C 1
ATOM 5303 O O . GLU B 1 342 ? 10.988 22.762 -0.482 1.00 49.16 342 GLU B O 1
ATOM 5309 N N . ARG B 1 343 ? 10.651 20.628 0.179 1.00 48.21 343 ARG B N 1
ATOM 5310 C CA . ARG B 1 343 ? 11.667 20.048 -0.699 1.00 44.47 343 ARG B CA 1
ATOM 5311 C C . ARG B 1 343 ? 11.241 20.106 -2.158 1.00 51.26 343 ARG B C 1
ATOM 5312 O O . ARG B 1 343 ? 12.058 20.360 -3.045 1.00 51.97 343 ARG B O 1
ATOM 5320 N N . GLU B 1 344 ? 9.963 19.842 -2.406 1.00 49.79 344 GLU B N 1
ATOM 5321 C CA . GLU B 1 344 ? 9.443 19.892 -3.755 1.00 50.70 344 GLU B CA 1
ATOM 5322 C C . GLU B 1 344 ? 9.424 21.338 -4.213 1.00 51.91 344 GLU B C 1
ATOM 5323 O O . GLU B 1 344 ? 9.638 21.627 -5.381 1.00 55.35 344 GLU B O 1
ATOM 5329 N N . ARG B 1 345 ? 9.168 22.247 -3.281 1.00 57.64 345 ARG B N 1
ATOM 5330 C CA . ARG B 1 345 ? 9.153 23.658 -3.617 1.00 55.89 345 ARG B CA 1
ATOM 5331 C C . ARG B 1 345 ? 10.546 24.110 -4.039 1.00 55.28 345 ARG B C 1
ATOM 5332 O O . ARG B 1 345 ? 10.679 25.050 -4.829 1.00 54.51 345 ARG B O 1
ATOM 5340 N N . LYS B 1 346 ? 11.595 23.437 -3.573 1.00 51.06 346 LYS B N 1
ATOM 5341 C CA . LYS B 1 346 ? 12.924 23.849 -4.007 1.00 52.57 346 LYS B CA 1
ATOM 5342 C C . LYS B 1 346 ? 13.404 23.019 -5.213 1.00 50.93 346 LYS B C 1
ATOM 5343 O O . LYS B 1 346 ? 14.235 23.478 -5.995 1.00 44.10 346 LYS B O 1
ATOM 5349 N N . ASP B 1 347 ? 12.819 21.846 -5.434 1.00 54.56 347 ASP B N 1
ATOM 5350 C CA . ASP B 1 347 ? 13.266 21.030 -6.559 1.00 56.07 347 ASP B CA 1
ATOM 5351 C C . ASP B 1 347 ? 12.712 21.489 -7.917 1.00 57.73 347 ASP B C 1
ATOM 5352 O O . ASP B 1 347 ? 13.375 21.314 -8.941 1.00 58.43 347 ASP B O 1
ATOM 5357 N N . ARG B 1 348 ? 11.513 22.071 -7.941 1.00 59.75 348 ARG B N 1
ATOM 5358 C CA . ARG B 1 348 ? 10.929 22.580 -9.195 1.00 62.15 348 ARG B CA 1
ATOM 5359 C C . ARG B 1 348 ? 11.581 23.930 -9.499 1.00 57.96 348 ARG B C 1
ATOM 5360 O O . ARG B 1 348 ? 11.629 24.373 -10.652 1.00 55.79 348 ARG B O 1
ATOM 5368 N N . ALA B 1 349 ? 12.092 24.581 -8.456 1.00 52.48 349 ALA B N 1
ATOM 5369 C CA . ALA B 1 349 ? 12.816 25.834 -8.621 1.00 50.83 349 ALA B CA 1
ATOM 5370 C C . ALA B 1 349 ? 14.193 25.515 -9.207 1.00 49.74 349 ALA B C 1
ATOM 5371 O O . ALA B 1 349 ? 14.696 26.260 -10.041 1.00 50.20 349 ALA B O 1
ATOM 5373 N N . ARG B 1 350 ? 14.803 24.407 -8.788 1.00 44.97 350 ARG B N 1
ATOM 5374 C CA . ARG B 1 350 ? 16.085 24.035 -9.374 1.00 48.35 350 ARG B CA 1
ATOM 5375 C C . ARG B 1 350 ? 15.886 23.621 -10.839 1.00 43.62 350 ARG B C 1
ATOM 5376 O O . ARG B 1 350 ? 16.722 23.911 -11.695 1.00 47.01 350 ARG B O 1
ATOM 5384 N N . SER B 1 351 ? 14.769 22.965 -11.133 1.00 44.73 351 SER B N 1
ATOM 5385 C CA . SER B 1 351 ? 14.487 22.517 -12.498 1.00 51.06 351 SER B CA 1
ATOM 5386 C C . SER B 1 351 ? 14.188 23.671 -13.454 1.00 51.25 351 SER B C 1
ATOM 5387 O O . SER B 1 351 ? 14.645 23.669 -14.600 1.00 58.51 351 SER B O 1
ATOM 5390 N N . GLU B 1 352 ? 13.421 24.652 -12.986 1.00 49.75 352 GLU B N 1
ATOM 5391 C CA . GLU B 1 352 ? 13.095 25.806 -13.814 1.00 56.40 352 GLU B CA 1
ATOM 5392 C C . GLU B 1 352 ? 14.364 26.623 -14.058 1.00 55.26 352 GLU B C 1
ATOM 5393 O O . GLU B 1 352 ? 14.522 27.253 -15.103 1.00 51.76 352 GLU B O 1
ATOM 5399 N N . LEU B 1 353 ? 15.279 26.587 -13.097 1.00 51.30 353 LEU B N 1
ATOM 5400 C CA . LEU B 1 353 ? 16.556 27.261 -13.246 1.00 46.65 353 LEU B CA 1
ATOM 5401 C C . LEU B 1 353 ? 17.461 26.548 -14.265 1.00 46.90 353 LEU B C 1
ATOM 5402 O O . LEU B 1 353 ? 18.126 27.206 -15.066 1.00 47.43 353 LEU B O 1
ATOM 5407 N N . TYR B 1 354 ? 17.481 25.214 -14.251 1.00 50.41 354 TYR B N 1
ATOM 5408 C CA . TYR B 1 354 ? 18.284 24.468 -15.228 1.00 54.14 354 TYR B CA 1
ATOM 5409 C C . TYR B 1 354 ? 17.777 24.681 -16.647 1.00 53.06 354 TYR B C 1
ATOM 5410 O O . TYR B 1 354 ? 18.566 24.797 -17.589 1.00 49.17 354 TYR B O 1
ATOM 5419 N N . GLU B 1 355 ? 16.459 24.737 -16.795 1.00 54.94 355 GLU B N 1
ATOM 5420 C CA . GLU B 1 355 ? 15.859 24.905 -18.110 1.00 62.77 355 GLU B CA 1
ATOM 5421 C C . GLU B 1 355 ? 16.294 26.266 -18.641 1.00 60.33 355 GLU B C 1
ATOM 5422 O O . GLU B 1 355 ? 16.609 26.420 -19.831 1.00 59.33 355 GLU B O 1
ATOM 5428 N N . ALA B 1 356 ? 16.321 27.254 -17.751 1.00 59.30 356 ALA B N 1
ATOM 5429 C CA . ALA B 1 356 ? 16.770 28.597 -18.111 1.00 65.63 356 ALA B CA 1
ATOM 5430 C C . ALA B 1 356 ? 18.236 28.590 -18.532 1.00 54.22 356 ALA B C 1
ATOM 5431 O O . ALA B 1 356 ? 18.593 29.222 -19.522 1.00 56.47 356 ALA B O 1
ATOM 5433 N N . PHE B 1 357 ? 19.077 27.872 -17.788 1.00 52.18 357 PHE B N 1
ATOM 5434 C CA . PHE B 1 357 ? 20.498 27.775 -18.121 1.00 52.50 357 PHE B CA 1
ATOM 5435 C C . PHE B 1 357 ? 20.756 27.212 -19.515 1.00 54.24 357 PHE B C 1
ATOM 5436 O O . PHE B 1 357 ? 21.611 27.713 -20.255 1.00 55.93 357 PHE B O 1
ATOM 5444 N N . GLU B 1 358 ? 20.005 26.178 -19.880 1.00 62.18 358 GLU B N 1
ATOM 5445 C CA . GLU B 1 358 ? 20.180 25.557 -21.189 1.00 63.54 358 GLU B CA 1
ATOM 5446 C C . GLU B 1 358 ? 19.724 26.465 -22.329 1.00 63.82 358 GLU B C 1
ATOM 5447 O O . GLU B 1 358 ? 20.383 26.530 -23.371 1.00 61.10 358 GLU B O 1
ATOM 5453 N N . GLN B 1 359 ? 18.630 27.198 -22.133 1.00 59.01 359 GLN B N 1
ATOM 5454 C CA . GLN B 1 359 ? 18.208 28.132 -23.174 1.00 61.88 359 GLN B CA 1
ATOM 5455 C C . GLN B 1 359 ? 19.242 29.206 -23.484 1.00 63.37 359 GLN B C 1
ATOM 5456 O O . GLN B 1 359 ? 19.567 29.415 -24.645 1.00 76.90 359 GLN B O 1
ATOM 5462 N N . ILE B 1 360 ? 19.749 29.895 -22.466 1.00 67.19 360 ILE B N 1
ATOM 5463 C CA . ILE B 1 360 ? 20.772 30.917 -22.696 1.00 74.58 360 ILE B CA 1
ATOM 5464 C C . ILE B 1 360 ? 22.014 30.338 -23.367 1.00 64.14 360 ILE B C 1
ATOM 5465 O O . ILE B 1 360 ? 22.614 30.984 -24.222 1.00 66.43 360 ILE B O 1
ATOM 5470 N N . ASN B 1 361 ? 22.405 29.136 -22.959 1.00 62.09 361 ASN B N 1
ATOM 5471 C CA . ASN B 1 361 ? 23.537 28.458 -23.566 1.00 62.51 361 ASN B CA 1
ATOM 5472 C C . ASN B 1 361 ? 23.301 28.196 -25.047 1.00 65.00 361 ASN B C 1
ATOM 5473 O O . ASN B 1 361 ? 24.194 28.407 -25.870 1.00 66.81 361 ASN B O 1
ATOM 5478 N N . ASP B 1 362 ? 22.094 27.746 -25.381 1.00 65.22 362 ASP B N 1
ATOM 5479 C CA . ASP B 1 362 ? 21.724 27.562 -26.778 1.00 67.78 362 ASP B CA 1
ATOM 5480 C C . ASP B 1 362 ? 21.808 28.914 -27.482 1.00 70.52 362 ASP B C 1
ATOM 5481 O O . ASP B 1 362 ? 22.350 29.030 -28.583 1.00 72.84 362 ASP B O 1
ATOM 5486 N N . LEU B 1 363 ? 21.309 29.942 -26.803 1.00 70.29 363 LEU B N 1
ATOM 5487 C CA . LEU B 1 363 ? 21.349 31.308 -27.305 1.00 72.81 363 LEU B CA 1
ATOM 5488 C C . LEU B 1 363 ? 22.766 31.846 -27.444 1.00 73.64 363 LEU B C 1
ATOM 5489 O O . LEU B 1 363 ? 23.138 32.365 -28.490 1.00 76.36 363 LEU B O 1
ATOM 5494 N N . GLU B 1 364 ? 23.558 31.701 -26.387 1.00 71.38 364 GLU B N 1
ATOM 5495 C CA . GLU B 1 364 ? 24.916 32.229 -26.365 1.00 76.98 364 GLU B CA 1
ATOM 5496 C C . GLU B 1 364 ? 25.778 31.603 -27.446 1.00 78.85 364 GLU B C 1
ATOM 5497 O O . GLU B 1 364 ? 26.550 32.292 -28.119 1.00 77.19 364 GLU B O 1
ATOM 5503 N N . GLU B 1 365 ? 25.622 30.295 -27.616 1.00 80.40 365 GLU B N 1
ATOM 5504 C CA . GLU B 1 365 ? 26.391 29.538 -28.594 1.00 83.84 365 GLU B CA 1
ATOM 5505 C C . GLU B 1 365 ? 26.166 30.072 -30.015 1.00 85.51 365 GLU B C 1
ATOM 5506 O O . GLU B 1 365 ? 27.075 30.046 -30.855 1.00 86.16 365 GLU B O 1
ATOM 5512 N N . ILE B 1 366 ? 24.970 30.590 -30.276 1.00 86.07 366 ILE B N 1
ATOM 5513 C CA . ILE B 1 366 ? 24.675 31.165 -31.583 1.00 86.60 366 ILE B CA 1
ATOM 5514 C C . ILE B 1 366 ? 25.325 32.538 -31.690 1.00 85.18 366 ILE B C 1
ATOM 5515 O O . ILE B 1 366 ? 25.856 32.912 -32.735 1.00 87.72 366 ILE B O 1
ATOM 5520 N N . TYR B 1 367 ? 25.312 33.271 -30.583 1.00 87.03 367 TYR B N 1
ATOM 5521 C CA . TYR B 1 367 ? 25.944 34.586 -30.514 1.00 94.19 367 TYR B CA 1
ATOM 5522 C C . TYR B 1 367 ? 27.475 34.503 -30.460 1.00 97.11 367 TYR B C 1
ATOM 5523 O O . TYR B 1 367 ? 28.092 33.580 -30.996 1.00 99.84 367 TYR B O 1
#

Nearest PDB structures (foldseek):
  3zid-assembly1_A  TM=1.003E+00  e=5.492E-74  Methanothrix thermoacetophila
  3zid-assembly2_B  TM=9.271E-01  e=1.433E-64  Methanothrix thermoacetophila
  4u3j-assembly1_B  TM=7.886E-01  e=9.591E-18  Saccharomyces cerevisiae
  8qv3-assembly1_c  TM=8.405E-01  e=6.362E-16  Saccharomyces cerevisiae
  4xcq-assembly1_A  TM=7.873E-01  e=2.330E-16  Clostridium phage c-st